Protein AF-A0A919LCN9-F1 (afdb_monomer)

Foldseek 3Di:
DVLLVLLVVLLVVLVVQQVCVVVDDDDVVLLVVLLVVLLVVLCVQQDDDPNHRFFPVLDRQCLSLLLLLLAHQLSSSLSSLLVNLQVHDDPDPPPRSNSSSSSSLSSQLSSQLSVQLVVLVLNVCLLVVDPPSNVVSLLRSLLSSLVSNLVSQLSSCCRPVVPPSVPSSVCSSVVSNPVSVVSSVLSSQLNNLCNDPCHNVSSVVSCVVVSVVSRVVSVVVVVVVVVVVVLVVLLVVLCVLLVQCQLVLLQLLVLLLLLCVLVVHDPLVNVLLSSLSNQLQSLVVVADSCLSPPDDDDDPVSVVSSLCSLVSSLVVCVPPVSSVLSSLLSNQLQAFCQLPGDDGSQHHPSRRPSSLLSVLSSQQSVQQDDGPVDDHDDNVVSLVVQVVCDPTGHPPSNSVSSVVSCVVPNRDRDRPDDDDPDDPPPDDPDPDDDDDDDDDDDDDDDDDDDDDDDDDDDDDDDDDDDDDDDDDDDDD

Secondary structure (DSSP, 8-state):
-HHHHHHHHHHHHHHHHHTTGGG----HHHHHHHHHHHHHHHHHTTSEETTEEP-BTB----HHHHHHHHHS-HHHHHHHHHHHHHH----SSPHHHHHHHHHHHHHHHHHHHHHHHHHTTTTHHHHS--TTTTHHHHHHHHHHHHHHHHHHHHHHHHHHS---HHHHTTTHHHHHHHHHHHHHHHHHHHHHHHHSTTHHHHHHHHHHHHHHHHHHHHHHHHHHHHHHHHHHHHHHHHHHHSTT-TTHHHHHHHHHHHHHHHTT--HHHHHHHHHHHHHGGGGGGTS-HHHHT-SSPPPHHHHHHHHTHHHHHHHHHTT-GGGTHHHHHHHHTT--TBS--SSS--BGGGS-HHHHHHHHHHHHHHHHS-BTTBPPPPHHHHHHHHHHTBTTTB-HHHHHHHHHHHHHH-------SPPPPPPTT--------PPPP---------------------------------------

Nearest PDB structures (foldseek):
  4me4-assembly1_B  TM=8.471E-01  e=8.124E-10  Persephonella marina EX-H1
  4r8z-assembly1_B  TM=8.958E-01  e=8.067E-09  Pseudomonas aeruginosa PAO1
  3tmc-assembly2_B  TM=5.409E-01  e=7.167E-04  Bdellovibrio bacteriovorus HD100
  8u54-assembly1_A  TM=1.470E-01  e=5.898E+00  Homo sapiens
  8u54-assembly1_B  TM=1.558E-01  e=6.412E+00  Homo sapiens

Organism: NCBI:txid2014920

Mean predicted aligned error: 14.55 Å

Radius of gyration: 34.15 Å; Cα contacts (8 Å, |Δi|>4): 615; chains: 1; bounding box: 85×78×82 Å

Solvent-accessible surface area (backbone atoms only — not comparable to full-atom values): 26183 Å² total; per-residue (Å²): 114,63,40,62,53,51,45,48,54,44,38,52,51,25,50,59,57,39,64,66,45,92,79,60,90,70,69,59,68,57,49,50,51,41,18,52,49,37,28,43,59,55,45,54,63,70,37,57,64,88,84,43,72,39,58,81,78,64,70,86,81,48,26,52,46,41,16,29,13,55,71,40,59,31,36,58,15,13,53,30,40,40,62,19,29,58,70,41,88,60,91,61,82,69,49,65,63,55,21,51,38,49,22,18,51,42,21,44,15,26,24,45,15,11,47,44,14,51,74,57,54,27,48,53,31,39,74,51,77,46,77,72,66,35,52,56,17,50,50,50,10,44,51,40,25,36,48,46,47,35,55,54,53,20,49,46,39,26,51,66,72,66,39,54,79,79,56,37,46,63,66,42,49,67,68,43,39,63,64,47,48,57,31,37,54,49,4,48,53,25,33,39,31,39,65,40,98,65,20,64,63,50,25,52,60,57,49,57,59,52,51,49,53,52,48,51,52,39,44,52,56,50,51,56,51,49,51,54,50,52,52,50,52,52,45,51,52,34,31,67,65,46,74,84,39,74,53,44,36,56,44,14,14,48,44,23,32,40,25,30,56,60,70,67,48,54,74,67,63,26,50,33,36,24,50,18,26,38,42,33,67,50,6,52,73,72,38,62,60,74,64,82,68,46,90,72,87,71,51,78,69,59,43,54,54,54,66,45,20,24,59,43,17,28,63,74,49,67,86,50,74,86,39,61,68,22,47,54,13,15,35,34,34,52,36,16,37,66,26,85,30,37,79,80,37,36,46,53,84,70,43,51,69,56,8,49,36,31,36,51,18,43,57,42,44,71,33,48,41,69,46,101,91,41,80,44,42,58,66,70,64,36,49,53,50,46,62,74,35,36,68,42,54,35,48,51,70,46,48,52,20,40,52,53,35,38,73,74,71,52,90,77,80,80,65,87,70,79,81,75,85,72,76,90,85,78,76,82,94,73,82,88,74,85,80,84,84,88,85,81,85,82,89,76,90,80,85,88,84,88,81,85,90,88,88,81,84,92,86,88,88,89,82,88,83,81,92,88,83,86,87,85,84,81,81,135

Sequence (476 aa):
MGARVYVACVAVGALGCLAPLPGVRVPWWAVVLLAVLYAGCEQITRCRIVGHRAPRGMGSFFPVLLAGAFLLPPPVAALVAVPGALIARVEQRPRWLRRVWRAAQLVLAVWAASRVHRALGGRDTVVDPDFPNALLPAGAAVLAFCAVLTVLDGGILALAERVPWRGAWRGLLPRSLAPVAVHGLAGLMMAVLWRSPYGPVAALLVLLPMYVSCWVFAQYHRERAAHQATIRALVQAVDIKDGYTRGHSERVGQASMMIARELGMDDERTEVLRFAGILHDVGKLGVPTRLLRKDGPLTPEERRVIELHPEYGHEMVRGISFLGEARAAVLHHHERLDGSGYPCGLVGSQIPEFARVVAVADAFDAMTSTRSYRRARPVAAALAELERCAGAQFDPVMVGALGRALGRYGWHPTVTAEPSLADPAAADPCGNVSPPRSSGADRAVEQADAGRAGSGRVEPEQGDGRKADAAGRRVP

pLDDT: mean 80.24, std 20.68, range [27.81, 98.06]

InterPro domains:
  IPR003607 HD/PDEase domain [SM00471] (241-376)
  IPR003607 HD/PDEase domain [cd00077] (248-386)
  IPR006674 HD domain [PS51831] (245-367)
  IPR006675 HDIG domain [TIGR00277] (246-335)
  IPR037522 HD-GYP domain [PF13487] (238-396)
  IPR037522 HD-GYP domain [PS51832] (223-418)
  IPR052020 Cyclic di-GMP and 3'3'-cGAMP-specific phosphodiesterases [PTHR45228] (218-406)

Structure (mmCIF, N/CA/C/O backbone):
data_AF-A0A919LCN9-F1
#
_entry.id   AF-A0A919LCN9-F1
#
loop_
_atom_site.group_PDB
_atom_site.id
_atom_site.type_symbol
_atom_site.label_atom_id
_atom_site.label_alt_id
_atom_site.label_comp_id
_atom_site.label_asym_id
_atom_site.label_entity_id
_atom_site.label_seq_id
_atom_site.pdbx_PDB_ins_code
_atom_site.Cartn_x
_atom_site.Cartn_y
_atom_site.Cartn_z
_atom_site.occupancy
_atom_site.B_iso_or_equiv
_atom_site.auth_seq_id
_atom_site.auth_comp_id
_atom_site.auth_asym_id
_atom_site.auth_atom_id
_atom_site.pdbx_PDB_model_num
ATOM 1 N N . MET A 1 1 ? 2.845 -28.827 -21.704 1.00 65.75 1 MET A N 1
ATOM 2 C CA . MET A 1 1 ? 3.861 -28.727 -22.778 1.00 65.75 1 MET A CA 1
ATOM 3 C C . MET A 1 1 ? 4.080 -27.277 -23.215 1.00 65.75 1 MET A C 1
ATOM 5 O O . MET A 1 1 ? 5.186 -26.789 -23.014 1.00 65.75 1 MET A O 1
ATOM 9 N N . GLY A 1 2 ? 3.040 -26.577 -23.699 1.00 82.50 2 GLY A N 1
ATOM 10 C CA . GLY A 1 2 ? 3.096 -25.215 -24.271 1.00 82.50 2 GLY A CA 1
ATOM 11 C C . GLY A 1 2 ? 4.054 -24.210 -23.614 1.00 82.50 2 GLY A C 1
ATOM 12 O O . GLY A 1 2 ? 4.922 -23.693 -24.304 1.00 82.50 2 GLY A O 1
ATOM 13 N N . ALA A 1 3 ? 3.994 -23.999 -22.293 1.00 83.25 3 ALA A N 1
ATOM 14 C CA . ALA A 1 3 ? 4.883 -23.053 -21.599 1.00 83.25 3 ALA A CA 1
ATOM 15 C C . ALA A 1 3 ? 6.395 -23.272 -21.850 1.00 83.25 3 ALA A C 1
ATOM 17 O O . ALA A 1 3 ? 7.141 -22.302 -21.935 1.00 83.25 3 ALA A O 1
ATOM 18 N N . ARG A 1 4 ? 6.871 -24.520 -22.017 1.00 87.25 4 ARG A N 1
ATOM 19 C CA . ARG A 1 4 ? 8.289 -24.785 -22.350 1.00 87.25 4 ARG A CA 1
ATOM 20 C C . ARG A 1 4 ? 8.615 -24.440 -23.804 1.00 87.25 4 ARG A C 1
ATOM 22 O O . ARG A 1 4 ? 9.688 -23.910 -24.065 1.00 87.25 4 ARG A O 1
ATOM 29 N N . VAL A 1 5 ? 7.688 -24.722 -24.721 1.00 89.94 5 VAL A N 1
ATOM 30 C CA . VAL A 1 5 ? 7.810 -24.370 -26.146 1.00 89.94 5 VAL A CA 1
ATOM 31 C C . VAL A 1 5 ? 7.841 -22.850 -26.296 1.00 89.94 5 VAL A C 1
ATOM 33 O O . VAL A 1 5 ? 8.727 -22.323 -26.951 1.00 89.94 5 VAL A O 1
ATOM 36 N N . TYR A 1 6 ? 6.959 -22.139 -25.593 1.00 91.25 6 TYR A N 1
ATOM 37 C CA . TYR A 1 6 ? 6.915 -20.678 -25.577 1.00 91.25 6 TYR A CA 1
ATOM 38 C C . TYR A 1 6 ? 8.229 -20.050 -25.087 1.00 91.25 6 TYR A C 1
ATOM 40 O O . TYR A 1 6 ? 8.780 -19.189 -25.768 1.00 91.25 6 TYR A O 1
ATOM 48 N N . VAL A 1 7 ? 8.798 -20.540 -23.974 1.00 91.12 7 VAL A N 1
ATOM 49 C CA . VAL A 1 7 ? 10.127 -20.100 -23.503 1.00 91.12 7 VAL A CA 1
ATOM 50 C C . VAL A 1 7 ? 11.212 -20.345 -24.562 1.00 91.12 7 VAL A C 1
ATOM 52 O O . VAL A 1 7 ? 12.074 -19.488 -24.749 1.00 91.12 7 VAL A O 1
ATOM 55 N N . ALA A 1 8 ? 11.167 -21.472 -25.281 1.00 91.75 8 ALA A N 1
ATOM 56 C CA . ALA A 1 8 ? 12.120 -21.770 -26.351 1.00 91.75 8 ALA A CA 1
ATOM 57 C C . ALA A 1 8 ? 11.951 -20.840 -27.568 1.00 91.75 8 ALA A C 1
ATOM 59 O O . ALA A 1 8 ? 12.939 -20.282 -28.036 1.00 91.75 8 ALA A O 1
ATOM 60 N N . CYS A 1 9 ? 10.723 -20.599 -28.040 1.00 93.25 9 CYS A N 1
ATOM 61 C CA . CYS A 1 9 ? 10.444 -19.663 -29.136 1.00 93.25 9 CYS A CA 1
ATOM 62 C C . CYS A 1 9 ? 10.924 -18.240 -28.810 1.00 93.25 9 CYS A C 1
ATOM 64 O O . CYS A 1 9 ? 11.554 -17.590 -29.641 1.00 93.25 9 CYS A O 1
ATOM 66 N N . VAL A 1 10 ? 10.681 -17.774 -27.582 1.00 94.25 10 VAL A N 1
ATOM 67 C CA . VAL A 1 10 ? 11.115 -16.451 -27.109 1.00 94.25 10 VAL A CA 1
ATOM 68 C C . VAL A 1 10 ? 12.644 -16.380 -26.981 1.00 94.25 10 VAL A C 1
ATOM 70 O O . VAL A 1 10 ? 13.236 -15.367 -27.349 1.00 94.25 10 VAL A O 1
ATOM 73 N N . ALA A 1 11 ? 13.311 -17.463 -26.563 1.00 93.81 11 ALA A N 1
ATOM 74 C CA . ALA A 1 11 ? 14.774 -17.552 -26.564 1.00 93.81 11 ALA A CA 1
ATOM 75 C C . ALA A 1 11 ? 15.382 -17.553 -27.982 1.00 93.81 11 ALA A C 1
ATOM 77 O O . ALA A 1 11 ? 16.392 -16.890 -28.207 1.00 93.81 11 ALA A O 1
ATOM 78 N N . VAL A 1 12 ? 14.758 -18.228 -28.954 1.00 95.00 12 VAL A N 1
ATOM 79 C CA . VAL A 1 12 ? 15.181 -18.186 -30.368 1.00 95.00 12 VAL A CA 1
ATOM 80 C C . VAL A 1 12 ? 14.997 -16.783 -30.956 1.00 95.00 12 VAL A C 1
ATOM 82 O O . VAL A 1 12 ? 15.911 -16.271 -31.600 1.00 95.00 12 VAL A O 1
ATOM 85 N N . GLY A 1 13 ? 13.875 -16.112 -30.670 1.00 93.94 13 GLY A N 1
ATOM 86 C CA . GLY A 1 13 ? 13.664 -14.713 -31.059 1.00 93.94 13 GLY A CA 1
ATOM 87 C C . GLY A 1 13 ? 14.722 -13.772 -30.471 1.00 93.94 13 GLY A C 1
ATOM 88 O O . GLY A 1 13 ? 15.278 -12.938 -31.185 1.00 93.94 13 GLY A O 1
ATOM 89 N N . ALA A 1 14 ? 15.069 -13.956 -29.194 1.00 94.25 14 ALA A N 1
ATOM 90 C CA . ALA A 1 14 ? 16.133 -13.203 -28.534 1.00 94.25 14 ALA A CA 1
ATOM 91 C C . ALA A 1 14 ? 17.510 -13.415 -29.195 1.00 94.25 14 ALA A C 1
ATOM 93 O O . ALA A 1 14 ? 18.237 -12.446 -29.407 1.00 94.25 14 ALA A O 1
ATOM 94 N N . LEU A 1 15 ? 17.855 -14.648 -29.590 1.00 94.00 15 LEU A N 1
ATOM 95 C CA . LEU A 1 15 ? 19.075 -14.923 -30.361 1.00 94.00 15 LEU A CA 1
ATOM 96 C C . LEU A 1 15 ? 19.046 -14.240 -31.741 1.00 94.00 15 LEU A C 1
ATOM 98 O O . LEU A 1 15 ? 20.046 -13.648 -32.144 1.00 94.00 15 LEU A O 1
ATOM 102 N N . GLY A 1 16 ? 17.897 -14.232 -32.425 1.00 93.62 16 GLY A N 1
ATOM 103 C CA . GLY A 1 16 ? 17.709 -13.501 -33.685 1.00 93.62 16 GLY A CA 1
ATOM 104 C C . GLY A 1 16 ? 17.961 -11.992 -33.555 1.00 93.62 16 GLY A C 1
ATOM 105 O O . GLY A 1 16 ? 18.623 -11.398 -34.404 1.00 93.62 16 GLY A O 1
ATOM 106 N N . CYS A 1 17 ? 17.529 -11.375 -32.451 1.00 92.50 17 CYS A N 1
ATOM 107 C CA . CYS A 1 17 ? 17.819 -9.970 -32.142 1.00 92.50 17 CYS A CA 1
ATOM 108 C C . CYS A 1 17 ? 19.315 -9.670 -31.923 1.00 92.50 17 CYS A C 1
ATOM 110 O O . CYS A 1 17 ? 19.731 -8.525 -32.116 1.00 92.50 17 CYS A O 1
ATOM 112 N N . LEU A 1 18 ? 20.119 -10.674 -31.551 1.00 91.75 18 LEU A N 1
ATOM 113 C CA . LEU A 1 18 ? 21.570 -10.569 -31.346 1.00 91.75 18 LEU A CA 1
ATOM 114 C C . LEU A 1 18 ? 22.397 -10.973 -32.582 1.00 91.75 18 LEU A C 1
ATOM 116 O O . LEU A 1 18 ? 23.568 -10.611 -32.665 1.00 91.75 18 LEU A O 1
ATOM 120 N N . ALA A 1 19 ? 21.814 -11.666 -33.565 1.00 90.69 19 ALA A N 1
ATOM 121 C CA . ALA A 1 19 ? 22.525 -12.142 -34.758 1.00 90.69 19 ALA A CA 1
ATOM 122 C C . ALA A 1 19 ? 23.345 -11.066 -35.521 1.00 90.69 19 ALA A C 1
ATOM 124 O O . ALA A 1 19 ? 24.433 -11.399 -35.990 1.00 90.69 19 ALA A O 1
ATOM 125 N N . PRO A 1 20 ? 22.931 -9.780 -35.612 1.00 90.75 20 PRO A N 1
ATOM 126 C CA . PRO A 1 20 ? 23.727 -8.752 -36.295 1.00 90.75 20 PRO A CA 1
ATOM 127 C C . PRO A 1 20 ? 25.006 -8.296 -35.565 1.00 90.75 20 PRO A C 1
ATOM 129 O O . PRO A 1 20 ? 25.735 -7.474 -36.119 1.00 90.75 20 PRO A O 1
ATOM 132 N N . LEU A 1 21 ? 25.286 -8.771 -34.340 1.00 86.12 21 LEU A N 1
ATOM 133 C CA . LEU A 1 21 ? 26.425 -8.326 -33.516 1.00 86.12 21 LEU A CA 1
ATOM 134 C C . LEU A 1 21 ? 27.785 -8.255 -34.251 1.00 86.12 21 LEU A C 1
ATOM 136 O O . LEU A 1 21 ? 28.454 -7.233 -34.084 1.00 86.12 21 LEU A O 1
ATOM 140 N N . PRO A 1 22 ? 28.210 -9.242 -35.074 1.00 85.12 22 PRO A N 1
ATOM 141 C CA . PRO A 1 22 ? 29.539 -9.222 -35.701 1.00 85.12 22 PRO A CA 1
ATOM 142 C C . PRO A 1 22 ? 29.782 -8.044 -36.658 1.00 85.12 22 PRO A C 1
ATOM 144 O O . PRO A 1 22 ? 30.928 -7.666 -36.883 1.00 85.12 22 PRO A O 1
ATOM 147 N N . GLY A 1 23 ? 28.721 -7.445 -37.212 1.00 81.25 23 GLY A N 1
ATOM 148 C CA . GLY A 1 23 ? 28.824 -6.294 -38.115 1.00 81.25 23 GLY A CA 1
ATOM 149 C C . GLY A 1 23 ? 28.904 -4.933 -37.412 1.00 81.25 23 GLY A C 1
ATOM 150 O O . GLY A 1 23 ? 29.080 -3.913 -38.078 1.00 81.25 23 GLY A O 1
ATOM 151 N N . VAL A 1 24 ? 28.744 -4.873 -36.084 1.00 87.56 24 VAL A N 1
ATOM 152 C CA . VAL A 1 24 ? 28.545 -3.607 -35.364 1.00 87.56 24 VAL A CA 1
ATOM 153 C C . VAL A 1 24 ? 29.837 -3.104 -34.717 1.00 87.56 24 VAL A C 1
ATOM 155 O O . VAL A 1 24 ? 30.336 -3.670 -33.748 1.00 87.56 24 VAL A O 1
ATOM 158 N N . ARG A 1 25 ? 30.347 -1.968 -35.208 1.00 88.56 25 ARG A N 1
ATOM 159 C CA . ARG A 1 25 ? 31.492 -1.259 -34.611 1.00 88.56 25 ARG A CA 1
ATOM 160 C C . ARG A 1 25 ? 31.026 -0.352 -33.465 1.00 88.56 25 ARG A C 1
ATOM 162 O O . ARG A 1 25 ? 30.266 0.588 -33.686 1.00 88.56 25 ARG A O 1
ATOM 169 N N . VAL A 1 26 ? 31.485 -0.638 -32.246 1.00 89.38 26 VAL A N 1
ATOM 170 C CA . VAL A 1 26 ? 31.148 0.069 -30.994 1.00 89.38 26 VAL A CA 1
ATOM 171 C C . VAL A 1 26 ? 32.334 0.067 -30.019 1.00 89.38 26 VAL A C 1
ATOM 173 O O . VAL A 1 26 ? 33.172 -0.832 -30.090 1.00 89.38 26 VAL A O 1
ATOM 176 N N . PRO A 1 27 ? 32.402 1.018 -29.066 1.00 88.94 27 PRO A N 1
ATOM 177 C CA . PRO A 1 27 ? 33.336 0.944 -27.944 1.00 88.94 27 PRO A CA 1
ATOM 178 C C . PRO A 1 27 ? 32.951 -0.208 -27.000 1.00 88.94 27 PRO A C 1
ATOM 180 O O . PRO A 1 27 ? 32.130 -0.045 -26.099 1.00 88.94 27 PRO A O 1
ATOM 183 N N . TRP A 1 28 ? 33.554 -1.384 -27.190 1.00 91.75 28 TRP A N 1
ATOM 184 C CA . TRP A 1 28 ? 33.256 -2.586 -26.396 1.00 91.75 28 TRP A CA 1
ATOM 185 C C . TRP A 1 28 ? 33.451 -2.404 -24.885 1.00 91.75 28 TRP A C 1
ATOM 187 O O . TRP A 1 28 ? 32.700 -2.992 -24.109 1.00 91.75 28 TRP A O 1
ATOM 197 N N . TRP A 1 29 ? 34.369 -1.529 -24.455 1.00 93.06 29 TRP A N 1
ATOM 198 C CA . TRP A 1 29 ? 34.539 -1.177 -23.040 1.00 93.06 29 TRP A CA 1
ATOM 199 C C . TRP A 1 29 ? 33.249 -0.624 -22.412 1.00 93.06 29 TRP A C 1
ATOM 201 O O . TRP A 1 29 ? 32.949 -0.939 -21.263 1.00 93.06 29 TRP A O 1
ATOM 211 N N . ALA A 1 30 ? 32.444 0.137 -23.164 1.00 89.88 30 ALA A N 1
ATOM 212 C CA . ALA A 1 30 ? 31.187 0.706 -22.678 1.00 89.88 30 ALA A CA 1
ATOM 213 C C . ALA A 1 30 ? 30.111 -0.376 -22.513 1.00 89.88 30 ALA A C 1
ATOM 215 O O . ALA A 1 30 ? 29.357 -0.365 -21.542 1.00 89.88 30 ALA A O 1
ATOM 216 N N . VAL A 1 31 ? 30.085 -1.345 -23.434 1.00 93.19 31 VAL A N 1
ATOM 217 C CA . VAL A 1 31 ? 29.184 -2.507 -23.390 1.00 93.19 31 VAL A CA 1
ATOM 218 C C . VAL A 1 31 ? 29.504 -3.377 -22.174 1.00 93.19 31 VAL A C 1
ATOM 220 O O . VAL A 1 31 ? 28.600 -3.742 -21.427 1.00 93.19 31 VAL A O 1
ATOM 223 N N . VAL A 1 32 ? 30.792 -3.651 -21.933 1.00 94.00 32 VAL A N 1
ATOM 224 C CA . VAL A 1 32 ? 31.265 -4.399 -20.758 1.00 94.00 32 VAL A CA 1
ATOM 225 C C . VAL A 1 32 ? 30.957 -3.641 -19.466 1.00 94.00 32 VAL A C 1
ATOM 227 O O . VAL A 1 32 ? 30.410 -4.239 -18.544 1.00 94.00 32 VAL A O 1
ATOM 230 N N . LEU A 1 33 ? 31.232 -2.334 -19.400 1.00 93.00 33 LEU A N 1
ATOM 231 C CA . LEU A 1 33 ? 30.967 -1.521 -18.210 1.00 93.00 33 LEU A CA 1
ATOM 232 C C . LEU A 1 33 ? 29.472 -1.493 -17.857 1.00 93.00 33 LEU A C 1
ATOM 234 O O . LEU A 1 33 ? 29.120 -1.745 -16.708 1.00 93.00 33 LEU A O 1
ATOM 238 N N . LEU A 1 34 ? 28.584 -1.275 -18.834 1.00 92.62 34 LEU A N 1
ATOM 239 C CA . LEU A 1 34 ? 27.133 -1.332 -18.619 1.00 92.62 34 LEU A CA 1
ATOM 240 C C . LEU A 1 34 ? 26.662 -2.742 -18.218 1.00 92.62 34 LEU A C 1
ATOM 242 O O . LEU A 1 34 ? 25.806 -2.875 -17.345 1.00 92.62 34 LEU A O 1
ATOM 246 N N . ALA A 1 35 ? 27.231 -3.801 -18.803 1.00 93.25 35 ALA A N 1
ATOM 247 C CA . ALA A 1 35 ? 26.862 -5.182 -18.484 1.00 93.25 35 ALA A CA 1
ATOM 248 C C . ALA A 1 35 ? 27.291 -5.588 -17.062 1.00 93.25 35 ALA A C 1
ATOM 250 O O . ALA A 1 35 ? 26.512 -6.201 -16.329 1.00 93.25 35 ALA A O 1
ATOM 251 N N . VAL A 1 36 ? 28.506 -5.204 -16.652 1.00 92.06 36 VAL A N 1
ATOM 252 C CA . VAL A 1 36 ? 29.026 -5.384 -15.286 1.00 92.06 36 VAL A CA 1
ATOM 253 C C . VAL A 1 36 ? 28.207 -4.567 -14.290 1.00 92.06 36 VAL A C 1
ATOM 255 O O . VAL A 1 36 ? 27.853 -5.083 -13.233 1.00 92.06 36 VAL A O 1
ATOM 258 N N . LEU A 1 37 ? 27.837 -3.332 -14.635 1.00 89.81 37 LEU A N 1
ATOM 259 C CA . LEU A 1 37 ? 27.016 -2.463 -13.796 1.00 89.81 37 LEU A CA 1
ATOM 260 C C . LEU A 1 37 ? 25.603 -3.032 -13.586 1.00 89.81 37 LEU A C 1
ATOM 262 O O . LEU A 1 37 ? 25.147 -3.128 -12.448 1.00 89.81 37 LEU A O 1
ATOM 266 N N . TYR A 1 38 ? 24.940 -3.499 -14.651 1.00 90.69 38 TYR A N 1
ATOM 267 C CA . TYR A 1 38 ? 23.632 -4.156 -14.551 1.00 90.69 38 TYR A CA 1
ATOM 268 C C . TYR A 1 38 ? 23.704 -5.462 -13.740 1.00 90.69 38 TYR A C 1
ATOM 270 O O . TYR A 1 38 ? 22.890 -5.686 -12.840 1.00 90.69 38 TYR A O 1
ATOM 278 N N . ALA A 1 39 ? 24.716 -6.301 -13.993 1.00 89.81 39 ALA A N 1
ATOM 279 C CA . ALA A 1 39 ? 24.977 -7.496 -13.193 1.00 89.81 39 ALA A CA 1
ATOM 280 C C . ALA A 1 39 ? 25.246 -7.154 -11.713 1.00 89.81 39 ALA A C 1
ATOM 282 O O . ALA A 1 39 ? 24.782 -7.871 -10.826 1.00 89.81 39 ALA A O 1
ATOM 283 N N . GLY A 1 40 ? 25.919 -6.030 -11.450 1.00 86.06 40 GLY A N 1
ATOM 284 C CA . GLY A 1 40 ? 26.111 -5.441 -10.130 1.00 86.06 40 GLY A CA 1
ATOM 285 C C . GLY A 1 40 ? 24.787 -5.111 -9.445 1.00 86.06 40 GLY A C 1
ATOM 286 O O . GLY A 1 40 ? 24.553 -5.579 -8.336 1.00 86.06 40 GLY A O 1
ATOM 287 N N . CYS A 1 41 ? 23.866 -4.403 -10.102 1.00 82.62 41 CYS A N 1
ATOM 288 C CA . CYS A 1 41 ? 22.536 -4.108 -9.550 1.00 82.62 41 CYS A CA 1
ATOM 289 C C . CYS A 1 41 ? 21.729 -5.390 -9.235 1.00 82.62 41 CYS A C 1
ATOM 291 O O . CYS A 1 41 ? 21.146 -5.523 -8.155 1.00 82.62 41 CYS A O 1
ATOM 293 N N . GLU A 1 42 ? 21.772 -6.389 -10.123 1.00 81.12 42 GLU A N 1
ATOM 294 C CA . GLU A 1 42 ? 21.179 -7.724 -9.910 1.00 81.12 42 GLU A CA 1
ATOM 295 C C . GLU A 1 42 ? 21.894 -8.560 -8.824 1.00 81.12 42 GLU A C 1
ATOM 297 O O . GLU A 1 42 ? 21.395 -9.623 -8.438 1.00 81.12 42 GLU A O 1
ATOM 302 N N . GLN A 1 43 ? 23.057 -8.121 -8.330 1.00 78.12 43 GLN A N 1
ATOM 303 C CA . GLN A 1 43 ? 23.850 -8.755 -7.268 1.00 78.12 43 GLN A CA 1
ATOM 304 C C . GLN A 1 43 ? 23.758 -7.990 -5.933 1.00 78.12 43 GLN A C 1
ATOM 306 O O . GLN A 1 43 ? 23.693 -8.625 -4.882 1.00 78.12 43 GLN A O 1
ATOM 311 N N . ILE A 1 44 ? 23.666 -6.657 -5.949 1.00 70.50 44 ILE A N 1
ATOM 312 C CA . ILE A 1 44 ? 23.517 -5.788 -4.766 1.00 70.50 44 ILE A CA 1
ATOM 313 C C . ILE A 1 44 ? 22.217 -6.107 -4.011 1.00 70.50 44 ILE A C 1
ATOM 315 O O . ILE A 1 44 ? 22.218 -6.177 -2.784 1.00 70.50 44 ILE A O 1
ATOM 319 N N . THR A 1 45 ? 21.149 -6.470 -4.729 1.00 60.53 45 THR A N 1
ATOM 320 C CA . THR A 1 45 ? 19.893 -7.018 -4.167 1.00 60.53 45 THR A CA 1
ATOM 321 C C . THR A 1 45 ? 20.046 -8.367 -3.433 1.00 60.53 45 THR A C 1
ATOM 323 O O . THR A 1 45 ? 19.071 -8.907 -2.906 1.00 60.53 45 THR A O 1
ATOM 326 N N . ARG A 1 46 ? 21.260 -8.932 -3.368 1.00 58.09 46 ARG A N 1
ATOM 327 C CA . ARG A 1 46 ? 21.619 -10.144 -2.602 1.00 58.09 46 ARG A CA 1
ATOM 328 C C . ARG A 1 46 ? 22.511 -9.831 -1.400 1.00 58.09 46 ARG A C 1
ATOM 330 O O . ARG A 1 46 ? 22.602 -10.660 -0.494 1.00 58.09 46 ARG A O 1
ATOM 337 N N . CYS A 1 47 ? 23.175 -8.677 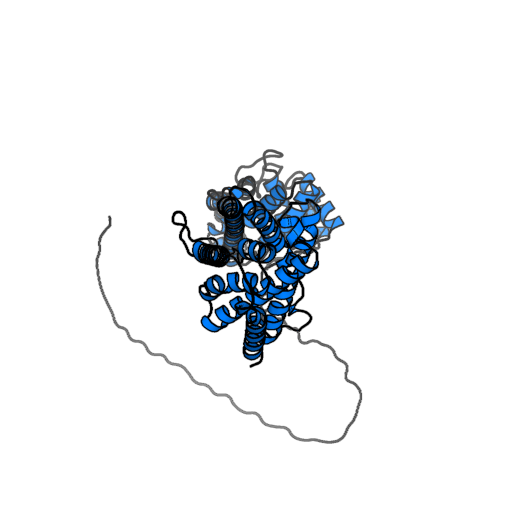-1.396 1.00 51.94 47 CYS A N 1
ATOM 338 C CA . CYS A 1 47 ? 24.080 -8.270 -0.330 1.00 51.94 47 CYS A CA 1
ATOM 339 C C . CYS A 1 47 ? 23.307 -7.957 0.960 1.00 51.94 47 CYS A C 1
ATOM 341 O O . CYS A 1 47 ? 22.152 -7.519 0.933 1.00 51.94 47 CYS A O 1
ATOM 343 N N . ARG A 1 48 ? 23.962 -8.163 2.109 1.00 49.28 48 ARG A N 1
ATOM 344 C CA . ARG A 1 48 ? 23.520 -7.552 3.365 1.00 49.28 48 ARG A CA 1
ATOM 345 C C . ARG A 1 48 ? 24.184 -6.187 3.478 1.00 49.28 48 ARG A C 1
ATOM 347 O O . ARG A 1 48 ? 25.369 -6.119 3.788 1.00 49.28 48 ARG A O 1
ATOM 354 N N . ILE A 1 49 ? 23.445 -5.123 3.188 1.00 47.78 49 ILE A N 1
ATOM 355 C CA . ILE A 1 49 ? 23.927 -3.754 3.388 1.00 47.78 49 ILE A CA 1
ATOM 356 C C . ILE A 1 49 ? 23.621 -3.406 4.847 1.00 47.78 49 ILE A C 1
ATOM 358 O O . ILE A 1 49 ? 22.465 -3.476 5.252 1.00 47.78 49 ILE A O 1
ATOM 362 N N . VAL A 1 50 ? 24.662 -3.114 5.636 1.00 45.84 50 VAL A N 1
ATOM 363 C CA . VAL A 1 50 ? 24.578 -2.815 7.083 1.00 45.84 50 VAL A CA 1
ATOM 364 C C . VAL A 1 50 ? 23.725 -3.853 7.839 1.00 45.84 50 VAL A C 1
ATOM 366 O O . VAL A 1 50 ? 22.686 -3.556 8.414 1.00 45.84 50 VAL A O 1
ATOM 369 N N . GLY A 1 51 ? 24.127 -5.129 7.775 1.00 43.25 51 GLY A N 1
ATOM 370 C CA . GLY A 1 51 ? 23.486 -6.247 8.493 1.00 43.25 51 GLY A CA 1
ATOM 371 C C . GLY A 1 51 ? 22.139 -6.726 7.925 1.00 43.25 51 GLY A C 1
ATOM 372 O O . GLY A 1 51 ? 21.889 -7.936 7.874 1.00 43.25 51 GLY A O 1
ATOM 373 N N . HIS A 1 52 ? 21.298 -5.818 7.431 1.00 45.91 52 HIS A N 1
ATOM 374 C CA . HIS A 1 52 ? 19.975 -6.119 6.888 1.00 45.91 52 HIS A CA 1
ATOM 375 C C . HIS A 1 52 ? 20.052 -6.705 5.469 1.00 45.91 52 HIS A C 1
ATOM 377 O O . HIS A 1 52 ? 20.874 -6.313 4.642 1.00 45.91 52 HIS A O 1
ATOM 383 N N . ARG A 1 53 ? 19.177 -7.671 5.155 1.00 46.88 53 ARG A N 1
ATOM 384 C CA . ARG A 1 53 ? 19.048 -8.209 3.786 1.00 46.88 53 ARG A CA 1
ATOM 385 C C . ARG A 1 53 ? 18.363 -7.171 2.895 1.00 46.88 53 ARG A C 1
ATOM 387 O O . ARG A 1 53 ? 17.338 -6.624 3.296 1.00 46.88 53 ARG A O 1
ATOM 394 N N . ALA A 1 54 ? 18.884 -6.962 1.685 1.00 49.12 54 ALA A N 1
ATOM 395 C CA . ALA A 1 54 ? 18.295 -6.037 0.719 1.00 49.12 54 ALA A CA 1
ATOM 396 C C . ALA A 1 54 ? 16.789 -6.320 0.450 1.00 49.12 54 ALA A C 1
ATOM 398 O O . ALA A 1 54 ? 16.359 -7.480 0.512 1.00 49.12 54 ALA A O 1
ATOM 399 N N . PRO A 1 55 ? 15.975 -5.285 0.150 1.00 48.78 55 PRO A N 1
ATOM 400 C CA . PRO A 1 55 ? 14.528 -5.396 -0.023 1.00 48.78 55 PRO A CA 1
ATOM 401 C C . PRO A 1 55 ? 14.044 -6.481 -1.000 1.00 48.78 55 PRO A C 1
ATOM 403 O O . PRO A 1 55 ? 14.051 -6.309 -2.219 1.00 48.78 55 PRO A O 1
ATOM 406 N N . ARG A 1 56 ? 13.467 -7.566 -0.460 1.00 47.84 56 ARG A N 1
ATOM 407 C CA . ARG A 1 56 ? 12.493 -8.377 -1.212 1.00 47.84 56 ARG A CA 1
ATOM 408 C C . ARG A 1 56 ? 11.323 -7.472 -1.603 1.00 47.84 56 ARG A C 1
ATOM 410 O O . ARG A 1 56 ? 10.678 -6.906 -0.720 1.00 47.84 56 ARG A O 1
ATOM 417 N N . GLY A 1 57 ? 11.072 -7.338 -2.901 1.00 43.53 57 GLY A N 1
ATOM 418 C CA . GLY A 1 57 ? 10.134 -6.355 -3.451 1.00 43.53 57 GLY A CA 1
ATOM 419 C C . GLY A 1 57 ? 10.809 -5.215 -4.217 1.00 43.53 57 GLY A C 1
ATOM 420 O O . GLY A 1 57 ? 10.112 -4.471 -4.896 1.00 43.53 57 GLY A O 1
ATOM 421 N N . MET A 1 58 ? 12.147 -5.113 -4.202 1.00 52.84 58 MET A N 1
ATOM 422 C CA . MET A 1 58 ? 12.846 -4.393 -5.270 1.00 52.84 58 MET A CA 1
ATOM 423 C C . MET A 1 58 ? 12.524 -5.078 -6.604 1.00 52.84 58 MET A C 1
ATOM 425 O O . MET A 1 58 ? 12.748 -6.283 -6.750 1.00 52.84 58 MET A O 1
ATOM 429 N N . GLY A 1 59 ? 11.974 -4.322 -7.554 1.00 58.78 59 GLY A N 1
ATOM 430 C CA . GLY A 1 59 ? 11.772 -4.793 -8.921 1.00 58.78 59 GLY A CA 1
ATOM 431 C C . GLY A 1 59 ? 13.101 -5.038 -9.645 1.00 58.78 59 GLY A C 1
ATOM 432 O O . GLY A 1 59 ? 14.180 -4.760 -9.123 1.00 58.78 59 GLY A O 1
ATOM 433 N N . SER A 1 60 ? 13.024 -5.541 -10.878 1.00 68.56 60 SER A N 1
ATOM 434 C CA . SER A 1 60 ? 14.206 -5.597 -11.748 1.00 68.56 60 SER A CA 1
ATOM 435 C C . SER A 1 60 ? 14.678 -4.174 -12.071 1.00 68.56 60 SER A C 1
ATOM 437 O O . SER A 1 60 ? 13.876 -3.327 -12.457 1.00 68.56 60 SER A O 1
ATOM 439 N N . PHE A 1 61 ? 15.971 -3.909 -11.894 1.00 78.38 61 PHE A N 1
ATOM 440 C CA . PHE A 1 61 ? 16.531 -2.557 -11.923 1.00 78.38 61 PHE A CA 1
ATOM 441 C C . PHE A 1 61 ? 17.020 -2.200 -13.336 1.00 78.38 61 PHE A C 1
ATOM 443 O O . PHE A 1 61 ? 18.151 -2.494 -13.723 1.00 78.38 61 PHE A O 1
ATOM 450 N N . PHE A 1 62 ? 16.134 -1.598 -14.131 1.00 88.75 62 PHE A N 1
ATOM 451 C CA . PHE A 1 62 ? 16.333 -1.350 -15.566 1.00 88.75 62 PHE A CA 1
ATOM 452 C C . PHE A 1 62 ? 17.088 -0.081 -16.043 1.00 88.75 62 PHE A C 1
ATOM 454 O O . PHE A 1 62 ? 17.375 -0.050 -17.241 1.00 88.75 62 PHE A O 1
ATOM 461 N N . PRO A 1 63 ? 17.463 0.941 -15.238 1.00 91.31 63 PRO A N 1
ATOM 462 C CA . PRO A 1 63 ? 18.058 2.183 -15.761 1.00 91.31 63 PRO A CA 1
ATOM 463 C C . PRO A 1 63 ? 19.313 1.961 -16.603 1.00 91.31 63 PRO A C 1
ATOM 465 O O . PRO A 1 63 ? 19.465 2.573 -17.652 1.00 91.31 63 PRO A O 1
ATOM 468 N N . VAL A 1 64 ? 20.166 1.016 -16.196 1.00 92.25 64 VAL A N 1
ATOM 469 C CA . VAL A 1 64 ? 21.390 0.641 -16.923 1.00 92.25 64 VAL A CA 1
ATOM 470 C C . VAL A 1 64 ? 21.072 0.047 -18.303 1.00 92.25 64 VAL A C 1
ATOM 472 O O . VAL A 1 64 ? 21.783 0.300 -19.273 1.00 92.25 64 VAL A O 1
ATOM 475 N N . LEU A 1 65 ? 19.976 -0.713 -18.410 1.00 94.31 65 LEU A N 1
ATOM 476 C CA . LEU A 1 65 ? 19.520 -1.307 -19.668 1.00 94.31 65 LEU A CA 1
ATOM 477 C C . LEU A 1 65 ? 18.861 -0.276 -20.588 1.00 94.31 65 LEU A C 1
ATOM 479 O O . LEU A 1 65 ? 19.053 -0.332 -21.799 1.00 94.31 65 LEU A O 1
ATOM 483 N N . LEU A 1 66 ? 18.114 0.674 -20.022 1.00 95.69 66 LEU A N 1
ATOM 484 C CA . LEU A 1 66 ? 17.470 1.752 -20.775 1.00 95.69 66 LEU A CA 1
ATOM 485 C C . LEU A 1 66 ? 18.507 2.787 -21.243 1.00 95.69 66 LEU A C 1
ATOM 487 O O . LEU A 1 66 ? 18.517 3.135 -22.418 1.00 95.69 66 LEU A O 1
ATOM 491 N N . ALA A 1 67 ? 19.485 3.145 -20.404 1.00 94.50 67 ALA A N 1
ATOM 492 C CA . ALA A 1 67 ? 20.669 3.901 -20.819 1.00 94.50 67 ALA A CA 1
ATOM 493 C C . ALA A 1 67 ? 21.433 3.188 -21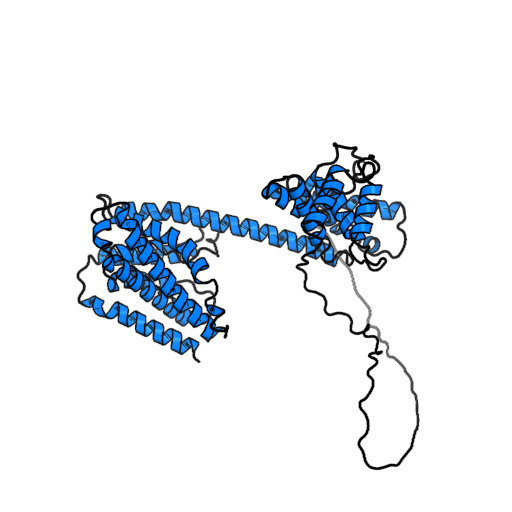.950 1.00 94.50 67 ALA A C 1
ATOM 495 O O . ALA A 1 67 ? 21.796 3.810 -22.948 1.00 94.50 67 ALA A O 1
ATOM 496 N N . GLY A 1 68 ? 21.613 1.864 -21.845 1.00 94.00 68 GLY A N 1
ATOM 497 C CA . GLY A 1 68 ? 22.164 1.038 -22.922 1.00 94.00 68 GLY A CA 1
ATOM 498 C C . GLY A 1 68 ? 21.332 1.094 -24.210 1.00 94.00 68 GLY A C 1
ATOM 499 O O . GLY A 1 68 ? 21.900 1.237 -25.291 1.00 94.00 68 GLY A O 1
ATOM 500 N N . ALA A 1 69 ? 20.000 1.050 -24.110 1.00 96.12 69 ALA A N 1
ATOM 501 C CA . ALA A 1 69 ? 19.088 1.177 -25.249 1.00 96.12 69 ALA A CA 1
ATOM 502 C C . ALA A 1 69 ? 19.203 2.534 -25.960 1.00 96.12 69 ALA A C 1
ATOM 504 O O . ALA A 1 69 ? 19.117 2.581 -27.191 1.00 96.12 69 ALA A O 1
ATOM 505 N N . PHE A 1 70 ? 19.424 3.608 -25.198 1.00 95.31 70 PHE A N 1
ATOM 506 C CA . PHE A 1 70 ? 19.554 4.969 -25.713 1.00 95.31 70 PHE A CA 1
ATOM 507 C C . PHE A 1 70 ? 20.943 5.237 -26.321 1.00 95.31 70 PHE A C 1
ATOM 509 O O . PHE A 1 70 ? 21.045 5.850 -27.384 1.00 95.31 70 PHE A O 1
ATOM 516 N N . LEU A 1 71 ? 22.012 4.726 -25.695 1.00 92.62 71 LEU A N 1
ATOM 517 C CA . LEU A 1 71 ? 23.405 4.946 -26.106 1.00 92.62 71 LEU A CA 1
ATOM 518 C C . LEU A 1 71 ? 23.890 4.051 -27.260 1.00 92.62 71 LEU A C 1
ATOM 520 O O . LEU A 1 71 ? 24.749 4.476 -28.040 1.00 92.62 71 LEU A O 1
ATOM 524 N N . LEU A 1 72 ? 23.416 2.803 -27.343 1.00 93.88 72 LEU A N 1
ATOM 525 C CA . LEU A 1 72 ? 24.011 1.754 -28.182 1.00 93.88 72 LEU A CA 1
ATOM 526 C C . LEU A 1 72 ? 23.117 1.368 -29.384 1.00 93.88 72 LEU A C 1
ATOM 528 O O . LEU A 1 72 ? 21.939 1.720 -29.448 1.00 93.88 72 LEU A O 1
ATOM 532 N N . PRO A 1 73 ? 23.654 0.658 -30.395 1.00 94.06 73 PRO A N 1
ATOM 533 C CA . PRO A 1 73 ? 22.843 -0.000 -31.422 1.00 94.06 73 PRO A CA 1
ATOM 534 C C . PRO A 1 73 ? 22.024 -1.170 -30.838 1.00 94.06 73 PRO A C 1
ATOM 536 O O . PRO A 1 73 ? 22.533 -1.857 -29.951 1.00 94.06 73 PRO A O 1
ATOM 539 N N . PRO A 1 74 ? 20.825 -1.493 -31.366 1.00 95.44 74 PRO A N 1
ATOM 540 C CA . PRO A 1 74 ? 19.908 -2.463 -30.755 1.00 95.44 74 PRO A CA 1
ATOM 541 C C . PRO A 1 74 ? 20.471 -3.849 -30.381 1.00 95.44 74 PRO A C 1
ATOM 543 O O . PRO A 1 74 ? 20.201 -4.283 -29.260 1.00 95.44 74 PRO A O 1
ATOM 546 N N . PRO A 1 75 ? 21.264 -4.556 -31.220 1.00 95.38 75 PRO A N 1
ATOM 547 C CA . PRO A 1 75 ? 21.832 -5.851 -30.826 1.00 95.38 75 PRO A CA 1
ATOM 548 C C . PRO A 1 75 ? 22.860 -5.717 -29.689 1.00 95.38 75 PRO A C 1
ATOM 550 O O . PRO A 1 75 ? 22.948 -6.583 -28.824 1.00 95.38 75 PRO A O 1
ATOM 553 N N . VAL A 1 76 ? 23.606 -4.608 -29.650 1.00 95.31 76 VAL A N 1
ATOM 554 C CA . VAL A 1 76 ? 24.622 -4.335 -28.621 1.00 95.31 76 VAL A CA 1
ATOM 555 C C . VAL A 1 76 ? 23.962 -3.903 -27.312 1.00 95.31 76 VAL A C 1
ATOM 557 O O . VAL A 1 76 ? 24.354 -4.376 -26.251 1.00 95.31 76 VAL A O 1
ATOM 560 N N . ALA A 1 77 ? 22.927 -3.060 -27.380 1.00 95.12 77 ALA A N 1
ATOM 561 C CA . ALA A 1 77 ? 22.111 -2.694 -26.226 1.00 95.12 77 ALA A CA 1
ATOM 562 C C . ALA A 1 77 ? 21.508 -3.941 -25.563 1.00 95.12 77 ALA A C 1
ATOM 564 O O . ALA A 1 77 ? 21.632 -4.131 -24.357 1.00 95.12 77 ALA A O 1
ATOM 565 N N . ALA A 1 78 ? 20.909 -4.829 -26.360 1.00 95.75 78 ALA A N 1
ATOM 566 C CA . ALA A 1 78 ? 20.282 -6.049 -25.867 1.00 95.75 78 ALA A CA 1
ATOM 567 C C . ALA A 1 78 ? 21.279 -7.021 -25.206 1.00 95.75 78 ALA A C 1
ATOM 569 O O . ALA A 1 78 ? 20.942 -7.667 -24.212 1.00 95.75 78 ALA A O 1
ATOM 570 N N . LEU A 1 79 ? 22.524 -7.079 -25.697 1.00 95.38 79 LEU A N 1
ATOM 571 C CA . LEU A 1 79 ? 23.593 -7.897 -25.114 1.00 95.38 79 LEU A CA 1
ATOM 572 C C . LEU A 1 79 ? 23.919 -7.511 -23.656 1.00 95.38 79 LEU A C 1
ATOM 574 O O . LEU A 1 79 ? 24.236 -8.393 -22.858 1.00 95.38 79 LEU A O 1
ATOM 578 N N . VAL A 1 80 ? 23.775 -6.230 -23.279 1.00 95.19 80 VAL A N 1
ATOM 579 C CA . VAL A 1 80 ? 24.014 -5.721 -21.908 1.00 95.19 80 VAL A CA 1
ATOM 580 C C . VAL A 1 80 ? 23.174 -6.467 -20.860 1.00 95.19 80 VAL A C 1
ATOM 582 O O . VAL A 1 80 ? 23.634 -6.696 -19.741 1.00 95.19 80 VAL A O 1
ATOM 585 N N . ALA A 1 81 ? 21.960 -6.896 -21.217 1.00 93.31 81 ALA A N 1
ATOM 586 C CA . ALA A 1 81 ? 21.060 -7.596 -20.302 1.00 93.31 81 ALA A CA 1
ATOM 587 C C . ALA A 1 81 ? 21.494 -9.038 -19.982 1.00 93.31 81 ALA A C 1
ATOM 589 O O . ALA A 1 81 ? 21.137 -9.569 -18.927 1.00 93.31 81 ALA A O 1
ATOM 590 N N . VAL A 1 82 ? 22.252 -9.690 -20.872 1.00 94.12 82 VAL A N 1
ATOM 591 C CA . VAL A 1 82 ? 22.482 -11.142 -20.814 1.00 94.12 82 VAL A CA 1
ATOM 592 C C . VAL A 1 82 ? 23.243 -11.577 -19.550 1.00 94.12 82 VAL A C 1
ATOM 594 O O . VAL A 1 82 ? 22.739 -12.470 -18.862 1.00 94.12 82 VAL A O 1
ATOM 597 N N . PRO A 1 83 ? 24.386 -10.970 -19.158 1.00 92.88 83 PRO A N 1
ATOM 598 C CA . PRO A 1 83 ? 25.142 -11.440 -17.995 1.00 92.88 83 PRO A CA 1
ATOM 599 C C . PRO A 1 83 ? 24.349 -11.316 -16.689 1.00 92.88 83 PRO A C 1
ATOM 601 O O . PRO A 1 83 ? 24.228 -12.294 -15.950 1.00 92.88 83 PRO A O 1
ATOM 604 N N . GLY A 1 84 ? 23.737 -10.150 -16.441 1.00 87.38 84 GLY A N 1
ATOM 605 C CA . GLY A 1 84 ? 22.921 -9.895 -15.248 1.00 87.38 84 GLY A CA 1
ATOM 606 C C . GLY A 1 84 ? 21.718 -10.837 -15.138 1.00 87.38 84 GLY A C 1
ATOM 607 O O . GLY A 1 84 ? 21.485 -11.429 -14.080 1.00 87.38 84 GLY A O 1
ATOM 608 N N . ALA A 1 85 ? 21.006 -11.062 -16.247 1.00 88.88 85 ALA A N 1
ATOM 609 C CA . ALA A 1 85 ? 19.848 -11.951 -16.287 1.00 88.88 85 ALA A CA 1
ATOM 610 C C . ALA A 1 85 ? 20.213 -13.432 -16.067 1.00 88.88 85 ALA A C 1
ATOM 612 O O . ALA A 1 85 ? 19.478 -14.155 -15.387 1.00 88.88 85 ALA A O 1
ATOM 613 N N . LEU A 1 86 ? 21.362 -13.891 -16.578 1.00 90.00 86 LEU A N 1
ATOM 614 C CA . LEU A 1 86 ? 21.832 -15.267 -16.382 1.00 90.00 86 LEU A CA 1
ATOM 615 C C . LEU A 1 86 ? 22.345 -15.527 -14.959 1.00 90.00 86 LEU A C 1
ATOM 617 O O . LEU A 1 86 ? 22.091 -16.603 -14.411 1.00 90.00 86 LEU A O 1
ATOM 621 N N . ILE A 1 87 ? 23.004 -14.557 -14.312 1.00 87.62 87 ILE A N 1
ATOM 622 C CA . ILE A 1 87 ? 23.399 -14.708 -12.900 1.00 87.62 87 ILE A CA 1
ATOM 623 C C . ILE A 1 87 ? 22.232 -14.504 -11.927 1.00 87.62 87 ILE A C 1
ATOM 625 O O . ILE A 1 87 ? 22.387 -14.815 -10.742 1.00 87.62 87 ILE A O 1
ATOM 629 N N . ALA A 1 88 ? 21.091 -13.979 -12.387 1.00 80.69 88 ALA A N 1
ATOM 630 C CA . ALA A 1 88 ? 19.966 -13.536 -11.565 1.00 80.69 88 ALA A CA 1
ATOM 631 C C . ALA A 1 88 ? 19.501 -14.564 -10.517 1.00 80.69 88 ALA A C 1
ATOM 633 O O . ALA A 1 88 ? 19.572 -15.791 -10.704 1.00 80.69 88 ALA A O 1
ATOM 634 N N . ARG A 1 89 ? 18.999 -14.049 -9.388 1.00 73.44 89 ARG A N 1
ATOM 635 C CA . ARG A 1 89 ? 18.472 -14.860 -8.286 1.00 73.44 89 ARG A CA 1
ATOM 636 C C . ARG A 1 89 ? 17.075 -15.374 -8.636 1.00 73.44 89 ARG A C 1
ATOM 638 O O . ARG A 1 89 ? 16.143 -14.595 -8.790 1.00 73.44 89 ARG A O 1
ATOM 645 N N . VAL A 1 90 ? 16.932 -16.697 -8.708 1.00 77.69 90 VAL A N 1
ATOM 646 C CA . VAL A 1 90 ? 15.646 -17.383 -8.905 1.00 77.69 90 VAL A CA 1
ATOM 647 C C . VAL A 1 90 ? 15.382 -18.285 -7.699 1.00 77.69 90 VAL A C 1
ATOM 649 O O . VAL A 1 90 ? 16.116 -19.250 -7.472 1.00 77.69 90 VAL A O 1
ATOM 652 N N . GLU A 1 91 ? 14.352 -17.964 -6.909 1.00 72.44 91 GLU A N 1
ATOM 653 C CA . GLU A 1 91 ? 13.986 -18.750 -5.719 1.00 72.44 91 GLU A CA 1
ATOM 654 C C . GLU A 1 91 ? 13.339 -20.095 -6.111 1.00 72.44 91 GLU A C 1
ATOM 656 O O . GLU A 1 91 ? 13.759 -21.145 -5.621 1.00 72.44 91 GLU A O 1
ATOM 661 N N . GLN A 1 92 ? 12.394 -20.087 -7.060 1.00 74.19 92 GLN A N 1
ATOM 662 C CA . GLN A 1 92 ? 11.678 -21.282 -7.529 1.00 74.19 92 GLN A CA 1
ATOM 663 C C . GLN A 1 92 ? 12.508 -22.149 -8.503 1.00 74.19 92 GLN A C 1
ATOM 665 O O . GLN A 1 92 ? 13.255 -21.649 -9.347 1.00 74.19 92 GLN A O 1
ATOM 670 N N . ARG A 1 93 ? 12.337 -23.477 -8.446 1.00 77.88 93 ARG A N 1
ATOM 671 C CA . AR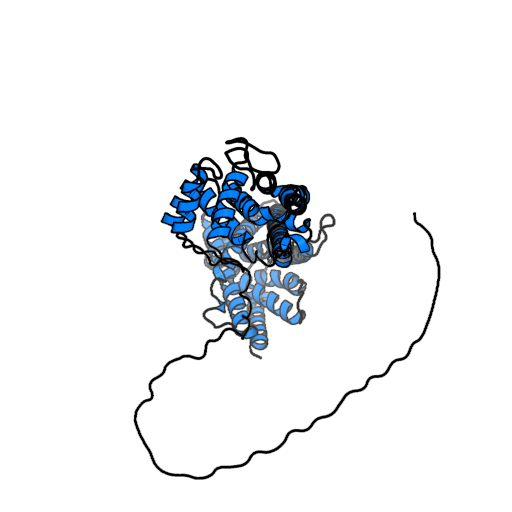G A 1 93 ? 12.825 -24.403 -9.491 1.00 77.88 93 ARG A CA 1
ATOM 672 C C . ARG A 1 93 ? 11.849 -24.407 -10.700 1.00 77.88 93 ARG A C 1
ATOM 674 O O . ARG A 1 93 ? 10.702 -23.986 -10.547 1.00 77.88 93 ARG A O 1
ATOM 681 N N . PRO A 1 94 ? 12.265 -24.851 -11.905 1.00 85.94 94 PRO A N 1
ATOM 682 C CA . PRO A 1 94 ? 13.642 -25.070 -12.355 1.00 85.94 94 PRO A CA 1
ATOM 683 C C . PRO A 1 94 ? 14.379 -23.737 -12.576 1.00 85.94 94 PRO A C 1
ATOM 685 O O . PRO A 1 94 ? 13.886 -22.840 -13.257 1.00 85.94 94 PRO A O 1
ATOM 688 N N . ARG A 1 95 ? 15.584 -23.605 -12.003 1.00 85.75 95 ARG A N 1
ATOM 689 C CA . ARG A 1 95 ? 16.322 -22.327 -11.974 1.00 85.75 95 ARG A CA 1
ATOM 690 C C . ARG A 1 95 ? 16.867 -21.900 -13.341 1.00 85.75 95 ARG A C 1
ATOM 692 O O . ARG A 1 95 ? 16.809 -20.719 -13.662 1.00 85.75 95 ARG A O 1
ATOM 699 N N . TRP A 1 96 ? 17.387 -22.841 -14.136 1.00 85.50 96 TRP A N 1
ATOM 700 C CA . TRP A 1 96 ? 18.016 -22.531 -15.427 1.00 85.50 96 TRP A CA 1
ATOM 701 C C . TRP A 1 96 ? 16.995 -22.000 -16.442 1.00 85.50 96 TRP A C 1
ATOM 703 O O . TRP A 1 96 ? 17.213 -20.944 -17.025 1.00 85.50 96 TRP A O 1
ATOM 713 N N . LEU A 1 97 ? 15.837 -22.657 -16.571 1.00 87.31 97 LEU A N 1
ATOM 714 C CA . LEU A 1 97 ? 14.796 -22.277 -17.532 1.00 87.31 97 LEU A CA 1
ATOM 715 C C . LEU A 1 97 ? 14.257 -20.868 -17.249 1.00 87.31 97 LEU A C 1
ATOM 717 O O . LEU A 1 97 ? 14.061 -20.086 -18.170 1.00 87.31 97 LEU A O 1
ATOM 721 N N . ARG A 1 98 ? 14.088 -20.518 -15.967 1.00 87.94 98 ARG A N 1
ATOM 722 C CA . ARG A 1 98 ? 13.653 -19.180 -15.531 1.00 87.94 98 ARG A CA 1
ATOM 723 C C . ARG A 1 98 ? 14.720 -18.095 -15.762 1.00 87.94 98 ARG A C 1
ATOM 725 O O . ARG A 1 98 ? 14.357 -16.948 -15.997 1.00 87.94 98 ARG A O 1
ATOM 732 N N . ARG A 1 99 ? 16.015 -18.442 -15.742 1.00 90.62 99 ARG A N 1
ATOM 733 C CA . ARG A 1 99 ? 17.120 -17.539 -16.133 1.00 90.62 99 ARG A CA 1
ATOM 734 C C . ARG A 1 99 ? 17.167 -17.315 -17.643 1.00 90.62 99 ARG A C 1
ATOM 736 O O . ARG A 1 99 ? 17.253 -16.170 -18.066 1.00 90.62 99 ARG A O 1
ATOM 743 N N . VAL A 1 100 ? 17.048 -18.382 -18.438 1.00 91.31 100 VAL A N 1
ATOM 744 C CA . VAL A 1 100 ? 16.971 -18.300 -19.910 1.00 91.31 100 VAL A CA 1
ATOM 745 C C . VAL A 1 100 ? 15.751 -17.482 -20.341 1.00 91.31 100 VAL A C 1
ATOM 747 O O . VAL A 1 100 ? 15.893 -16.577 -21.155 1.00 91.31 100 VAL A O 1
ATOM 750 N N . TRP A 1 101 ? 14.586 -17.728 -19.731 1.00 91.94 101 TRP A N 1
ATOM 751 C CA . TRP A 1 101 ? 13.374 -16.925 -19.922 1.00 91.94 101 TRP A CA 1
ATOM 752 C C . TRP A 1 101 ? 13.622 -15.436 -19.649 1.00 91.94 101 TRP A C 1
ATOM 754 O O . TRP A 1 101 ? 13.433 -14.617 -20.544 1.00 91.94 101 TRP A O 1
ATOM 764 N N . ARG A 1 102 ? 14.129 -15.083 -18.458 1.00 91.31 102 ARG A N 1
ATOM 765 C CA . ARG A 1 102 ? 14.405 -13.685 -18.085 1.00 91.31 102 ARG A CA 1
ATOM 766 C C . ARG A 1 102 ? 15.435 -13.019 -19.004 1.00 91.31 102 ARG A C 1
ATOM 768 O O . ARG A 1 102 ? 15.261 -11.860 -19.364 1.00 91.31 102 ARG A O 1
ATOM 775 N N . ALA A 1 103 ? 16.482 -13.738 -19.410 1.00 93.69 103 ALA A N 1
ATOM 776 C CA . ALA A 1 103 ? 17.463 -13.231 -20.368 1.00 93.69 103 ALA A CA 1
ATOM 777 C C . ALA A 1 103 ? 16.817 -12.951 -21.734 1.00 93.69 103 ALA A C 1
ATOM 779 O O . ALA A 1 103 ? 17.008 -11.870 -22.283 1.00 93.69 103 ALA A O 1
ATOM 780 N N . ALA A 1 104 ? 15.995 -13.872 -22.243 1.00 94.88 104 ALA A N 1
ATOM 781 C CA . ALA A 1 104 ? 15.297 -13.705 -23.513 1.00 94.88 104 ALA A CA 1
ATOM 782 C C . ALA A 1 104 ? 14.286 -12.542 -23.487 1.00 94.88 104 ALA A C 1
ATOM 784 O O . ALA A 1 104 ? 14.274 -11.727 -24.409 1.00 94.88 104 ALA A O 1
ATOM 785 N N . GLN A 1 105 ? 13.497 -12.411 -22.411 1.00 94.62 105 GLN A N 1
ATOM 786 C CA . GLN A 1 105 ? 12.584 -11.278 -22.214 1.00 94.62 105 GLN A CA 1
ATOM 787 C C . GLN A 1 105 ? 13.315 -9.933 -22.268 1.00 94.62 105 GLN A C 1
ATOM 789 O O . GLN A 1 105 ? 12.880 -9.021 -22.970 1.00 94.62 105 GLN A O 1
ATOM 794 N N . LEU A 1 106 ? 14.431 -9.806 -21.543 1.00 94.62 106 LEU A N 1
ATOM 795 C CA . LEU A 1 106 ? 15.167 -8.546 -21.454 1.00 94.62 106 LEU A CA 1
ATOM 796 C C . LEU A 1 106 ? 15.938 -8.226 -22.738 1.00 94.62 106 LEU A C 1
ATOM 798 O O . LEU A 1 106 ? 15.942 -7.071 -23.149 1.00 94.62 106 LEU A O 1
ATOM 802 N N . VAL A 1 107 ? 16.506 -9.225 -23.422 1.00 96.88 107 VAL A N 1
ATOM 803 C CA . VAL A 1 107 ? 17.099 -9.045 -24.760 1.00 96.88 107 VAL A CA 1
ATOM 804 C C . VAL A 1 107 ? 16.063 -8.471 -25.731 1.00 96.88 107 VAL A C 1
ATOM 806 O O . VAL A 1 107 ? 16.334 -7.460 -26.375 1.00 96.88 107 VAL A O 1
ATOM 809 N N . LEU A 1 108 ? 14.857 -9.046 -25.791 1.00 97.38 108 LEU A N 1
ATOM 810 C CA . LEU A 1 108 ? 13.786 -8.556 -26.667 1.00 97.38 108 LEU A CA 1
ATOM 811 C C . LEU A 1 108 ? 13.300 -7.151 -26.276 1.00 97.38 108 LEU A C 1
ATOM 813 O O . LEU A 1 108 ? 13.161 -6.291 -27.146 1.00 97.38 108 LEU A O 1
ATOM 817 N N . ALA A 1 109 ? 13.074 -6.893 -24.984 1.00 96.69 109 ALA A N 1
ATOM 818 C CA . ALA A 1 109 ? 12.571 -5.603 -24.508 1.00 96.69 109 ALA A CA 1
ATOM 819 C C . ALA A 1 109 ? 13.583 -4.462 -24.724 1.00 96.69 109 ALA A C 1
ATOM 821 O O . ALA A 1 109 ? 13.208 -3.389 -25.199 1.00 96.69 109 ALA A O 1
ATOM 822 N N . VAL A 1 110 ? 14.873 -4.696 -24.450 1.00 97.31 110 VAL A N 1
ATOM 823 C CA . VAL A 1 110 ? 15.948 -3.712 -24.681 1.00 97.31 110 VAL A CA 1
ATOM 824 C C . VAL A 1 110 ? 16.193 -3.491 -26.176 1.00 97.31 110 VAL A C 1
ATOM 826 O O . VAL A 1 110 ? 16.375 -2.349 -26.602 1.00 97.31 110 VAL A O 1
ATOM 829 N N . TRP A 1 111 ? 16.146 -4.549 -26.994 1.00 97.69 111 TRP A N 1
ATOM 830 C CA . TRP A 1 111 ? 16.257 -4.430 -28.451 1.00 97.69 111 TRP A CA 1
ATOM 831 C C . TRP A 1 111 ? 15.120 -3.584 -29.035 1.00 97.69 111 TRP A C 1
ATOM 833 O O . TRP A 1 111 ? 15.377 -2.680 -29.832 1.00 97.69 111 TRP A O 1
ATOM 843 N N . ALA A 1 112 ? 13.876 -3.828 -28.605 1.00 97.56 112 ALA A N 1
ATOM 844 C CA . ALA A 1 112 ? 12.704 -3.068 -29.035 1.00 97.56 112 ALA A CA 1
ATOM 845 C C . ALA A 1 112 ? 12.765 -1.599 -28.583 1.00 97.56 112 ALA A C 1
ATOM 847 O O . ALA A 1 112 ? 12.534 -0.704 -29.395 1.00 97.56 112 ALA A O 1
ATOM 848 N N . ALA A 1 113 ? 13.155 -1.340 -27.331 1.00 97.44 113 ALA A N 1
ATOM 849 C CA . ALA A 1 113 ? 13.365 0.014 -26.821 1.00 97.44 113 ALA A CA 1
ATOM 850 C C . ALA A 1 113 ? 14.419 0.773 -27.647 1.00 97.44 113 ALA A C 1
ATOM 852 O O . ALA A 1 113 ? 14.155 1.870 -28.131 1.00 97.44 113 ALA A O 1
ATOM 853 N N . SER A 1 114 ? 15.584 0.162 -27.888 1.00 96.88 114 SER A N 1
ATOM 854 C CA . SER A 1 114 ? 16.664 0.768 -28.679 1.00 96.88 114 SER A CA 1
ATOM 855 C C . SER A 1 114 ? 16.268 0.989 -30.144 1.00 96.88 114 SER A C 1
ATOM 857 O O . SER A 1 114 ? 16.622 2.005 -30.745 1.00 96.88 114 SER A O 1
ATOM 859 N N . ARG A 1 115 ? 15.482 0.070 -30.726 1.00 96.88 115 ARG A N 1
ATOM 860 C CA . ARG A 1 115 ? 14.889 0.226 -32.062 1.00 96.88 115 ARG A CA 1
ATOM 861 C C . ARG A 1 115 ? 13.979 1.449 -32.139 1.00 96.88 115 ARG A C 1
ATOM 863 O O . ARG A 1 115 ? 14.178 2.266 -33.031 1.00 96.88 115 ARG A O 1
ATOM 870 N N . VAL A 1 116 ? 13.019 1.577 -31.221 1.00 97.19 116 VAL A N 1
ATOM 871 C CA . VAL A 1 116 ? 12.045 2.681 -31.214 1.00 97.19 116 VAL A CA 1
ATOM 872 C C . VAL A 1 116 ? 12.724 4.018 -30.917 1.00 97.19 116 VAL A C 1
ATOM 874 O O . VAL A 1 116 ? 12.513 4.973 -31.658 1.00 97.19 116 VAL A O 1
ATOM 877 N N . HIS A 1 117 ? 13.624 4.063 -29.929 1.00 96.69 117 HIS A N 1
ATOM 878 C CA . HIS A 1 117 ? 14.416 5.254 -29.604 1.00 96.69 117 HIS A CA 1
ATOM 879 C C . HIS A 1 117 ? 15.139 5.817 -30.836 1.00 96.69 117 HIS A C 1
ATOM 881 O O . HIS A 1 117 ? 15.057 7.005 -31.135 1.00 96.69 117 HIS A O 1
ATOM 887 N N . ARG A 1 118 ? 15.823 4.944 -31.587 1.00 94.62 118 ARG A N 1
ATOM 888 C CA . ARG A 1 118 ? 16.612 5.333 -32.764 1.00 94.62 118 ARG A CA 1
ATOM 889 C C . ARG A 1 118 ? 15.764 5.608 -34.005 1.00 94.62 118 ARG A C 1
ATOM 891 O O . ARG A 1 118 ? 16.194 6.395 -34.838 1.00 94.62 118 ARG A O 1
ATOM 898 N N . ALA A 1 119 ? 14.595 4.980 -34.141 1.00 95.06 119 ALA A N 1
ATOM 899 C CA . ALA A 1 119 ? 13.653 5.274 -35.224 1.00 95.06 119 ALA A CA 1
ATOM 900 C C . ALA A 1 119 ? 13.026 6.674 -35.091 1.00 95.06 119 ALA A C 1
ATOM 902 O O . ALA A 1 119 ? 12.659 7.275 -36.093 1.00 95.06 119 ALA A O 1
ATOM 903 N N . LEU A 1 120 ? 12.948 7.197 -33.864 1.00 93.88 120 LEU A N 1
ATOM 904 C CA . LEU A 1 120 ? 12.421 8.523 -33.528 1.00 93.88 120 LEU A CA 1
ATOM 905 C C . LEU A 1 120 ? 13.531 9.579 -33.336 1.00 93.88 120 LEU A C 1
ATOM 907 O O . LEU A 1 120 ? 13.349 10.533 -32.588 1.00 93.88 120 LEU A O 1
ATOM 911 N N . GLY A 1 121 ? 14.709 9.389 -33.945 1.00 89.56 121 GLY A N 1
ATOM 912 C CA . GLY A 1 121 ? 15.827 10.347 -33.880 1.00 89.56 121 GLY A CA 1
ATOM 913 C C . GLY A 1 121 ? 16.543 10.452 -32.524 1.00 89.56 121 GLY A C 1
ATOM 914 O O . GLY A 1 121 ? 17.546 11.150 -32.417 1.00 89.56 121 GLY A O 1
ATOM 915 N N . GLY A 1 122 ? 16.113 9.711 -31.496 1.00 87.06 122 GLY A N 1
ATOM 916 C CA . GLY A 1 122 ? 16.571 9.882 -30.110 1.00 87.06 122 GLY A CA 1
ATOM 917 C C . GLY A 1 122 ? 18.060 9.649 -29.854 1.00 87.06 122 GLY A C 1
ATOM 918 O O . GLY A 1 122 ? 18.572 10.010 -28.800 1.00 87.06 122 GLY A O 1
ATOM 919 N N . ARG A 1 123 ? 18.795 9.062 -30.810 1.00 84.62 123 ARG A N 1
ATOM 920 C CA . ARG A 1 123 ? 20.264 9.031 -30.746 1.00 84.62 123 ARG A CA 1
ATOM 921 C C . ARG A 1 123 ? 20.820 10.451 -30.664 1.00 84.62 123 ARG A C 1
ATOM 923 O O . ARG A 1 123 ? 21.748 10.694 -29.898 1.00 84.62 123 ARG A O 1
ATOM 930 N N . ASP A 1 124 ? 20.291 11.337 -31.492 1.00 82.50 124 ASP A N 1
ATOM 931 C CA . ASP A 1 124 ? 20.937 12.598 -31.810 1.00 82.50 124 ASP A CA 1
ATOM 932 C C . ASP A 1 124 ? 20.556 13.648 -30.753 1.00 82.50 124 ASP A C 1
ATOM 934 O O . ASP A 1 124 ? 21.455 14.280 -30.212 1.00 82.50 124 ASP A O 1
ATOM 938 N N . THR A 1 125 ? 19.304 13.634 -30.265 1.00 82.31 125 THR A N 1
ATOM 939 C CA . THR A 1 125 ? 18.833 14.376 -29.066 1.00 82.31 125 THR A CA 1
ATOM 940 C C . THR A 1 125 ? 19.467 13.927 -27.733 1.00 82.31 125 THR A C 1
ATOM 942 O O . THR A 1 125 ? 19.121 14.438 -26.671 1.00 82.31 125 THR A O 1
ATOM 945 N N . VAL A 1 126 ? 20.323 12.898 -27.745 1.00 81.94 126 VAL A N 1
ATOM 946 C CA . VAL A 1 126 ? 21.101 12.415 -26.583 1.00 81.94 126 VAL A CA 1
ATOM 947 C C . VAL A 1 126 ? 22.606 12.645 -26.783 1.00 81.94 126 VAL A C 1
ATOM 949 O O . VAL A 1 126 ? 23.369 12.607 -25.818 1.00 81.94 126 VAL A O 1
ATOM 952 N N . VAL A 1 127 ? 23.050 12.889 -28.020 1.00 80.06 127 VAL A N 1
ATOM 953 C CA . VAL A 1 127 ? 24.426 13.301 -28.341 1.00 80.06 127 VAL A CA 1
ATOM 954 C C . VAL A 1 127 ? 24.565 14.818 -28.228 1.00 80.06 127 VAL A C 1
ATOM 956 O O . VAL A 1 127 ? 25.543 15.272 -27.643 1.00 80.06 127 VAL A O 1
ATOM 959 N N . ASP A 1 128 ? 23.574 15.561 -28.719 1.00 80.56 128 ASP A N 1
ATOM 960 C CA . ASP A 1 128 ? 23.353 16.975 -28.430 1.00 80.56 128 ASP A CA 1
ATOM 961 C C . ASP A 1 128 ? 22.056 17.078 -27.590 1.00 80.56 128 ASP A C 1
ATOM 963 O O . ASP A 1 128 ? 20.994 16.711 -28.105 1.00 80.56 128 ASP A O 1
ATOM 967 N N . PRO A 1 129 ? 22.109 17.415 -26.281 1.00 75.56 129 PRO A N 1
ATOM 968 C CA . PRO A 1 129 ? 20.967 17.283 -25.359 1.00 75.56 129 PRO A CA 1
ATOM 969 C C . PRO A 1 129 ? 19.807 18.281 -25.566 1.00 75.56 129 PRO A C 1
ATOM 971 O O . PRO A 1 129 ? 19.521 19.118 -24.708 1.00 75.56 129 PRO A O 1
ATOM 974 N N . ASP A 1 130 ? 19.093 18.149 -26.681 1.00 80.56 130 ASP A N 1
ATOM 975 C CA . ASP A 1 130 ? 17.892 18.917 -27.021 1.00 80.56 130 ASP A CA 1
ATOM 976 C C . ASP A 1 130 ? 16.688 18.519 -26.139 1.00 80.56 130 ASP A C 1
ATOM 978 O O . ASP A 1 130 ? 15.919 17.596 -26.438 1.00 80.56 130 ASP A O 1
ATOM 982 N N . PHE A 1 131 ? 16.533 19.211 -25.009 1.00 81.00 131 PHE A N 1
ATOM 983 C CA . PHE A 1 131 ? 15.355 19.135 -24.144 1.00 81.00 131 PHE A CA 1
ATOM 984 C C . PHE A 1 131 ? 14.357 20.258 -24.491 1.00 81.00 131 PHE A C 1
ATOM 986 O O . PHE A 1 131 ? 14.760 21.416 -24.574 1.00 81.00 131 PHE A O 1
ATOM 993 N N . PRO A 1 132 ? 13.046 19.964 -24.612 1.00 83.31 132 PRO A N 1
ATOM 994 C CA . PRO A 1 132 ? 12.369 18.741 -24.168 1.00 83.31 132 PRO A CA 1
ATOM 995 C C . PRO A 1 132 ? 12.332 17.599 -25.197 1.00 83.31 132 PRO A C 1
ATOM 997 O O . PRO A 1 132 ? 11.838 16.521 -24.862 1.00 83.31 132 PRO A O 1
ATOM 1000 N N . ASN A 1 133 ? 12.826 17.794 -26.422 1.00 86.19 133 ASN A N 1
ATOM 1001 C CA . ASN A 1 133 ? 12.616 16.860 -27.535 1.00 86.19 133 ASN A CA 1
ATOM 1002 C C . ASN A 1 133 ? 13.137 15.438 -27.257 1.00 86.19 133 ASN A C 1
ATOM 1004 O O . ASN A 1 133 ? 12.475 14.470 -27.632 1.00 86.19 133 ASN A O 1
ATOM 1008 N N . ALA A 1 134 ? 14.228 15.288 -26.497 1.00 87.12 134 ALA A N 1
ATOM 1009 C CA . ALA A 1 134 ? 14.768 13.995 -26.064 1.00 87.12 134 ALA A CA 1
ATOM 1010 C C . ALA A 1 134 ? 13.793 13.132 -25.226 1.00 87.12 134 ALA A C 1
ATOM 1012 O O . ALA A 1 134 ? 13.950 11.910 -25.150 1.00 87.12 134 ALA A O 1
ATOM 1013 N N . LEU A 1 135 ? 12.764 13.731 -24.610 1.00 90.75 135 LEU A N 1
ATOM 1014 C CA . LEU A 1 135 ? 11.777 13.012 -23.794 1.00 90.75 135 LEU A CA 1
ATOM 1015 C C . LEU A 1 135 ? 10.838 12.134 -24.637 1.00 90.75 135 LEU A C 1
ATOM 1017 O O . LEU A 1 135 ? 10.426 11.068 -24.177 1.00 90.75 135 LEU A O 1
ATOM 1021 N N . LEU A 1 136 ? 10.516 12.542 -25.869 1.00 92.81 136 LEU A N 1
ATOM 1022 C CA . LEU A 1 136 ? 9.602 11.816 -26.757 1.00 92.81 136 LEU A CA 1
ATOM 1023 C C . LEU A 1 136 ? 10.159 10.449 -27.217 1.00 92.81 136 LEU A C 1
ATOM 1025 O O . LEU A 1 136 ? 9.480 9.441 -26.991 1.00 92.81 136 LEU A O 1
ATOM 1029 N N . PRO A 1 137 ? 11.373 10.341 -27.802 1.00 93.75 137 PRO A N 1
ATOM 1030 C CA . PRO A 1 137 ? 11.931 9.051 -28.203 1.00 93.75 137 PRO A CA 1
ATOM 1031 C C . PRO A 1 137 ? 12.238 8.156 -26.994 1.00 93.75 137 PRO A C 1
ATOM 1033 O O . PRO A 1 137 ? 12.073 6.937 -27.082 1.00 93.75 137 PRO A O 1
ATOM 1036 N N . ALA A 1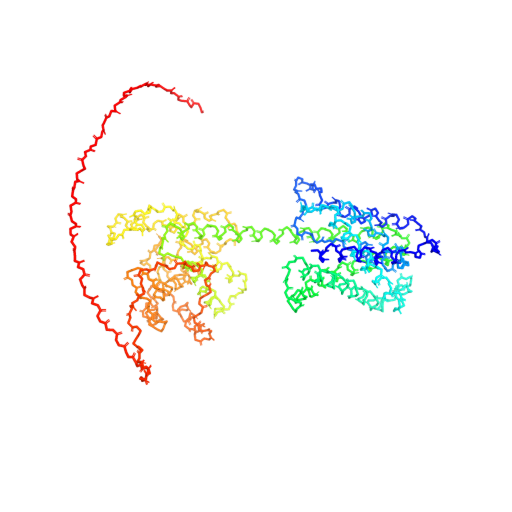 138 ? 12.627 8.734 -25.850 1.00 93.88 138 ALA A N 1
ATOM 1037 C CA . ALA A 1 138 ? 12.835 7.995 -24.605 1.00 93.88 138 ALA A CA 1
ATOM 1038 C C . ALA A 1 138 ? 11.519 7.423 -24.045 1.00 93.88 138 ALA A C 1
ATOM 1040 O O . ALA A 1 138 ? 11.454 6.239 -23.710 1.00 93.88 138 ALA A O 1
ATOM 1041 N N . GLY A 1 139 ? 10.448 8.223 -24.006 1.00 94.00 139 GLY A N 1
ATOM 1042 C CA . GLY A 1 139 ? 9.115 7.791 -23.576 1.00 94.00 139 GLY A CA 1
ATOM 1043 C C . GLY A 1 139 ? 8.522 6.709 -24.482 1.00 94.00 139 GLY A C 1
ATOM 1044 O O . GLY A 1 139 ? 8.028 5.692 -23.995 1.00 94.00 139 GLY A O 1
ATOM 1045 N N . ALA A 1 140 ? 8.649 6.860 -25.802 1.00 95.88 140 ALA A N 1
ATOM 1046 C CA . ALA A 1 140 ? 8.229 5.844 -26.767 1.00 95.88 140 ALA A CA 1
ATOM 1047 C C . ALA A 1 140 ? 9.017 4.526 -26.616 1.00 95.88 140 ALA A C 1
ATOM 1049 O O . ALA A 1 140 ? 8.442 3.438 -26.685 1.00 95.88 140 ALA A O 1
ATOM 1050 N N . ALA A 1 141 ? 10.322 4.603 -26.344 1.00 96.75 141 ALA A N 1
ATOM 1051 C CA . ALA A 1 141 ? 11.157 3.436 -26.072 1.00 96.75 141 ALA A CA 1
ATOM 1052 C C . ALA A 1 141 ? 10.812 2.743 -24.738 1.00 96.75 141 ALA A C 1
ATOM 1054 O O . ALA A 1 141 ? 10.807 1.512 -24.673 1.00 96.75 141 ALA A O 1
ATOM 1055 N N . VAL A 1 142 ? 10.457 3.504 -23.697 1.00 95.81 142 VAL A N 1
ATOM 1056 C CA . VAL A 1 142 ? 9.904 2.980 -22.433 1.00 95.81 142 VAL A CA 1
ATOM 1057 C C . VAL A 1 142 ? 8.575 2.261 -22.670 1.00 95.81 142 VAL A C 1
ATOM 1059 O O . VAL A 1 142 ? 8.389 1.149 -22.174 1.00 95.81 142 VAL A O 1
ATOM 1062 N N . LEU A 1 143 ? 7.670 2.841 -23.464 1.00 95.81 143 LEU A N 1
ATOM 1063 C CA . LEU A 1 143 ? 6.406 2.199 -23.838 1.00 95.81 143 LEU A CA 1
ATOM 1064 C C . LEU A 1 143 ? 6.646 0.890 -24.604 1.00 95.81 143 LEU A C 1
ATOM 1066 O O . LEU A 1 143 ? 6.024 -0.121 -24.282 1.00 95.81 143 LEU A O 1
ATOM 1070 N N . ALA A 1 144 ? 7.595 0.867 -25.546 1.00 96.62 144 ALA A N 1
ATOM 1071 C CA . ALA A 1 144 ? 7.984 -0.344 -26.271 1.00 96.62 144 ALA A CA 1
ATOM 1072 C C . ALA A 1 144 ? 8.557 -1.433 -25.343 1.00 96.62 144 ALA A C 1
ATOM 1074 O O . ALA A 1 144 ? 8.176 -2.600 -25.452 1.00 96.62 144 ALA A O 1
ATOM 1075 N N . PHE A 1 145 ? 9.412 -1.058 -24.385 1.00 95.81 145 PHE A N 1
ATOM 1076 C CA . PHE A 1 145 ? 9.943 -1.965 -23.361 1.00 95.81 145 PHE A CA 1
ATOM 1077 C C . PHE A 1 145 ? 8.815 -2.584 -22.516 1.00 95.81 145 PHE A C 1
ATOM 1079 O O . PHE A 1 145 ? 8.737 -3.807 -22.371 1.00 95.81 145 PHE A O 1
ATOM 1086 N N . CYS A 1 146 ? 7.900 -1.750 -22.008 1.00 93.44 146 CYS A N 1
ATOM 1087 C CA . CYS A 1 146 ? 6.754 -2.183 -21.202 1.00 93.44 146 CYS A CA 1
ATOM 1088 C C . CYS A 1 146 ? 5.786 -3.069 -21.996 1.00 93.44 146 CYS A C 1
ATOM 1090 O O . CYS A 1 146 ? 5.267 -4.047 -21.456 1.00 93.44 146 CYS A O 1
ATOM 1092 N N . ALA A 1 147 ? 5.556 -2.751 -23.274 1.00 94.50 147 ALA A N 1
ATOM 1093 C CA . ALA A 1 147 ? 4.713 -3.535 -24.167 1.00 94.50 147 ALA A CA 1
ATOM 1094 C C . ALA A 1 147 ? 5.303 -4.930 -24.415 1.00 94.50 147 ALA A C 1
ATOM 1096 O O . ALA A 1 147 ? 4.585 -5.916 -24.264 1.00 94.50 147 ALA A O 1
ATOM 1097 N N . VAL A 1 148 ? 6.605 -5.040 -24.712 1.00 95.38 148 VAL A N 1
ATOM 1098 C CA . VAL A 1 148 ? 7.267 -6.344 -24.904 1.00 95.38 148 VAL A CA 1
ATOM 1099 C C . VAL A 1 148 ? 7.216 -7.187 -23.632 1.00 95.38 148 VAL A C 1
ATOM 1101 O O . VAL A 1 148 ? 6.806 -8.345 -23.704 1.00 95.38 148 VAL A O 1
ATOM 1104 N N . LEU A 1 149 ? 7.550 -6.625 -22.463 1.00 92.06 149 LEU A N 1
ATOM 1105 C CA . LEU A 1 149 ? 7.425 -7.363 -21.200 1.00 92.06 149 LEU A CA 1
ATOM 1106 C C . LEU A 1 149 ? 5.977 -7.804 -20.946 1.00 92.06 149 LEU A C 1
ATOM 1108 O O . LEU A 1 149 ? 5.741 -8.979 -20.697 1.00 92.06 149 LEU A O 1
ATOM 1112 N N . THR A 1 150 ? 5.000 -6.910 -21.119 1.00 90.88 150 THR A N 1
ATOM 1113 C CA . THR A 1 150 ? 3.571 -7.217 -20.932 1.00 90.88 150 THR A CA 1
ATOM 1114 C C . THR A 1 150 ? 3.069 -8.315 -21.878 1.00 90.88 150 THR A C 1
ATOM 1116 O O . THR A 1 150 ? 2.300 -9.182 -21.462 1.00 90.88 150 THR A O 1
ATOM 1119 N N . VAL A 1 151 ? 3.499 -8.312 -23.144 1.00 93.00 151 VAL A N 1
ATOM 1120 C CA . VAL A 1 151 ? 3.164 -9.362 -24.119 1.00 93.00 151 VAL A CA 1
ATOM 1121 C C . VAL A 1 151 ? 3.748 -10.709 -23.691 1.00 93.00 151 VAL A C 1
ATOM 1123 O O . VAL A 1 151 ? 3.031 -11.710 -23.706 1.00 93.00 151 VAL A O 1
ATOM 1126 N N . LEU A 1 152 ? 5.016 -10.730 -23.269 1.00 92.94 152 LEU A N 1
ATOM 1127 C CA . LEU A 1 152 ? 5.714 -11.952 -22.869 1.00 92.94 152 LEU A CA 1
ATOM 1128 C C . LEU A 1 152 ? 5.204 -12.517 -21.531 1.00 92.94 152 LEU A C 1
ATOM 1130 O O . LEU A 1 152 ? 4.979 -13.724 -21.427 1.00 92.94 152 LEU A O 1
ATOM 1134 N N . ASP A 1 153 ? 4.974 -11.661 -20.533 1.00 89.62 153 ASP A N 1
ATOM 1135 C CA . ASP A 1 153 ? 4.465 -12.044 -19.210 1.00 89.62 153 ASP A CA 1
ATOM 1136 C C . ASP A 1 153 ? 3.010 -12.535 -19.274 1.00 89.62 153 ASP A C 1
ATOM 1138 O O . ASP A 1 153 ? 2.688 -13.577 -18.702 1.00 89.62 153 ASP A O 1
ATOM 1142 N N . GLY A 1 154 ? 2.135 -11.863 -20.031 1.00 87.50 154 GLY A N 1
ATOM 1143 C CA . GLY A 1 154 ? 0.764 -12.341 -20.243 1.00 87.50 154 GLY A CA 1
ATOM 1144 C C . GLY A 1 154 ? 0.721 -13.687 -20.980 1.00 87.50 154 GLY A C 1
ATOM 1145 O O . GLY A 1 154 ? -0.066 -14.567 -20.625 1.00 87.50 154 GLY A O 1
ATOM 1146 N N . GLY A 1 155 ? 1.625 -13.895 -21.946 1.00 88.81 155 GLY A N 1
ATOM 1147 C CA . GLY A 1 155 ? 1.727 -15.144 -22.701 1.00 88.81 155 GLY A CA 1
ATOM 1148 C C . GLY A 1 155 ? 2.196 -16.327 -21.854 1.00 88.81 155 GLY A C 1
ATOM 1149 O O . GLY A 1 155 ? 1.610 -17.409 -21.936 1.00 88.81 155 GLY A O 1
ATOM 1150 N N . ILE A 1 156 ? 3.203 -16.137 -20.990 1.00 88.25 156 ILE A N 1
ATOM 1151 C CA . ILE A 1 156 ? 3.630 -17.204 -20.074 1.00 88.25 156 ILE A CA 1
ATOM 1152 C C . ILE A 1 156 ? 2.573 -17.455 -18.992 1.00 88.25 156 ILE A C 1
ATOM 1154 O O . ILE A 1 156 ? 2.329 -18.615 -18.672 1.00 88.25 156 ILE A O 1
ATOM 1158 N N . LEU A 1 157 ? 1.882 -16.420 -18.498 1.00 86.56 157 LEU A N 1
ATOM 1159 C CA . LEU A 1 157 ? 0.795 -16.554 -17.523 1.00 86.56 157 LEU A CA 1
ATOM 1160 C C . LEU A 1 157 ? -0.369 -17.393 -18.082 1.00 86.56 157 LEU A C 1
ATOM 1162 O O . LEU A 1 157 ? -0.788 -18.369 -17.457 1.00 86.56 157 LEU A O 1
ATOM 1166 N N . ALA A 1 158 ? -0.830 -17.090 -19.299 1.00 88.12 158 ALA A N 1
ATOM 1167 C CA . ALA A 1 158 ? -1.877 -17.861 -19.969 1.00 88.12 158 ALA A CA 1
ATOM 1168 C C . ALA A 1 158 ? -1.463 -19.325 -20.238 1.00 88.12 158 ALA A C 1
ATOM 1170 O O . ALA A 1 158 ? -2.260 -20.243 -20.047 1.00 88.12 158 ALA A O 1
ATOM 1171 N N . LEU A 1 159 ? -0.210 -19.570 -20.648 1.00 87.94 159 LEU A N 1
ATOM 1172 C CA . LEU A 1 159 ? 0.268 -20.908 -21.034 1.00 87.94 159 LEU A CA 1
ATOM 1173 C C . LEU A 1 159 ? 0.786 -21.778 -19.875 1.00 87.94 159 LEU A C 1
ATOM 1175 O O . LEU A 1 159 ? 0.851 -23.003 -20.027 1.00 87.94 159 LEU A O 1
ATOM 1179 N N . ALA A 1 160 ? 1.194 -21.181 -18.753 1.00 83.75 160 ALA A N 1
ATOM 1180 C CA . ALA A 1 160 ? 1.709 -21.891 -17.580 1.00 83.75 160 ALA A CA 1
ATOM 1181 C C . ALA A 1 160 ? 0.651 -22.053 -16.480 1.00 83.75 160 ALA A C 1
ATOM 1183 O O . ALA A 1 160 ? 0.509 -23.151 -15.945 1.00 83.75 160 ALA A O 1
ATOM 1184 N N . GLU A 1 161 ? -0.109 -20.996 -16.182 1.00 80.81 161 GLU A N 1
ATOM 1185 C CA . GLU A 1 161 ? -1.095 -20.963 -15.089 1.00 80.81 161 GLU A CA 1
ATOM 1186 C C . GLU A 1 161 ? -2.539 -21.153 -15.591 1.00 80.81 161 GLU A C 1
ATOM 1188 O O . GLU A 1 161 ? -3.475 -21.187 -14.800 1.00 80.81 161 GLU A O 1
ATOM 1193 N N . ARG A 1 162 ? -2.724 -21.340 -16.910 1.00 81.75 162 ARG A N 1
ATOM 1194 C CA . ARG A 1 162 ? -4.018 -21.580 -17.588 1.00 81.75 162 ARG A CA 1
ATOM 1195 C C . ARG A 1 162 ? -5.050 -20.455 -17.410 1.00 81.75 162 ARG A C 1
ATOM 1197 O O . ARG A 1 162 ? -6.244 -20.670 -17.612 1.00 81.75 162 ARG A O 1
ATOM 1204 N N . VAL A 1 163 ? -4.595 -19.250 -17.070 1.00 82.56 163 VAL A N 1
ATOM 1205 C CA . VAL A 1 163 ? -5.440 -18.053 -16.949 1.00 82.56 163 VAL A CA 1
ATOM 1206 C C . VAL A 1 163 ? -6.069 -17.726 -18.315 1.00 82.56 163 VAL A C 1
ATOM 1208 O O . VAL A 1 163 ? -5.352 -17.714 -19.320 1.00 82.56 163 VAL A O 1
ATOM 1211 N N . PRO A 1 164 ? -7.383 -17.430 -18.401 1.00 85.62 164 PRO A N 1
ATOM 1212 C CA . PRO A 1 164 ? -8.034 -17.115 -19.671 1.00 85.62 164 PRO A CA 1
ATOM 1213 C C . PRO A 1 164 ? -7.399 -15.893 -20.347 1.00 85.62 164 PRO A C 1
ATOM 1215 O O . PRO A 1 164 ? -7.050 -14.909 -19.693 1.00 85.62 164 PRO A O 1
ATOM 1218 N N . TRP A 1 165 ? -7.306 -15.922 -21.679 1.00 80.19 165 TRP A N 1
ATOM 1219 C CA . TRP A 1 165 ? -6.498 -14.977 -22.468 1.00 80.19 165 TRP A CA 1
ATOM 1220 C C . TRP A 1 165 ? -6.900 -13.497 -22.309 1.00 80.19 165 TRP A C 1
ATOM 1222 O O . TRP A 1 165 ? -6.068 -12.611 -22.445 1.00 80.19 165 TRP A O 1
ATOM 1232 N N . ARG A 1 166 ? -8.158 -13.189 -21.957 1.00 79.12 166 ARG A N 1
ATOM 1233 C CA . ARG A 1 166 ? -8.584 -11.807 -21.633 1.00 79.12 166 ARG A CA 1
ATOM 1234 C C . ARG A 1 166 ? -8.266 -11.378 -20.193 1.00 79.12 166 ARG A C 1
ATOM 1236 O O . ARG A 1 166 ? -8.252 -10.184 -19.907 1.00 79.12 166 ARG A O 1
ATOM 1243 N N . GLY A 1 167 ? -8.030 -12.332 -19.294 1.00 79.00 167 GLY A N 1
ATOM 1244 C CA . GLY A 1 167 ? -7.614 -12.094 -17.911 1.00 79.00 167 GLY A CA 1
ATOM 1245 C C . GLY A 1 167 ? -6.102 -11.922 -17.776 1.00 79.00 167 GLY A C 1
ATOM 1246 O O . GLY A 1 167 ? -5.663 -11.006 -17.091 1.00 79.00 167 GLY A O 1
ATOM 1247 N N . ALA A 1 168 ? -5.307 -12.736 -18.480 1.00 82.31 168 ALA A N 1
ATOM 1248 C CA . ALA A 1 168 ? -3.851 -12.782 -18.306 1.00 82.31 168 ALA A CA 1
ATOM 1249 C C . ALA A 1 168 ? -3.122 -11.455 -18.620 1.00 82.31 168 ALA A C 1
ATOM 1251 O O . ALA A 1 168 ? -2.107 -11.162 -18.000 1.00 82.31 168 ALA A O 1
ATOM 1252 N N . TRP A 1 169 ? -3.653 -10.610 -19.510 1.00 84.88 169 TRP A N 1
ATOM 1253 C CA . TRP A 1 169 ? -3.096 -9.274 -19.791 1.00 84.88 169 TRP A CA 1
ATOM 1254 C C . TRP A 1 169 ? -3.757 -8.138 -18.990 1.00 84.88 169 TRP A C 1
ATOM 1256 O O . TRP A 1 169 ? -3.254 -7.010 -18.987 1.00 84.88 169 TRP A O 1
ATOM 1266 N N . ARG A 1 170 ? -4.881 -8.393 -18.303 1.00 84.44 170 ARG A N 1
ATOM 1267 C CA . ARG A 1 170 ? -5.688 -7.349 -17.654 1.00 84.44 170 ARG A CA 1
ATOM 1268 C C . ARG A 1 170 ? -4.912 -6.710 -16.499 1.00 84.44 170 ARG A C 1
ATOM 1270 O O . ARG A 1 170 ? -4.684 -7.322 -15.461 1.00 84.44 170 ARG A O 1
ATOM 1277 N N . GLY A 1 171 ? -4.532 -5.448 -16.684 1.00 79.00 171 GLY A N 1
ATOM 1278 C CA . GLY A 1 171 ? -3.792 -4.671 -15.690 1.00 79.00 171 GLY A CA 1
ATOM 1279 C C . GLY A 1 171 ? -2.281 -4.928 -15.647 1.00 79.00 171 GLY A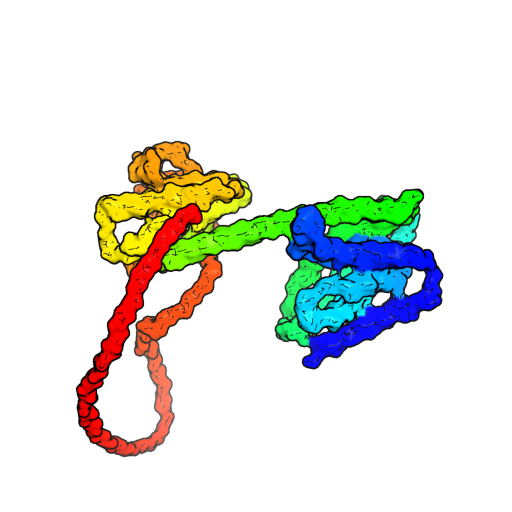 C 1
ATOM 1280 O O . GLY A 1 171 ? -1.616 -4.303 -14.827 1.00 79.00 171 GLY A O 1
ATOM 1281 N N . LEU A 1 172 ? -1.706 -5.776 -16.515 1.00 81.75 172 LEU A N 1
ATOM 1282 C CA . LEU A 1 172 ? -0.244 -5.943 -16.576 1.00 81.75 172 LEU A CA 1
ATOM 1283 C C . LEU A 1 172 ? 0.460 -4.659 -17.041 1.00 81.75 172 LEU A C 1
ATOM 1285 O O . LEU A 1 172 ? 1.387 -4.201 -16.374 1.00 81.75 172 LEU A O 1
ATOM 1289 N N . LEU A 1 173 ? -0.019 -4.037 -18.126 1.00 83.81 173 LEU A N 1
ATOM 1290 C CA . LEU A 1 173 ? 0.600 -2.830 -18.684 1.00 83.81 173 LEU A CA 1
ATOM 1291 C C . LEU A 1 173 ? 0.701 -1.666 -17.674 1.00 83.81 173 LEU A C 1
ATOM 1293 O O . LEU A 1 173 ? 1.815 -1.186 -17.483 1.00 83.81 173 LEU A O 1
ATOM 1297 N N . PRO A 1 174 ? -0.369 -1.225 -16.974 1.00 80.69 174 PRO A N 1
ATOM 1298 C CA . PRO A 1 174 ? -0.248 -0.139 -15.994 1.00 80.69 174 PRO A CA 1
ATOM 1299 C C . PRO A 1 174 ? 0.619 -0.508 -14.778 1.00 80.69 174 PRO A C 1
ATOM 1301 O O . PRO A 1 174 ? 1.322 0.356 -14.260 1.00 80.69 174 PRO A O 1
ATOM 1304 N N . ARG A 1 175 ? 0.642 -1.785 -14.354 1.00 80.12 175 ARG A N 1
ATOM 1305 C CA . ARG A 1 175 ? 1.555 -2.269 -13.296 1.00 80.12 175 ARG A CA 1
ATOM 1306 C C . ARG A 1 175 ? 3.027 -2.217 -13.722 1.00 80.12 175 ARG A C 1
ATOM 1308 O O . ARG A 1 175 ? 3.888 -2.000 -12.877 1.00 80.12 175 ARG A O 1
ATOM 1315 N N . SER A 1 176 ? 3.313 -2.429 -15.008 1.00 80.00 176 SER A N 1
ATOM 1316 C CA . SER A 1 176 ? 4.663 -2.346 -15.579 1.00 80.00 176 SER A CA 1
ATOM 1317 C C . SER A 1 176 ? 5.088 -0.894 -15.832 1.00 80.00 176 SER A C 1
ATOM 1319 O O . SER A 1 176 ? 6.186 -0.492 -15.452 1.00 80.00 176 SER A O 1
ATOM 1321 N N . LEU A 1 177 ? 4.200 -0.084 -16.415 1.00 86.19 177 LEU A N 1
ATOM 1322 C CA . LEU A 1 177 ? 4.526 1.246 -16.925 1.00 86.19 177 LEU A CA 1
ATOM 1323 C C . LEU A 1 177 ? 4.996 2.216 -15.836 1.00 86.19 177 LEU A C 1
ATOM 1325 O O . LEU A 1 177 ? 6.040 2.838 -16.005 1.00 86.19 177 LEU A O 1
ATOM 1329 N N . ALA A 1 178 ? 4.271 2.329 -14.719 1.00 82.69 178 ALA A N 1
ATOM 1330 C CA . ALA A 1 178 ? 4.601 3.290 -13.663 1.00 82.69 178 ALA A CA 1
ATOM 1331 C C . ALA A 1 178 ? 6.032 3.119 -13.093 1.00 82.69 178 ALA A C 1
ATOM 1333 O O . ALA A 1 178 ? 6.797 4.086 -13.133 1.00 82.69 178 ALA A O 1
ATOM 1334 N N . PRO A 1 179 ? 6.467 1.927 -12.626 1.00 81.25 179 PRO A N 1
ATOM 1335 C CA . PRO A 1 179 ? 7.840 1.753 -12.160 1.00 81.25 179 PRO A CA 1
ATOM 1336 C C . PRO A 1 179 ? 8.869 1.834 -13.295 1.00 81.25 179 PRO A C 1
ATOM 1338 O O . PRO A 1 179 ? 9.961 2.354 -13.077 1.00 81.25 179 PRO A O 1
ATOM 1341 N N . VAL A 1 180 ? 8.580 1.340 -14.505 1.00 87.38 180 VAL A N 1
ATOM 1342 C CA . VAL A 1 180 ? 9.558 1.386 -15.610 1.0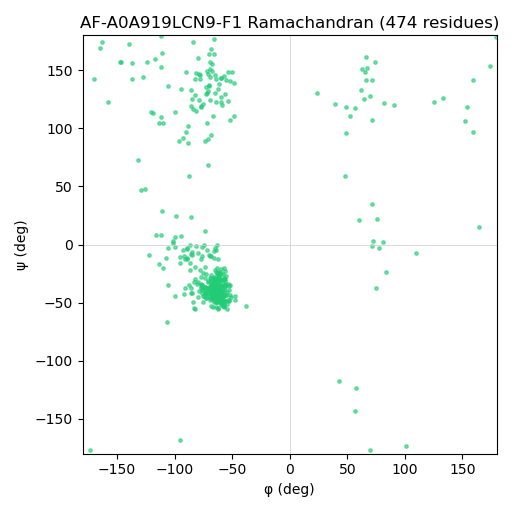0 87.38 180 VAL A CA 1
ATOM 1343 C C . VAL A 1 180 ? 9.764 2.816 -16.126 1.00 87.38 180 VAL A C 1
ATOM 1345 O O . VAL A 1 180 ? 10.888 3.153 -16.485 1.00 87.38 180 VAL A O 1
ATOM 1348 N N . ALA A 1 181 ? 8.751 3.686 -16.088 1.00 88.62 181 ALA A N 1
ATOM 1349 C CA . ALA A 1 181 ? 8.880 5.095 -16.468 1.00 88.62 181 ALA A CA 1
ATOM 1350 C C . ALA A 1 181 ? 9.907 5.848 -15.604 1.00 88.62 181 ALA A C 1
ATOM 1352 O O . ALA A 1 181 ? 10.765 6.544 -16.146 1.00 88.62 181 ALA A O 1
ATOM 1353 N N . VAL A 1 182 ? 9.900 5.631 -14.282 1.00 88.00 182 VAL A N 1
ATOM 1354 C CA . VAL A 1 182 ? 10.910 6.196 -13.363 1.00 88.00 182 VAL A CA 1
ATOM 1355 C C . VAL A 1 182 ? 12.316 5.701 -13.726 1.00 88.00 182 VAL A C 1
ATOM 1357 O O . VAL A 1 182 ? 13.246 6.496 -13.860 1.00 88.00 182 VAL A O 1
ATOM 1360 N N . HIS A 1 183 ? 12.470 4.394 -13.968 1.00 89.75 183 HIS A N 1
ATOM 1361 C CA . HIS A 1 183 ? 13.749 3.824 -14.403 1.00 89.75 183 HIS A CA 1
ATOM 1362 C C . HIS A 1 183 ? 14.182 4.314 -15.801 1.00 89.75 183 HIS A C 1
ATOM 1364 O O . HIS A 1 183 ? 15.378 4.370 -16.081 1.00 89.75 183 HIS A O 1
ATOM 1370 N N . GLY A 1 184 ? 13.237 4.674 -16.673 1.00 91.06 184 GLY A N 1
ATOM 1371 C CA . GLY A 1 184 ? 13.486 5.226 -18.005 1.00 91.06 184 GLY A CA 1
ATOM 1372 C C . GLY A 1 184 ? 13.976 6.668 -17.978 1.00 91.06 184 GLY A C 1
ATOM 1373 O O . GLY A 1 184 ? 14.951 6.976 -18.657 1.00 91.06 184 GLY A O 1
ATOM 1374 N N . LEU A 1 185 ? 13.385 7.519 -17.134 1.00 91.75 185 LEU A N 1
ATOM 1375 C CA . LEU A 1 185 ? 13.882 8.876 -16.891 1.00 91.75 185 LEU A CA 1
ATOM 1376 C C . LEU A 1 185 ? 15.311 8.844 -16.325 1.00 91.75 185 LEU A C 1
ATOM 1378 O O . LEU A 1 185 ? 16.192 9.552 -16.810 1.00 91.75 185 LEU A O 1
ATOM 1382 N N . ALA A 1 186 ? 15.572 7.954 -15.364 1.00 91.12 186 ALA A N 1
ATOM 1383 C CA . ALA A 1 186 ? 16.921 7.735 -14.852 1.00 91.12 186 ALA A CA 1
ATOM 1384 C C . ALA A 1 186 ? 17.880 7.189 -15.930 1.00 91.12 186 ALA A C 1
ATOM 1386 O O . ALA A 1 186 ? 19.019 7.638 -16.015 1.00 91.12 186 ALA A O 1
ATOM 1387 N N . GLY A 1 187 ? 17.424 6.273 -16.791 1.00 92.25 187 GLY A N 1
ATOM 1388 C CA . GLY A 1 187 ? 18.199 5.772 -17.931 1.00 92.25 187 GLY A CA 1
ATOM 1389 C C . GLY A 1 187 ? 18.536 6.853 -18.967 1.00 92.25 187 GLY A C 1
ATOM 1390 O O . GLY A 1 187 ? 19.636 6.850 -19.515 1.00 92.25 187 GLY A O 1
ATOM 1391 N N . LEU A 1 188 ? 17.636 7.816 -19.196 1.00 92.62 188 LEU A N 1
ATOM 1392 C CA . LEU A 1 188 ? 17.879 8.970 -20.068 1.00 92.62 188 LEU A CA 1
ATOM 1393 C C . LEU A 1 188 ? 18.907 9.918 -19.443 1.00 92.62 188 LEU A C 1
ATOM 1395 O O . LEU A 1 188 ? 19.869 10.301 -20.105 1.00 92.62 188 LEU A O 1
ATOM 1399 N N . MET A 1 189 ? 18.762 10.224 -18.151 1.00 91.50 189 MET A N 1
ATOM 1400 C CA . MET A 1 189 ? 19.727 11.045 -17.416 1.00 91.50 189 MET A CA 1
ATOM 1401 C C . MET A 1 189 ? 21.119 10.391 -17.378 1.00 91.50 189 MET A C 1
ATOM 1403 O O . MET A 1 189 ? 22.119 11.068 -17.602 1.00 91.50 189 MET A O 1
ATOM 1407 N N . MET A 1 190 ? 21.198 9.066 -17.201 1.00 92.75 190 MET A N 1
ATOM 1408 C CA . MET A 1 190 ? 22.445 8.309 -17.370 1.00 92.75 190 MET A CA 1
ATOM 1409 C C . MET A 1 190 ? 23.020 8.441 -18.785 1.00 92.75 190 MET A C 1
ATOM 1411 O O . MET A 1 190 ? 24.225 8.623 -18.922 1.00 92.75 190 MET A O 1
ATOM 1415 N N . ALA A 1 191 ? 22.193 8.337 -19.831 1.00 91.69 191 ALA A N 1
ATOM 1416 C CA . ALA A 1 191 ? 22.649 8.402 -21.219 1.00 91.69 191 ALA A CA 1
ATOM 1417 C C . ALA A 1 191 ? 23.216 9.783 -21.590 1.00 91.69 191 ALA A C 1
ATOM 1419 O O . ALA A 1 191 ? 24.278 9.858 -22.206 1.00 91.69 191 ALA A O 1
ATOM 1420 N N . VAL A 1 192 ? 22.563 10.865 -21.154 1.00 90.31 192 VAL A N 1
ATOM 1421 C CA . VAL A 1 192 ? 23.057 12.239 -21.337 1.00 90.31 192 VAL A CA 1
ATOM 1422 C C . VAL A 1 192 ? 24.338 12.470 -20.527 1.00 90.31 192 VAL A C 1
ATOM 1424 O O . VAL A 1 192 ? 25.342 12.926 -21.073 1.00 90.31 192 VAL A O 1
ATOM 1427 N N . LEU A 1 193 ? 24.379 12.074 -19.249 1.00 89.56 193 LEU A N 1
ATOM 1428 C CA . LEU A 1 193 ? 25.580 12.241 -18.419 1.00 89.56 193 LEU A CA 1
ATOM 1429 C C . LEU A 1 193 ? 26.772 11.401 -18.907 1.00 89.56 193 LEU A C 1
ATOM 1431 O O . LEU A 1 193 ? 27.908 11.859 -18.804 1.00 89.56 193 LEU A O 1
ATOM 1435 N N . TRP A 1 194 ? 26.539 10.237 -19.522 1.00 91.12 194 TRP A N 1
ATOM 1436 C CA . TRP A 1 194 ? 27.581 9.429 -20.172 1.00 91.12 194 TRP A CA 1
ATOM 1437 C C . TRP A 1 194 ? 28.265 10.161 -21.340 1.00 91.12 194 TRP A C 1
ATOM 1439 O O . TRP A 1 194 ? 29.407 9.845 -21.676 1.00 91.12 194 TRP A O 1
ATOM 1449 N N . ARG A 1 195 ? 27.583 11.130 -21.967 1.00 86.06 195 ARG A N 1
ATOM 1450 C CA . ARG A 1 195 ? 28.122 11.988 -23.038 1.00 86.06 195 ARG A CA 1
ATOM 1451 C C . ARG A 1 195 ? 28.804 13.260 -22.529 1.00 86.06 195 ARG A C 1
ATOM 1453 O O . ARG A 1 195 ? 29.503 13.900 -23.306 1.00 86.06 195 ARG A O 1
ATOM 1460 N N . SER A 1 196 ? 28.636 13.605 -21.252 1.00 86.62 196 SER A N 1
ATOM 1461 C CA . SER A 1 196 ? 29.292 14.767 -20.638 1.00 86.62 196 SER A CA 1
ATOM 1462 C C . SER A 1 196 ? 30.825 14.609 -20.572 1.00 86.62 196 SER A C 1
ATOM 1464 O O . SER A 1 196 ? 31.321 13.480 -20.642 1.00 86.62 196 SER A O 1
ATOM 1466 N N . PRO A 1 197 ? 31.596 15.692 -20.337 1.00 86.12 197 PRO A N 1
ATOM 1467 C CA . PRO A 1 197 ? 33.048 15.616 -20.119 1.00 86.12 197 PRO A CA 1
ATOM 1468 C C . PRO A 1 197 ? 33.473 14.691 -18.964 1.00 86.12 197 PRO A C 1
ATOM 1470 O O . PRO A 1 197 ? 34.592 14.187 -18.954 1.00 86.12 197 PRO A O 1
ATOM 1473 N N . TYR A 1 198 ? 32.576 14.435 -18.006 1.00 85.75 198 TYR A N 1
ATOM 1474 C CA . TYR A 1 198 ? 32.786 13.526 -16.871 1.00 85.75 198 TYR A CA 1
ATOM 1475 C C . TYR A 1 198 ? 32.488 12.049 -17.209 1.00 85.75 198 TYR A C 1
ATOM 1477 O O . TYR A 1 198 ? 32.772 11.148 -16.413 1.00 85.75 198 TYR A O 1
ATOM 1485 N N . GLY A 1 199 ? 31.907 11.790 -18.385 1.00 86.88 199 GLY A N 1
ATOM 1486 C CA . GLY A 1 199 ? 31.717 10.464 -18.959 1.00 86.88 199 GLY A CA 1
ATOM 1487 C C . GLY A 1 199 ? 30.939 9.479 -18.069 1.00 86.88 199 GLY A C 1
ATOM 1488 O O . GLY A 1 199 ? 30.002 9.863 -17.361 1.00 86.88 199 GLY A O 1
ATOM 1489 N N . PRO A 1 200 ? 31.312 8.182 -18.070 1.00 85.88 200 PRO A N 1
ATOM 1490 C CA . PRO A 1 200 ? 30.605 7.145 -17.315 1.00 85.88 200 PRO A CA 1
ATOM 1491 C C . PRO A 1 200 ? 30.512 7.399 -15.804 1.00 85.88 200 PRO A C 1
ATOM 1493 O O . PRO A 1 200 ? 29.584 6.906 -15.168 1.00 85.88 200 PRO A O 1
ATOM 1496 N N . VAL A 1 201 ? 31.442 8.165 -15.218 1.00 86.75 201 VAL A N 1
ATOM 1497 C CA . VAL A 1 201 ? 31.467 8.436 -13.770 1.00 86.75 201 VAL A CA 1
ATOM 1498 C C . VAL A 1 201 ? 30.253 9.267 -13.350 1.00 86.75 201 VAL A C 1
ATOM 1500 O O . VAL A 1 201 ? 29.607 8.940 -12.357 1.00 86.75 201 VAL A O 1
ATOM 1503 N N . ALA A 1 202 ? 29.863 10.271 -14.143 1.00 84.12 202 ALA A N 1
ATOM 1504 C CA . ALA A 1 202 ? 28.646 11.039 -13.880 1.00 84.12 202 ALA A CA 1
ATOM 1505 C C . ALA A 1 202 ? 27.372 10.192 -14.045 1.00 84.12 202 ALA A C 1
ATOM 1507 O O . ALA A 1 202 ? 26.430 10.335 -13.268 1.00 84.12 202 ALA A O 1
ATOM 1508 N N . ALA A 1 203 ? 27.353 9.243 -14.988 1.00 81.94 203 ALA A N 1
ATOM 1509 C CA . ALA A 1 203 ? 26.230 8.315 -15.137 1.00 81.94 203 ALA A CA 1
ATOM 1510 C C . ALA A 1 203 ? 26.064 7.373 -13.922 1.00 81.94 203 ALA A C 1
ATOM 1512 O O . ALA A 1 203 ? 24.939 6.999 -13.591 1.00 81.94 203 ALA A O 1
ATOM 1513 N N . LEU A 1 204 ? 27.146 7.021 -13.211 1.00 82.19 204 LEU A N 1
ATOM 1514 C CA . LEU A 1 204 ? 27.063 6.241 -11.966 1.00 82.19 204 LEU A CA 1
ATOM 1515 C C . LEU A 1 204 ? 26.378 7.015 -10.827 1.00 82.19 204 LEU A C 1
ATOM 1517 O O . LEU A 1 204 ? 25.659 6.406 -10.032 1.00 82.19 204 LEU A O 1
ATOM 1521 N N . LEU A 1 205 ? 26.536 8.344 -10.770 1.00 85.12 205 LEU A N 1
ATOM 1522 C CA . LEU A 1 205 ? 25.916 9.186 -9.737 1.00 85.12 205 LEU A CA 1
ATOM 1523 C C . LEU A 1 205 ? 24.381 9.193 -9.806 1.00 85.12 205 LEU A C 1
ATOM 1525 O O . LEU A 1 205 ? 23.740 9.430 -8.789 1.00 85.12 205 LEU A O 1
ATOM 1529 N N . VAL A 1 206 ? 23.777 8.858 -10.952 1.00 85.50 206 VAL A N 1
ATOM 1530 C CA . VAL A 1 206 ? 22.315 8.687 -11.082 1.00 85.50 206 VAL A CA 1
ATOM 1531 C C . VAL A 1 206 ? 21.811 7.468 -10.302 1.00 85.50 206 VAL A C 1
ATOM 1533 O O . VAL A 1 206 ? 20.690 7.461 -9.790 1.00 85.50 206 VAL A O 1
ATOM 1536 N N . LEU A 1 207 ? 22.625 6.412 -10.208 1.00 81.75 207 LEU A N 1
ATOM 1537 C CA . LEU A 1 207 ? 22.186 5.132 -9.657 1.00 81.75 207 LEU A CA 1
ATOM 1538 C C . LEU A 1 207 ? 22.109 5.125 -8.133 1.00 81.75 207 LEU A C 1
ATOM 1540 O O . LEU A 1 207 ? 21.237 4.450 -7.591 1.00 81.75 207 LEU A O 1
ATOM 1544 N N . LEU A 1 208 ? 22.991 5.854 -7.443 1.00 80.25 208 LEU A N 1
ATOM 1545 C CA . LEU A 1 208 ? 23.063 5.826 -5.980 1.00 80.25 208 LEU A CA 1
ATOM 1546 C C . LEU A 1 208 ? 21.823 6.460 -5.316 1.00 80.25 208 LEU A C 1
ATOM 1548 O O . LEU A 1 208 ? 21.192 5.758 -4.523 1.00 80.25 208 LEU A O 1
ATOM 1552 N N . PRO A 1 209 ? 21.395 7.700 -5.644 1.00 80.88 209 PRO A N 1
ATOM 1553 C CA . PRO A 1 209 ? 20.202 8.302 -5.048 1.00 80.88 209 PRO A CA 1
ATOM 1554 C C . PRO A 1 209 ? 18.947 7.490 -5.361 1.00 80.88 209 PRO A C 1
ATOM 1556 O O . PRO A 1 209 ? 18.182 7.177 -4.459 1.00 80.88 209 PRO A O 1
ATOM 1559 N N . MET A 1 210 ? 18.780 7.056 -6.614 1.00 81.31 210 MET A N 1
ATOM 1560 C CA . MET A 1 210 ? 17.652 6.220 -7.030 1.00 81.31 210 MET A CA 1
ATOM 1561 C C . MET A 1 210 ? 17.624 4.871 -6.300 1.00 81.31 210 MET A C 1
ATOM 1563 O O . MET A 1 210 ? 16.562 4.457 -5.843 1.00 81.31 210 MET A O 1
ATOM 1567 N N . TYR A 1 211 ? 18.766 4.188 -6.150 1.00 75.38 211 TYR A N 1
ATOM 1568 C CA . TYR A 1 211 ? 18.828 2.944 -5.381 1.00 75.38 211 TYR A CA 1
ATOM 1569 C C . TYR A 1 211 ? 18.439 3.178 -3.916 1.00 75.38 211 TYR A C 1
ATOM 1571 O O . TYR A 1 211 ? 17.667 2.393 -3.370 1.00 75.38 211 TYR A O 1
ATOM 1579 N N . VAL A 1 212 ? 18.896 4.277 -3.301 1.00 77.50 212 VAL A N 1
ATOM 1580 C CA . VAL A 1 212 ? 18.498 4.672 -1.939 1.00 77.50 212 VAL A CA 1
ATOM 1581 C C . VAL A 1 212 ? 16.996 4.971 -1.861 1.00 77.50 212 VAL A C 1
ATOM 1583 O O . VAL A 1 212 ? 16.321 4.393 -1.014 1.00 77.50 212 VAL A O 1
ATOM 1586 N N . SER A 1 213 ? 16.432 5.785 -2.758 1.00 74.19 213 SER A N 1
ATOM 1587 C CA . SER A 1 213 ? 14.992 6.093 -2.787 1.00 74.19 213 SER A CA 1
ATOM 1588 C C . SER A 1 213 ? 14.136 4.837 -2.963 1.00 74.19 213 SER A C 1
ATOM 1590 O O . SER A 1 213 ? 13.180 4.631 -2.215 1.00 74.19 213 SER A O 1
ATOM 1592 N N . CYS A 1 214 ? 14.500 3.951 -3.897 1.00 70.75 214 CYS A N 1
ATOM 1593 C CA . CYS A 1 214 ? 13.831 2.664 -4.070 1.00 70.75 214 CYS A CA 1
ATOM 1594 C C . CYS A 1 214 ? 13.950 1.795 -2.808 1.00 70.75 214 CYS A C 1
ATOM 1596 O O . CYS A 1 214 ? 12.958 1.196 -2.389 1.00 70.75 214 CYS A O 1
ATOM 1598 N N . TRP A 1 215 ? 15.137 1.727 -2.194 1.00 72.25 215 TRP A N 1
ATOM 1599 C CA . TRP A 1 215 ? 15.403 0.954 -0.978 1.00 72.25 215 TRP A CA 1
ATOM 1600 C C . TRP A 1 215 ? 14.559 1.439 0.208 1.00 72.25 215 TRP A C 1
ATOM 1602 O O . TRP A 1 215 ? 13.893 0.613 0.833 1.00 72.25 215 TRP A O 1
ATOM 1612 N N . VAL A 1 216 ? 14.501 2.756 0.450 1.00 73.81 216 VAL A N 1
ATOM 1613 C CA . VAL A 1 216 ? 13.656 3.385 1.482 1.00 73.81 216 VAL A CA 1
ATOM 1614 C C . VAL A 1 216 ? 12.181 3.069 1.230 1.00 73.81 216 VAL A C 1
ATOM 1616 O O . VAL A 1 216 ? 11.499 2.558 2.117 1.00 73.81 216 VAL A O 1
ATOM 1619 N N . PHE A 1 217 ? 11.693 3.276 0.005 1.00 70.38 217 PHE A N 1
ATOM 1620 C CA . PHE A 1 217 ? 10.301 3.002 -0.368 1.00 70.38 217 PHE A CA 1
ATOM 1621 C C . PHE A 1 217 ? 9.921 1.523 -0.147 1.00 70.38 217 PHE A C 1
ATOM 1623 O O . PHE A 1 217 ? 8.881 1.207 0.435 1.00 70.38 217 PHE A O 1
ATOM 1630 N N . ALA A 1 218 ? 10.803 0.597 -0.534 1.00 69.44 218 ALA A N 1
ATOM 1631 C CA . ALA A 1 218 ? 10.613 -0.842 -0.351 1.00 69.44 218 ALA A CA 1
ATOM 1632 C C . ALA A 1 218 ? 10.924 -1.350 1.073 1.00 69.44 218 ALA A C 1
ATOM 1634 O O . ALA A 1 218 ? 10.675 -2.526 1.363 1.00 69.44 218 ALA A O 1
ATOM 1635 N N . GLN A 1 219 ? 11.466 -0.514 1.962 1.00 72.50 219 GLN A N 1
ATOM 1636 C CA . GLN A 1 219 ? 11.467 -0.743 3.408 1.00 72.50 219 GLN A CA 1
ATOM 1637 C C . GLN A 1 219 ? 10.127 -0.294 3.997 1.00 72.50 219 GLN A C 1
ATOM 1639 O O . GLN A 1 219 ? 9.413 -1.125 4.556 1.00 72.50 219 GLN A O 1
ATOM 1644 N N . TYR A 1 220 ? 9.743 0.963 3.764 1.00 72.31 220 TYR A N 1
ATOM 1645 C CA . TYR A 1 220 ? 8.533 1.595 4.295 1.00 72.31 220 TYR A CA 1
ATOM 1646 C C . TYR A 1 220 ? 7.252 0.806 3.975 1.00 72.31 220 TYR A C 1
ATOM 1648 O O . TYR A 1 220 ? 6.431 0.536 4.853 1.00 72.31 220 TYR A O 1
ATOM 1656 N N . HIS A 1 221 ? 7.112 0.317 2.737 1.00 69.75 221 HIS A N 1
ATOM 1657 C CA . HIS A 1 221 ? 5.983 -0.540 2.363 1.00 69.75 221 HIS A CA 1
ATOM 1658 C C . HIS A 1 221 ? 5.953 -1.893 3.091 1.00 69.75 221 HIS A C 1
ATOM 1660 O O . HIS A 1 221 ? 4.867 -2.422 3.327 1.00 69.75 221 HIS A O 1
ATOM 1666 N N . ARG A 1 222 ? 7.107 -2.471 3.462 1.00 72.88 222 ARG A N 1
ATOM 1667 C CA . ARG A 1 222 ? 7.142 -3.728 4.233 1.00 72.88 222 ARG A CA 1
ATOM 1668 C C . ARG A 1 222 ? 6.944 -3.511 5.726 1.00 72.88 222 ARG A C 1
ATOM 1670 O O . ARG A 1 222 ? 6.391 -4.393 6.365 1.00 72.88 222 ARG A O 1
ATOM 1677 N N . GLU A 1 223 ? 7.350 -2.365 6.253 1.00 77.69 223 GLU A N 1
ATOM 1678 C CA . GLU A 1 223 ? 7.068 -1.941 7.625 1.00 77.69 223 GLU A CA 1
ATOM 1679 C C . GLU A 1 223 ? 5.555 -1.760 7.826 1.00 77.69 223 GLU A C 1
ATOM 1681 O O . GLU A 1 223 ? 4.955 -2.485 8.621 1.00 77.69 223 GLU A O 1
ATOM 1686 N N . ARG A 1 224 ? 4.900 -0.958 6.968 1.00 73.50 224 ARG A N 1
ATOM 1687 C CA . ARG A 1 224 ? 3.428 -0.844 6.913 1.00 73.50 224 ARG A CA 1
ATOM 1688 C C . ARG A 1 224 ? 2.732 -2.207 6.767 1.00 73.50 224 ARG A C 1
ATOM 1690 O O . ARG A 1 224 ? 1.801 -2.501 7.515 1.00 73.50 224 ARG A O 1
ATOM 1697 N N . ALA A 1 225 ? 3.184 -3.061 5.843 1.00 75.19 225 ALA A N 1
ATOM 1698 C CA . ALA A 1 225 ? 2.578 -4.380 5.629 1.00 75.19 225 ALA A CA 1
ATOM 1699 C C . ALA A 1 225 ? 2.779 -5.343 6.817 1.00 75.19 225 ALA A C 1
ATOM 1701 O O . ALA A 1 225 ? 1.876 -6.119 7.132 1.00 75.19 225 ALA A O 1
ATOM 1702 N N . ALA A 1 226 ? 3.930 -5.291 7.495 1.00 77.38 226 ALA A N 1
ATOM 1703 C CA . ALA A 1 226 ? 4.191 -6.080 8.696 1.00 77.38 226 ALA A CA 1
ATOM 1704 C C . ALA A 1 226 ? 3.321 -5.614 9.870 1.00 77.38 226 ALA A C 1
ATOM 1706 O O . ALA A 1 226 ? 2.720 -6.450 10.538 1.00 77.38 226 ALA A O 1
ATOM 1707 N N . HIS A 1 227 ? 3.173 -4.301 10.079 1.00 78.31 227 HIS A N 1
ATOM 1708 C CA . HIS A 1 227 ? 2.256 -3.760 11.084 1.00 78.31 227 HIS A CA 1
ATOM 1709 C C . HIS A 1 227 ? 0.808 -4.195 10.821 1.00 78.31 227 HIS A C 1
ATOM 1711 O O . HIS A 1 227 ? 0.166 -4.737 11.719 1.00 78.31 227 HIS A O 1
ATOM 1717 N N . GLN A 1 228 ? 0.312 -4.063 9.585 1.00 77.56 228 GLN A N 1
ATOM 1718 C CA . GLN A 1 228 ? -1.030 -4.534 9.218 1.00 77.56 228 GLN A CA 1
ATOM 1719 C C . GLN A 1 228 ? -1.211 -6.049 9.431 1.00 77.56 228 GLN A C 1
ATOM 1721 O O . GLN A 1 228 ? -2.286 -6.477 9.850 1.00 77.56 228 GLN A O 1
ATOM 1726 N N . ALA A 1 229 ? -0.177 -6.864 9.190 1.00 80.75 229 ALA A N 1
ATOM 1727 C CA . ALA A 1 229 ? -0.213 -8.299 9.474 1.00 80.75 229 ALA A CA 1
ATOM 1728 C C . ALA A 1 229 ? -0.271 -8.597 10.985 1.00 80.75 229 ALA A C 1
ATOM 1730 O O . ALA A 1 229 ? -1.101 -9.401 11.406 1.00 80.75 229 ALA A O 1
ATOM 1731 N N . THR A 1 230 ? 0.538 -7.919 11.807 1.00 83.25 230 THR A N 1
ATOM 1732 C CA . THR A 1 230 ? 0.510 -8.060 13.274 1.00 83.25 230 THR A CA 1
ATOM 1733 C C . THR A 1 230 ? -0.838 -7.639 13.861 1.00 83.25 230 THR A C 1
ATOM 1735 O O . THR A 1 230 ? -1.385 -8.353 14.694 1.00 83.25 230 THR A O 1
ATOM 1738 N N . ILE A 1 231 ? -1.416 -6.528 13.391 1.00 80.75 231 ILE A N 1
ATOM 1739 C CA . ILE A 1 231 ? -2.747 -6.064 13.818 1.00 80.75 231 ILE A CA 1
ATOM 1740 C C . ILE A 1 231 ? -3.810 -7.119 13.494 1.00 80.75 231 ILE A C 1
ATOM 1742 O O . ILE A 1 231 ? -4.579 -7.497 14.371 1.00 80.75 231 ILE A O 1
ATOM 1746 N N . ARG A 1 232 ? -3.824 -7.655 12.265 1.00 79.88 232 ARG A N 1
ATOM 1747 C CA . ARG A 1 232 ? -4.756 -8.730 11.877 1.00 79.88 232 ARG A CA 1
ATOM 1748 C C . ARG A 1 232 ? -4.578 -9.992 12.723 1.00 79.88 232 ARG A C 1
ATOM 1750 O O . ARG A 1 232 ? -5.574 -10.600 13.090 1.00 79.88 232 ARG A O 1
ATOM 1757 N N . ALA A 1 233 ? -3.344 -10.358 13.072 1.00 83.38 233 ALA A N 1
ATOM 1758 C CA . ALA A 1 233 ? -3.074 -11.498 13.948 1.00 83.38 233 ALA A CA 1
ATOM 1759 C C . ALA A 1 233 ? -3.578 -11.273 15.389 1.00 83.38 233 ALA A C 1
ATOM 1761 O O . ALA A 1 233 ? -4.117 -12.200 15.988 1.00 83.38 233 ALA A O 1
ATOM 1762 N N . LEU A 1 234 ? -3.461 -10.052 15.929 1.00 82.50 234 LEU A N 1
ATOM 1763 C CA . LEU A 1 234 ? -4.032 -9.692 17.234 1.00 82.50 234 LEU A CA 1
ATOM 1764 C C . LEU A 1 234 ? -5.565 -9.772 17.217 1.00 82.50 234 LEU A C 1
ATOM 1766 O O . LEU A 1 234 ? -6.145 -10.408 18.089 1.00 82.50 234 LEU A O 1
ATOM 1770 N N . VAL A 1 235 ? -6.213 -9.206 16.195 1.00 80.06 235 VAL A N 1
ATOM 1771 C CA . VAL A 1 235 ? -7.678 -9.266 16.014 1.00 80.06 235 VAL A CA 1
ATOM 1772 C C . VAL A 1 235 ? -8.156 -10.710 15.875 1.00 80.06 235 VAL A C 1
ATOM 1774 O O . VAL A 1 235 ? -9.093 -11.123 16.547 1.00 80.06 235 VAL A O 1
ATOM 1777 N N . GLN A 1 236 ? -7.465 -11.519 15.069 1.00 80.06 236 GLN A N 1
ATOM 1778 C CA . GLN A 1 236 ? -7.778 -12.938 14.921 1.00 80.06 236 GLN A CA 1
ATOM 1779 C C . GLN A 1 236 ? -7.618 -13.706 16.245 1.00 80.06 236 GLN A C 1
ATOM 1781 O O . GLN A 1 236 ? -8.395 -14.618 16.514 1.00 80.06 236 GLN A O 1
ATOM 1786 N N . ALA A 1 237 ? -6.649 -13.342 17.093 1.00 83.94 237 ALA A N 1
ATOM 1787 C CA . ALA A 1 237 ? -6.508 -13.928 18.424 1.00 83.94 237 ALA A CA 1
ATOM 1788 C C . ALA A 1 237 ? -7.656 -13.526 19.371 1.00 83.94 237 ALA A C 1
ATOM 1790 O O . ALA A 1 237 ? -8.095 -14.362 20.165 1.00 83.94 237 ALA A O 1
ATOM 1791 N N . VAL A 1 238 ? -8.168 -12.290 19.272 1.00 81.38 238 VAL A N 1
ATOM 1792 C CA . VAL A 1 238 ? -9.376 -11.845 19.994 1.00 81.38 238 VAL A CA 1
ATOM 1793 C C . VAL A 1 238 ? -10.585 -12.664 19.542 1.00 81.38 238 VAL A C 1
ATOM 1795 O O . VAL A 1 238 ? -11.177 -13.336 20.380 1.00 81.38 238 VAL A O 1
ATOM 1798 N N . ASP A 1 239 ? -10.866 -12.723 18.235 1.00 76.44 239 ASP A N 1
ATOM 1799 C CA . ASP A 1 239 ? -12.006 -13.456 17.647 1.00 76.44 239 ASP A CA 1
ATOM 1800 C C . ASP A 1 239 ? -11.976 -14.978 17.903 1.00 76.44 239 ASP A C 1
ATOM 1802 O O . ASP A 1 239 ? -13.012 -15.642 17.898 1.00 76.44 239 ASP A O 1
ATOM 1806 N N . ILE A 1 240 ? -10.795 -15.566 18.127 1.00 76.94 240 ILE A N 1
ATOM 1807 C CA . ILE A 1 240 ? -10.658 -16.973 18.545 1.00 76.94 240 ILE A CA 1
ATOM 1808 C C . ILE A 1 240 ? -11.004 -17.147 20.034 1.00 76.94 240 ILE A C 1
ATOM 1810 O O . ILE A 1 240 ? -11.548 -18.183 20.439 1.00 76.94 240 ILE A O 1
ATOM 1814 N N . LYS A 1 241 ? -10.688 -16.154 20.873 1.00 78.88 241 LYS A N 1
ATOM 1815 C CA . LYS A 1 241 ? -10.908 -16.208 22.322 1.00 78.88 241 LYS A CA 1
ATOM 1816 C C . LYS A 1 241 ? -12.345 -15.836 22.685 1.00 78.88 241 LYS A C 1
ATOM 1818 O O . LYS A 1 241 ? -13.034 -16.638 23.327 1.00 78.88 241 LYS A O 1
ATOM 1823 N N . ASP A 1 242 ? -12.802 -14.673 22.241 1.00 73.44 242 ASP A N 1
ATOM 1824 C CA . ASP A 1 242 ? -14.192 -14.235 22.297 1.00 73.44 242 ASP A CA 1
ATOM 1825 C C . ASP A 1 242 ? -14.916 -14.711 21.028 1.00 73.44 242 ASP A C 1
ATOM 1827 O O . ASP A 1 242 ? -14.983 -14.031 20.009 1.00 73.44 242 ASP A O 1
ATOM 1831 N N . GLY A 1 243 ? -15.452 -15.935 21.080 1.00 59.72 243 GLY A N 1
ATOM 1832 C CA . GLY A 1 243 ? -16.098 -16.569 19.924 1.00 59.72 243 GLY A CA 1
ATOM 1833 C C . GLY A 1 243 ? -17.360 -15.851 19.421 1.00 59.72 243 GLY A C 1
ATOM 1834 O O . GLY A 1 243 ? -17.922 -16.264 18.408 1.00 59.72 243 GLY A O 1
ATOM 1835 N N . TYR A 1 244 ? -17.808 -14.794 20.105 1.00 59.28 244 TYR A N 1
ATOM 1836 C CA . TYR A 1 244 ? -18.947 -13.971 19.709 1.00 59.28 244 TYR A CA 1
ATOM 1837 C C . TYR A 1 244 ? -18.559 -12.794 18.794 1.00 59.28 244 TYR A C 1
ATOM 1839 O O . TYR A 1 244 ? -19.456 -12.167 18.227 1.00 59.28 244 TYR A O 1
ATOM 1847 N N . THR A 1 245 ? -17.265 -12.479 18.625 1.00 62.97 245 THR A N 1
ATOM 1848 C CA . THR A 1 245 ? -16.815 -11.247 17.947 1.00 62.97 245 THR A CA 1
ATOM 1849 C C . THR A 1 245 ? -16.396 -11.409 16.487 1.00 62.97 245 THR A C 1
ATOM 1851 O O . THR A 1 245 ? -15.957 -10.423 15.918 1.00 62.97 245 THR A O 1
ATOM 1854 N N . ARG A 1 246 ? -16.555 -12.562 15.813 1.00 68.06 246 ARG A N 1
ATOM 1855 C CA . ARG A 1 246 ? -16.003 -12.761 14.446 1.00 68.06 246 ARG A CA 1
ATOM 1856 C C . ARG A 1 246 ? -16.323 -11.600 13.475 1.00 68.06 246 ARG A C 1
ATOM 1858 O O . ARG A 1 246 ? -17.473 -11.386 13.072 1.00 68.06 246 ARG A O 1
ATOM 1865 N N . GLY A 1 247 ? -15.294 -10.834 13.102 1.00 78.31 247 GLY A N 1
ATOM 1866 C CA . GLY A 1 247 ? -15.395 -9.649 12.234 1.00 78.31 247 GLY A CA 1
ATOM 1867 C C . GLY A 1 247 ? -16.040 -8.395 12.858 1.00 78.31 247 GLY A C 1
ATOM 1868 O O . GLY A 1 247 ? -16.192 -7.394 12.164 1.00 78.31 247 GLY A O 1
ATOM 1869 N N . HIS A 1 248 ? -16.413 -8.408 14.139 1.00 87.12 248 HIS A N 1
ATOM 1870 C CA . HIS A 1 248 ? -16.931 -7.264 14.906 1.00 87.12 248 HIS A CA 1
ATOM 1871 C C . HIS A 1 248 ? -15.940 -6.106 14.889 1.00 87.12 248 HIS A C 1
ATOM 1873 O O . HIS A 1 248 ? -16.283 -5.024 14.425 1.00 87.12 248 HIS A O 1
ATOM 1879 N N . SER A 1 249 ? -14.682 -6.359 15.255 1.00 88.75 249 SER A N 1
ATOM 1880 C CA . SER A 1 249 ? -13.599 -5.375 15.185 1.00 88.75 249 SER A CA 1
ATOM 1881 C C . SER A 1 249 ? -13.465 -4.736 13.796 1.00 88.75 249 SER A C 1
ATOM 1883 O O . SER A 1 249 ? -13.260 -3.528 13.688 1.00 88.75 249 SER A O 1
ATOM 1885 N N . GLU A 1 250 ? -13.631 -5.511 12.714 1.00 88.62 250 GLU A N 1
ATOM 1886 C CA . GLU A 1 250 ? -13.599 -4.978 11.343 1.00 88.62 250 GLU A CA 1
ATOM 1887 C C . GLU A 1 250 ? -14.779 -4.035 11.060 1.00 88.62 250 GLU A C 1
ATOM 1889 O O . GLU A 1 250 ? -14.587 -2.992 10.429 1.00 88.62 250 GLU A O 1
ATOM 1894 N N . ARG A 1 251 ? -15.983 -4.370 11.546 1.00 91.69 251 ARG A N 1
ATOM 1895 C CA . ARG A 1 251 ? -17.204 -3.562 11.385 1.00 91.69 251 ARG A CA 1
ATOM 1896 C C . ARG A 1 251 ? -17.189 -2.305 12.255 1.00 91.69 251 ARG A C 1
ATOM 1898 O O . ARG A 1 251 ? -17.491 -1.232 11.742 1.00 91.69 251 ARG A O 1
ATOM 1905 N N . VAL A 1 252 ? -16.739 -2.394 13.508 1.00 94.06 252 VAL A N 1
ATOM 1906 C CA . VAL A 1 252 ? -16.515 -1.229 14.382 1.00 94.06 252 VAL A CA 1
ATOM 1907 C C . VAL A 1 252 ? -15.489 -0.288 13.747 1.00 94.06 252 VAL A C 1
ATOM 1909 O O . VAL A 1 252 ? -15.760 0.900 13.605 1.00 94.06 252 VAL A O 1
ATOM 1912 N N . GLY A 1 253 ? -14.365 -0.804 13.235 1.00 93.62 253 GLY A N 1
ATOM 1913 C CA . GLY A 1 253 ? -13.402 -0.001 12.471 1.00 93.62 253 GLY A CA 1
ATOM 1914 C C . GLY A 1 253 ? -13.996 0.685 11.231 1.00 93.62 253 GLY A C 1
ATOM 1915 O O . GLY A 1 253 ? -13.616 1.812 10.914 1.00 93.62 253 GLY A O 1
ATOM 1916 N N . GLN A 1 254 ? -14.943 0.045 10.537 1.00 94.50 254 GLN A N 1
ATOM 1917 C CA . GLN A 1 254 ? -15.649 0.635 9.391 1.00 94.50 254 GLN A CA 1
ATOM 1918 C C . GLN A 1 254 ? -16.638 1.731 9.812 1.00 94.50 254 GLN A C 1
ATOM 1920 O O . GLN A 1 254 ? -16.629 2.805 9.211 1.00 94.50 254 GLN A O 1
ATOM 1925 N N . ALA A 1 255 ? -17.424 1.516 10.870 1.00 95.75 255 ALA A N 1
ATOM 1926 C CA . ALA A 1 255 ? -18.306 2.540 11.431 1.00 95.75 255 ALA A CA 1
ATOM 1927 C C . ALA A 1 255 ? -17.511 3.749 11.969 1.00 95.75 255 ALA A C 1
ATOM 1929 O O . ALA A 1 255 ? -17.864 4.891 11.674 1.00 95.75 255 ALA A O 1
ATOM 1930 N N . SER A 1 256 ? -16.377 3.522 12.643 1.00 97.12 256 SER A N 1
ATOM 1931 C CA . SER A 1 256 ? -15.469 4.591 13.081 1.00 97.12 256 SER A CA 1
ATOM 1932 C C . SER A 1 256 ? -14.915 5.416 11.911 1.00 97.12 256 SER A C 1
ATOM 1934 O O . SER A 1 256 ? -14.872 6.639 12.011 1.00 97.12 256 SER A O 1
ATOM 1936 N N . MET A 1 257 ? -14.557 4.797 10.774 1.00 96.44 257 MET A N 1
ATOM 1937 C CA . MET A 1 257 ? -14.170 5.543 9.560 1.00 96.44 257 MET A CA 1
ATOM 1938 C C . MET A 1 257 ? -15.317 6.368 8.966 1.00 96.44 257 MET A C 1
ATOM 1940 O O . MET A 1 257 ? -15.083 7.464 8.454 1.00 96.44 257 MET A O 1
ATOM 1944 N N . MET A 1 258 ? -16.543 5.835 8.975 1.00 96.00 258 MET A N 1
ATOM 1945 C CA . MET A 1 258 ? -17.720 6.551 8.472 1.00 96.00 258 MET A CA 1
ATOM 1946 C C . MET A 1 258 ? -17.976 7.817 9.295 1.00 96.00 258 MET A C 1
ATOM 1948 O O . MET A 1 258 ? -18.198 8.879 8.717 1.00 96.00 258 MET A O 1
ATOM 1952 N N . ILE A 1 259 ? -17.851 7.719 10.622 1.00 97.50 259 ILE A N 1
ATOM 1953 C CA . ILE A 1 259 ? -17.920 8.862 11.538 1.00 97.50 259 ILE A CA 1
ATOM 1954 C C . ILE A 1 259 ? -16.756 9.837 11.282 1.00 97.50 259 ILE A C 1
ATOM 1956 O O . ILE A 1 259 ? -17.000 11.020 11.072 1.00 97.50 259 ILE A O 1
ATOM 1960 N N . ALA A 1 260 ? -15.509 9.356 11.212 1.00 96.56 260 ALA A N 1
ATOM 1961 C CA . ALA A 1 260 ? -14.314 10.185 11.001 1.00 96.56 260 ALA A CA 1
ATOM 1962 C C . ALA A 1 260 ? -14.414 11.094 9.761 1.00 96.56 260 ALA A C 1
ATOM 1964 O O . ALA A 1 260 ? -14.188 12.304 9.835 1.00 96.56 260 ALA A O 1
ATOM 1965 N N . ARG A 1 261 ? -14.824 10.519 8.624 1.00 95.94 261 ARG A N 1
ATOM 1966 C CA . ARG A 1 261 ? -14.984 11.240 7.349 1.00 95.94 261 ARG A CA 1
ATOM 1967 C C . ARG A 1 261 ? -16.130 12.245 7.376 1.00 95.94 261 ARG A C 1
ATOM 1969 O O . ARG A 1 261 ? -16.034 13.304 6.766 1.00 95.94 261 ARG A O 1
ATOM 1976 N N . GLU A 1 262 ? -17.205 11.935 8.093 1.00 96.44 262 GLU A N 1
ATOM 1977 C CA . GLU A 1 262 ? -18.351 12.830 8.284 1.00 96.44 262 GLU A CA 1
ATOM 1978 C C . GLU A 1 262 ? -18.043 13.999 9.244 1.00 96.44 262 GLU A C 1
ATOM 1980 O O . GLU A 1 262 ? -18.720 15.027 9.203 1.00 96.44 262 GLU A O 1
ATOM 1985 N N . LEU A 1 263 ? -17.001 13.864 10.070 1.00 95.62 263 LEU A N 1
ATOM 1986 C CA . LEU A 1 263 ? -16.427 14.928 10.904 1.00 95.62 263 LEU A CA 1
ATOM 1987 C C . LEU A 1 263 ? -15.323 15.730 10.188 1.00 95.62 263 LEU A C 1
ATOM 1989 O O . LEU A 1 263 ? -14.802 16.685 10.756 1.00 95.62 263 LEU A O 1
ATOM 1993 N N . GLY A 1 264 ? -14.960 15.362 8.954 1.00 95.12 264 GLY A N 1
ATOM 1994 C CA . GLY A 1 264 ? -13.910 16.035 8.185 1.00 95.12 264 GLY A CA 1
ATOM 1995 C C . GLY A 1 264 ? -12.480 15.715 8.633 1.00 95.12 264 GLY A C 1
ATOM 1996 O O . GLY A 1 264 ? -11.577 16.499 8.349 1.00 95.12 264 GLY A O 1
ATOM 1997 N N . MET A 1 265 ? -12.256 14.590 9.323 1.00 95.69 265 MET A N 1
ATOM 1998 C CA . MET A 1 265 ? -10.902 14.111 9.627 1.00 95.69 265 MET A CA 1
ATOM 1999 C C . MET A 1 265 ? -10.155 13.733 8.340 1.00 95.69 265 MET A C 1
ATOM 2001 O O . MET A 1 265 ? -10.749 13.203 7.398 1.00 95.69 265 MET A O 1
ATOM 2005 N N . ASP A 1 266 ? -8.842 13.963 8.313 1.00 94.62 266 ASP A N 1
ATOM 2006 C CA . ASP A 1 266 ? -7.971 13.544 7.214 1.00 94.62 266 ASP A CA 1
ATOM 2007 C C . ASP A 1 266 ? -7.820 12.008 7.130 1.00 94.62 266 ASP A C 1
ATOM 2009 O O . ASP A 1 266 ? -8.218 11.266 8.035 1.00 94.62 266 ASP A O 1
ATOM 2013 N N . ASP A 1 267 ? -7.249 11.513 6.028 1.00 91.00 267 ASP A N 1
ATOM 2014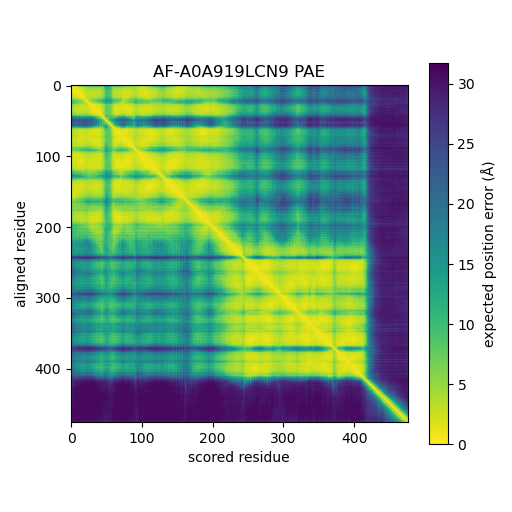 C CA . ASP A 1 267 ? -7.091 10.073 5.779 1.00 91.00 267 ASP A CA 1
ATOM 2015 C C . ASP A 1 267 ? -6.124 9.375 6.757 1.00 91.00 267 ASP A C 1
ATOM 2017 O O . ASP A 1 267 ? -6.304 8.188 7.035 1.00 91.00 267 ASP A O 1
ATOM 2021 N N . GLU A 1 268 ? -5.116 10.068 7.303 1.00 89.62 268 GLU A N 1
ATOM 2022 C CA . GLU A 1 268 ? -4.177 9.476 8.266 1.00 89.62 268 GLU A CA 1
ATOM 2023 C C . GLU A 1 268 ? -4.853 9.326 9.631 1.00 89.62 268 GLU A C 1
ATOM 2025 O O . GLU A 1 268 ? -4.902 8.223 10.183 1.00 89.62 268 GLU A O 1
ATOM 2030 N N . ARG A 1 269 ? -5.492 10.390 10.125 1.00 92.94 269 ARG A N 1
ATOM 2031 C CA . ARG A 1 269 ? -6.269 10.378 11.368 1.00 92.94 269 ARG A CA 1
ATOM 2032 C C . ARG A 1 269 ? -7.456 9.406 11.287 1.00 92.94 269 ARG A C 1
ATOM 2034 O O . ARG A 1 269 ? -7.709 8.665 12.238 1.00 92.94 269 ARG A O 1
ATOM 2041 N N . THR A 1 270 ? -8.103 9.301 10.123 1.00 95.00 270 THR A N 1
ATOM 2042 C CA . THR A 1 270 ? -9.138 8.290 9.825 1.00 95.00 270 THR A CA 1
ATOM 2043 C C . THR A 1 270 ? -8.599 6.852 9.883 1.00 95.00 270 THR A C 1
ATOM 2045 O O . THR A 1 270 ? -9.268 5.972 10.426 1.00 95.00 270 THR A O 1
ATOM 2048 N N . GLU A 1 271 ? -7.396 6.580 9.367 1.00 90.75 271 GLU A N 1
ATOM 2049 C CA . GLU A 1 271 ? -6.762 5.250 9.419 1.00 90.75 271 GLU A CA 1
ATOM 2050 C C . GLU A 1 271 ? -6.335 4.871 10.852 1.00 90.75 271 GLU A C 1
ATOM 2052 O O . GLU A 1 271 ? -6.532 3.727 11.272 1.00 90.75 271 GLU A O 1
ATOM 2057 N N . VAL A 1 272 ? -5.831 5.821 11.650 1.00 91.81 272 VAL A N 1
ATOM 2058 C CA . VAL A 1 272 ? -5.534 5.585 13.078 1.00 91.81 272 VAL A CA 1
ATOM 2059 C C . VAL A 1 272 ? -6.826 5.308 13.865 1.00 91.81 272 VAL A C 1
ATOM 2061 O O . VAL A 1 272 ? -6.868 4.379 14.673 1.00 91.81 272 VAL A O 1
ATOM 2064 N N . LEU A 1 273 ? -7.921 6.014 13.571 1.00 95.00 273 LEU A N 1
ATOM 2065 C CA . LEU A 1 273 ? -9.246 5.761 14.155 1.00 95.00 273 LEU A CA 1
ATOM 2066 C C . LEU A 1 273 ? -9.862 4.426 13.682 1.00 95.00 273 LEU A C 1
ATOM 2068 O O . LEU A 1 273 ? -10.518 3.729 14.462 1.00 95.00 273 LEU A O 1
ATOM 2072 N N . ARG A 1 274 ? -9.571 3.976 12.453 1.00 93.44 274 ARG A N 1
ATOM 2073 C CA . ARG A 1 274 ? -9.884 2.603 12.013 1.00 93.44 274 ARG A CA 1
ATOM 2074 C C . ARG A 1 274 ? -9.150 1.570 12.873 1.00 93.44 274 ARG A C 1
ATOM 2076 O O . ARG A 1 274 ? -9.757 0.576 13.267 1.00 93.44 274 ARG A O 1
ATOM 2083 N N . PHE A 1 275 ? -7.872 1.793 13.194 1.00 91.44 275 PHE A N 1
ATOM 2084 C CA . PHE A 1 275 ? -7.131 0.913 14.106 1.00 91.44 275 PHE A CA 1
ATOM 2085 C C . PHE A 1 275 ? -7.661 0.962 15.544 1.00 91.44 275 PHE A C 1
ATOM 2087 O O . PHE A 1 275 ? -7.708 -0.086 16.183 1.00 91.44 275 PHE A O 1
ATOM 2094 N N . ALA A 1 276 ? -8.128 2.118 16.028 1.00 93.88 276 ALA A N 1
ATOM 2095 C CA . ALA A 1 276 ? -8.796 2.238 17.325 1.00 93.88 276 ALA A CA 1
ATOM 2096 C C . ALA A 1 276 ? -10.040 1.338 17.414 1.00 93.88 276 ALA A C 1
ATOM 2098 O O . ALA A 1 276 ? -10.127 0.494 18.304 1.00 93.88 276 ALA A O 1
ATOM 2099 N N . GLY A 1 277 ? -10.959 1.451 16.447 1.00 93.38 277 GLY A N 1
ATOM 2100 C CA . GLY A 1 277 ? -12.166 0.616 16.395 1.00 93.38 277 GLY A CA 1
ATOM 2101 C C . GLY A 1 277 ? -11.870 -0.880 16.241 1.00 93.38 277 GLY A C 1
ATOM 2102 O O . GLY A 1 277 ? -12.617 -1.711 16.745 1.00 93.38 277 GLY A O 1
ATOM 2103 N N . ILE A 1 278 ? -10.747 -1.232 15.614 1.00 90.75 278 ILE A N 1
ATOM 2104 C CA . ILE A 1 278 ? -10.303 -2.621 15.447 1.00 90.75 278 ILE A CA 1
ATOM 2105 C C . ILE A 1 278 ? -9.634 -3.197 16.707 1.00 90.75 278 ILE A C 1
ATOM 2107 O O . ILE A 1 278 ? -9.736 -4.398 16.945 1.00 90.75 278 ILE A O 1
ATOM 2111 N N . LEU A 1 279 ? -8.945 -2.377 17.506 1.00 92.00 279 LEU A N 1
ATOM 2112 C CA . LEU A 1 279 ? -8.150 -2.835 18.654 1.00 92.00 279 LEU A CA 1
ATOM 2113 C C . LEU A 1 279 ? -8.781 -2.554 20.025 1.00 92.00 279 LEU A C 1
ATOM 2115 O O . LEU A 1 279 ? -8.195 -2.976 21.017 1.00 92.00 279 LEU A O 1
ATOM 2119 N N . HIS A 1 280 ? -9.938 -1.884 20.103 1.00 93.94 280 HIS A N 1
ATOM 2120 C CA . HIS A 1 280 ? -10.605 -1.536 21.371 1.00 93.94 280 HIS A CA 1
ATOM 2121 C C . HIS A 1 280 ? -10.688 -2.728 22.344 1.00 93.94 280 HIS A C 1
ATOM 2123 O O . HIS A 1 280 ? -10.241 -2.655 23.486 1.00 93.94 280 HIS A O 1
ATOM 2129 N N . ASP A 1 281 ? -11.119 -3.869 21.812 1.00 93.00 281 ASP A N 1
ATOM 2130 C CA . ASP A 1 281 ? -11.392 -5.109 22.532 1.00 93.00 281 ASP A CA 1
ATOM 2131 C C . ASP A 1 281 ? -10.136 -5.965 22.823 1.00 93.00 281 ASP A C 1
ATOM 2133 O O . ASP A 1 281 ? -10.227 -7.039 23.423 1.00 93.00 281 ASP A O 1
ATOM 2137 N N . VAL A 1 282 ? -8.934 -5.541 22.394 1.00 92.31 282 VAL A N 1
ATOM 2138 C CA . VAL A 1 282 ? -7.736 -6.412 22.375 1.00 92.31 282 VAL A CA 1
ATOM 2139 C C . VAL A 1 282 ? -7.322 -6.912 23.762 1.00 92.31 282 VAL A C 1
ATOM 2141 O O . VAL A 1 282 ? -6.811 -8.025 23.903 1.00 92.31 282 VAL A O 1
ATOM 2144 N N . GLY A 1 283 ? -7.623 -6.148 24.813 1.00 92.69 283 GLY A N 1
ATOM 2145 C CA . GLY A 1 283 ? -7.369 -6.544 26.196 1.00 92.69 283 GLY A CA 1
ATOM 2146 C C . GLY A 1 283 ? -8.253 -7.676 26.723 1.00 92.69 283 GLY A C 1
ATOM 2147 O O . GLY A 1 283 ? -7.929 -8.254 27.764 1.00 92.69 283 GLY A O 1
ATOM 2148 N N . LYS A 1 284 ? -9.298 -8.104 25.994 1.00 91.50 284 LYS A N 1
ATOM 2149 C CA . LYS A 1 284 ? -9.990 -9.377 26.274 1.00 91.50 284 LYS A CA 1
ATOM 2150 C C . LYS A 1 284 ? -9.030 -10.568 26.231 1.00 91.50 284 LYS A C 1
ATOM 2152 O O . LYS A 1 284 ? -9.289 -11.589 26.870 1.00 91.50 284 LYS A O 1
ATOM 2157 N N . LEU A 1 285 ? -7.871 -10.442 25.576 1.00 89.19 285 LEU A N 1
ATOM 2158 C CA . LEU A 1 285 ? -6.777 -11.413 25.657 1.00 89.19 285 LEU A CA 1
ATOM 2159 C C . LEU A 1 285 ? -6.215 -11.598 27.084 1.00 89.19 285 LEU A C 1
ATOM 2161 O O . LEU A 1 285 ? -5.766 -12.705 27.382 1.00 89.19 285 LEU A O 1
ATOM 2165 N N . GLY A 1 286 ? -6.360 -10.627 27.994 1.00 88.31 286 GLY A N 1
ATOM 2166 C CA . GLY A 1 286 ? -6.056 -10.774 29.427 1.00 88.31 286 GLY A CA 1
ATOM 2167 C C . GLY A 1 286 ? -7.179 -11.410 30.269 1.00 88.31 286 GLY A C 1
ATOM 2168 O O . GLY A 1 286 ? -6.904 -12.165 31.198 1.00 88.31 286 GLY A O 1
ATOM 2169 N N . VAL A 1 287 ? -8.450 -11.184 29.920 1.00 91.19 287 VAL A N 1
ATOM 2170 C CA . VAL A 1 287 ? -9.621 -11.627 30.715 1.00 91.19 287 VAL A CA 1
ATOM 2171 C C . VAL A 1 287 ? -9.809 -13.159 30.684 1.00 91.19 287 VAL A C 1
ATOM 2173 O O . VAL A 1 287 ? -9.707 -13.757 29.611 1.00 91.19 287 VAL A O 1
ATOM 2176 N N . PRO A 1 288 ? -10.124 -13.857 31.793 1.00 89.88 288 PRO A N 1
ATOM 2177 C CA . PRO A 1 288 ? -10.351 -15.306 31.772 1.00 89.88 288 PRO A CA 1
ATOM 2178 C C . PRO A 1 288 ? -11.503 -15.730 30.843 1.00 89.88 288 PRO A C 1
ATOM 2180 O O . PRO A 1 288 ? -12.638 -15.282 31.001 1.00 89.88 288 PRO A O 1
ATOM 2183 N N . THR A 1 289 ? -11.252 -16.669 29.921 1.00 85.31 289 THR A N 1
ATOM 2184 C CA . THR A 1 289 ? -12.240 -17.116 28.911 1.00 85.31 289 THR A CA 1
ATOM 2185 C C . THR A 1 289 ? -13.542 -17.650 29.525 1.00 85.31 289 THR A C 1
ATOM 2187 O O . THR A 1 289 ? -14.602 -17.498 28.927 1.00 85.31 289 THR A O 1
ATOM 2190 N N . ARG A 1 290 ? -13.489 -18.207 30.747 1.00 87.06 290 ARG A N 1
ATOM 2191 C CA . ARG A 1 290 ? -14.672 -18.661 31.506 1.00 87.06 290 ARG A CA 1
ATOM 2192 C C . ARG A 1 290 ? -15.653 -17.542 31.885 1.00 87.06 290 ARG A C 1
ATOM 2194 O O . ARG A 1 290 ? -16.788 -17.847 32.214 1.00 87.06 290 ARG A O 1
ATOM 2201 N N . LEU A 1 291 ? -15.208 -16.282 31.889 1.00 87.00 291 LEU A N 1
ATOM 2202 C CA . LEU A 1 291 ? -16.056 -15.112 32.146 1.00 87.00 291 LEU A CA 1
ATOM 2203 C C . LEU A 1 291 ? -16.617 -14.553 30.833 1.00 87.00 291 LEU A C 1
ATOM 2205 O O . LEU A 1 291 ? -17.807 -14.279 30.747 1.00 87.00 291 LEU A O 1
ATOM 2209 N N . LEU A 1 292 ? -15.781 -14.477 29.789 1.00 83.81 292 LEU A N 1
ATOM 2210 C CA . LEU A 1 292 ? -16.196 -14.070 28.436 1.00 83.81 292 LEU A CA 1
ATOM 2211 C C . LEU A 1 292 ? -17.254 -15.013 27.831 1.00 83.81 292 LEU A C 1
ATOM 2213 O O . LEU A 1 292 ? -18.085 -14.583 27.041 1.00 83.81 292 LEU A O 1
ATOM 2217 N N . ARG A 1 293 ? -17.221 -16.300 28.199 1.00 81.94 293 ARG A N 1
ATOM 2218 C CA . ARG A 1 293 ? -18.161 -17.340 27.746 1.00 81.94 293 ARG A CA 1
ATOM 2219 C C . ARG A 1 293 ? -19.098 -17.829 28.859 1.00 81.94 293 ARG A C 1
ATOM 2221 O O . ARG A 1 293 ? -19.484 -18.993 28.848 1.00 81.94 293 ARG A O 1
ATOM 2228 N N . LYS A 1 294 ? -19.420 -16.983 29.844 1.00 84.00 294 LYS A N 1
ATOM 2229 C CA . LYS A 1 294 ? -20.391 -17.326 30.892 1.00 84.00 294 LYS A CA 1
ATOM 2230 C C . LYS A 1 294 ? -21.819 -17.179 30.365 1.00 84.00 294 LYS A C 1
ATOM 2232 O O . LYS A 1 294 ? -22.212 -16.090 29.954 1.00 84.00 294 LYS A O 1
ATOM 2237 N N . ASP A 1 295 ? -22.605 -18.247 30.453 1.00 78.06 295 ASP A N 1
ATOM 2238 C CA . ASP A 1 295 ? -24.047 -18.182 30.232 1.00 78.06 295 ASP A CA 1
ATOM 2239 C C . ASP A 1 295 ? -24.745 -17.586 31.466 1.00 78.06 295 ASP A C 1
ATOM 2241 O O . ASP A 1 295 ? -24.671 -18.129 32.571 1.00 78.06 295 ASP A O 1
ATOM 2245 N N . GLY A 1 296 ? -25.421 -16.449 31.280 1.00 82.12 296 GLY A N 1
ATOM 2246 C CA . GLY A 1 296 ? -26.138 -15.730 32.338 1.00 82.12 296 GLY A CA 1
ATOM 2247 C C . GLY A 1 296 ? -25.393 -14.507 32.902 1.00 82.12 296 GLY A C 1
ATOM 2248 O O . GLY A 1 296 ? -24.375 -14.079 32.356 1.00 82.12 296 GLY A O 1
ATOM 2249 N N . PRO A 1 297 ? -25.919 -13.880 33.971 1.00 86.12 297 PRO A N 1
ATOM 2250 C CA . PRO A 1 297 ? -25.353 -12.657 34.529 1.00 86.12 297 PRO A CA 1
ATOM 2251 C C . PRO A 1 297 ? -24.009 -12.889 35.238 1.00 86.12 297 PRO A C 1
ATOM 2253 O O . PRO A 1 297 ? -23.770 -13.916 35.878 1.00 86.12 297 PRO A O 1
ATOM 2256 N N . LEU A 1 298 ? -23.150 -11.874 35.156 1.00 89.56 298 LEU A N 1
ATOM 2257 C CA . LEU A 1 298 ? -21.891 -11.778 35.895 1.00 89.56 298 LEU A CA 1
ATOM 2258 C C . LEU A 1 298 ? -22.152 -11.260 37.316 1.00 89.56 298 LEU A C 1
ATOM 2260 O O . LEU A 1 298 ? -22.971 -10.355 37.498 1.00 89.56 298 LEU A O 1
ATOM 2264 N N . THR A 1 299 ? -21.431 -11.780 38.310 1.00 94.00 299 THR A N 1
ATOM 2265 C CA . THR A 1 299 ? -21.382 -11.167 39.651 1.00 94.00 299 THR A CA 1
ATOM 2266 C C . THR A 1 299 ? -20.610 -9.836 39.603 1.00 94.00 299 THR A C 1
ATOM 2268 O O . THR A 1 299 ? -19.889 -9.595 38.629 1.00 94.00 299 THR A O 1
ATOM 2271 N N . PRO A 1 300 ? -20.708 -8.955 40.620 1.00 92.75 300 PRO A N 1
ATOM 2272 C CA . PRO A 1 300 ? -19.933 -7.710 40.660 1.00 92.75 300 PRO A CA 1
ATOM 2273 C C . PRO A 1 300 ? -18.415 -7.931 40.543 1.00 92.75 300 PRO A C 1
ATOM 2275 O O . PRO A 1 300 ? -17.717 -7.148 39.903 1.00 92.75 300 PRO A O 1
ATOM 2278 N N . GLU A 1 301 ? -17.906 -9.028 41.104 1.00 92.62 301 GLU A N 1
ATOM 2279 C CA . GLU A 1 301 ? -16.488 -9.394 41.091 1.00 92.62 301 GLU A CA 1
ATOM 2280 C C . GLU A 1 301 ? -16.058 -9.903 39.710 1.00 92.62 301 GLU A C 1
ATOM 2282 O O . GLU A 1 301 ? -15.023 -9.490 39.188 1.00 92.62 301 GLU A O 1
ATOM 2287 N N . GLU A 1 302 ? -16.864 -10.767 39.082 1.00 92.81 302 GLU A N 1
ATOM 2288 C CA . GLU A 1 302 ? -16.622 -11.236 37.712 1.00 92.81 302 GLU A CA 1
ATOM 2289 C C . GLU A 1 302 ? -16.683 -10.083 36.706 1.00 92.81 302 GLU A C 1
ATOM 2291 O O . GLU A 1 302 ? -15.819 -9.976 35.836 1.00 92.81 302 GLU A O 1
ATOM 2296 N N . ARG A 1 303 ? -17.679 -9.202 36.855 1.00 92.00 303 ARG A N 1
ATOM 2297 C CA . ARG A 1 303 ? -17.843 -7.967 36.084 1.00 92.00 303 ARG A CA 1
ATOM 2298 C C . ARG A 1 303 ? -16.583 -7.107 36.162 1.00 92.00 303 ARG A C 1
ATOM 2300 O O . ARG A 1 303 ? -16.025 -6.776 35.119 1.00 92.00 303 ARG A O 1
ATOM 2307 N N . ARG A 1 304 ? -16.087 -6.839 37.375 1.00 92.12 304 ARG A N 1
ATOM 2308 C CA . ARG A 1 304 ? -14.884 -6.023 37.590 1.00 92.12 304 ARG A CA 1
ATOM 2309 C C . ARG A 1 304 ? -13.635 -6.615 36.926 1.00 92.12 304 ARG A C 1
ATOM 2311 O O . ARG A 1 304 ? -12.765 -5.865 36.508 1.00 92.12 304 ARG A O 1
ATOM 2318 N N . VAL A 1 305 ? -13.550 -7.941 36.775 1.00 93.31 305 VAL A N 1
ATOM 2319 C CA . VAL A 1 305 ? -12.457 -8.602 36.031 1.00 93.31 305 VAL A CA 1
ATOM 2320 C C . VAL A 1 305 ? -12.586 -8.427 34.510 1.00 93.31 305 VAL A C 1
ATOM 2322 O O . VAL A 1 305 ? -11.567 -8.401 33.821 1.00 93.31 305 VAL A O 1
ATOM 2325 N N . ILE A 1 306 ? -13.800 -8.281 33.964 1.00 91.00 306 ILE A N 1
ATOM 2326 C CA . ILE A 1 306 ? -13.994 -7.927 32.545 1.00 91.00 306 ILE A CA 1
ATOM 2327 C C . ILE A 1 306 ? -13.728 -6.433 32.314 1.00 91.00 306 ILE A C 1
ATOM 2329 O O . ILE A 1 306 ? -13.131 -6.074 31.302 1.00 91.00 306 ILE A O 1
ATOM 2333 N N . GLU A 1 307 ? -14.106 -5.566 33.252 1.00 94.44 307 GLU A N 1
ATOM 2334 C CA . GLU A 1 307 ? -13.931 -4.105 33.160 1.00 94.44 307 GLU A CA 1
ATOM 2335 C C . GLU A 1 307 ? -12.449 -3.657 33.166 1.00 94.44 307 GLU A C 1
ATOM 2337 O O . GLU A 1 307 ? -12.159 -2.535 32.770 1.00 94.44 307 GLU A O 1
ATOM 2342 N N . LEU A 1 308 ? -11.501 -4.553 33.489 1.00 94.81 308 LEU A N 1
ATOM 2343 C CA . LEU A 1 308 ? -10.045 -4.350 33.335 1.00 94.81 308 LEU A CA 1
ATOM 2344 C C . LEU A 1 308 ? -9.529 -4.483 31.887 1.00 94.81 308 LEU A C 1
ATOM 2346 O O . LEU A 1 308 ? -8.361 -4.191 31.615 1.00 94.81 308 LEU A O 1
ATOM 2350 N N . HIS A 1 309 ? -10.342 -4.948 30.933 1.00 95.38 309 HIS A N 1
ATOM 2351 C CA . HIS A 1 309 ? -9.860 -5.151 29.564 1.00 95.38 309 HIS A CA 1
ATOM 2352 C C . HIS A 1 309 ? -9.389 -3.871 28.832 1.00 95.38 309 HIS A C 1
ATOM 2354 O O . HIS A 1 309 ? -8.466 -4.010 28.030 1.00 95.38 309 HIS A O 1
ATOM 2360 N N . PRO A 1 310 ? -9.892 -2.642 29.082 1.00 96.19 310 PRO A N 1
ATOM 2361 C CA . PRO A 1 310 ? -9.340 -1.441 28.451 1.00 96.19 310 PRO A CA 1
ATOM 2362 C C . PRO A 1 310 ? -7.906 -1.158 28.925 1.00 96.19 310 PRO A C 1
ATOM 2364 O O . PRO A 1 310 ? -7.043 -0.807 28.120 1.00 96.19 310 PRO A O 1
ATOM 2367 N N . GLU A 1 311 ? -7.612 -1.405 30.208 1.00 95.94 311 GLU A N 1
ATOM 2368 C CA . GLU A 1 311 ? -6.261 -1.305 30.781 1.00 95.94 311 GLU A CA 1
ATOM 2369 C C . GLU A 1 311 ? -5.320 -2.361 30.188 1.00 95.94 311 GLU A C 1
ATOM 2371 O O . GLU A 1 311 ? -4.229 -2.032 29.717 1.00 95.94 311 GLU A O 1
ATOM 2376 N N . TYR A 1 312 ? -5.759 -3.626 30.124 1.00 94.69 312 TYR A N 1
ATOM 2377 C CA . TYR A 1 312 ? -4.994 -4.688 29.462 1.00 94.69 312 TYR A CA 1
ATOM 2378 C C . TYR A 1 312 ? -4.751 -4.373 27.982 1.00 94.69 312 TYR A C 1
ATOM 2380 O O . TYR A 1 312 ? -3.646 -4.583 27.485 1.00 94.69 312 TYR A O 1
ATOM 2388 N N . GLY A 1 313 ? -5.748 -3.836 27.275 1.00 93.75 313 GLY A N 1
ATOM 2389 C CA . GLY A 1 313 ? -5.623 -3.451 25.873 1.00 93.75 313 GLY A CA 1
ATOM 2390 C C . GLY A 1 313 ? -4.596 -2.339 25.693 1.00 93.75 313 GLY A C 1
ATOM 2391 O O . GLY A 1 313 ? -3.680 -2.467 24.881 1.00 93.75 313 GLY A O 1
ATOM 2392 N N . HIS A 1 314 ? -4.696 -1.289 26.511 1.00 93.94 314 HIS A N 1
ATOM 2393 C CA . HIS A 1 314 ? -3.765 -0.166 26.542 1.00 93.94 314 HIS A CA 1
ATOM 2394 C C . HIS A 1 314 ? -2.318 -0.613 26.798 1.00 93.94 314 HIS A C 1
ATOM 2396 O O . HIS A 1 314 ? -1.405 -0.165 26.100 1.00 93.94 314 HIS A O 1
ATOM 2402 N N . GLU A 1 315 ? -2.104 -1.526 27.748 1.00 93.06 315 GLU A N 1
ATOM 2403 C CA . GLU A 1 315 ? -0.784 -2.077 28.064 1.00 93.06 315 GLU A CA 1
ATOM 2404 C C . GLU A 1 315 ? -0.247 -3.010 26.968 1.00 93.06 315 GLU A C 1
ATOM 2406 O O . GLU A 1 315 ? 0.942 -2.953 26.646 1.00 93.06 315 GLU A O 1
ATOM 2411 N N . MET A 1 316 ? -1.102 -3.812 26.324 1.00 90.25 316 MET A N 1
ATOM 2412 C CA . MET A 1 316 ? -0.708 -4.657 25.189 1.00 90.25 316 MET A CA 1
ATOM 2413 C C . MET A 1 316 ? -0.298 -3.833 23.959 1.00 90.25 316 MET A C 1
ATOM 2415 O O . MET A 1 316 ? 0.625 -4.228 23.245 1.00 90.25 316 MET A O 1
ATOM 2419 N N . VAL A 1 317 ? -0.930 -2.677 23.714 1.00 89.50 317 VAL A N 1
ATOM 2420 C CA . VAL A 1 317 ? -0.600 -1.810 22.565 1.00 89.50 317 VAL A CA 1
ATOM 2421 C C . VAL A 1 317 ? 0.439 -0.723 22.869 1.00 89.50 317 VAL A C 1
ATOM 2423 O O . VAL A 1 317 ? 0.873 -0.027 21.951 1.00 89.50 317 VAL A O 1
ATOM 2426 N N . ARG A 1 318 ? 0.889 -0.570 24.124 1.00 87.62 318 ARG A N 1
ATOM 2427 C CA . ARG A 1 318 ? 1.702 0.582 24.572 1.00 87.62 318 ARG A CA 1
ATOM 2428 C C . ARG A 1 318 ? 3.000 0.826 23.802 1.00 87.62 318 ARG A C 1
ATOM 2430 O O . ARG A 1 318 ? 3.442 1.969 23.721 1.00 87.62 318 ARG A O 1
ATOM 2437 N N . GLY A 1 319 ? 3.607 -0.235 23.267 1.00 83.38 319 GLY A N 1
ATOM 2438 C CA . GLY A 1 319 ? 4.856 -0.186 22.497 1.00 83.38 319 GLY A CA 1
ATOM 2439 C C . GLY A 1 319 ? 4.678 0.088 20.999 1.00 83.38 319 GLY A C 1
ATOM 2440 O O . GLY A 1 319 ? 5.668 0.131 20.272 1.00 83.38 319 GLY A O 1
ATOM 2441 N N . ILE A 1 320 ? 3.442 0.242 20.515 1.00 83.69 320 ILE A N 1
ATOM 2442 C CA . ILE A 1 320 ? 3.128 0.398 19.091 1.00 83.69 320 ILE A CA 1
ATOM 2443 C C . ILE A 1 320 ? 2.992 1.893 18.767 1.00 83.69 320 ILE A C 1
ATOM 2445 O O . ILE A 1 320 ? 1.911 2.473 18.851 1.00 83.69 320 ILE A O 1
ATOM 2449 N N . SER A 1 321 ? 4.111 2.525 18.404 1.00 79.75 321 SER A N 1
ATOM 2450 C CA . SER A 1 321 ? 4.231 3.985 18.249 1.00 79.75 321 SER A CA 1
ATOM 2451 C C . SER A 1 321 ? 3.213 4.622 17.295 1.00 79.75 321 SER A C 1
ATOM 2453 O O . SER A 1 321 ? 2.667 5.674 17.617 1.00 79.75 321 SER A O 1
ATOM 2455 N N . PHE A 1 322 ? 2.911 3.987 16.155 1.00 80.00 322 PHE A N 1
ATOM 2456 C CA . PHE A 1 322 ? 1.996 4.547 15.149 1.00 80.00 322 PHE A CA 1
ATOM 2457 C C . PHE A 1 322 ? 0.524 4.605 15.594 1.00 80.00 322 PHE A C 1
ATOM 2459 O O . PHE A 1 322 ? -0.286 5.206 14.895 1.00 80.00 322 PHE A O 1
ATOM 2466 N N . LEU A 1 323 ? 0.145 3.981 16.719 1.00 82.94 323 LEU A N 1
ATOM 2467 C CA . LEU A 1 323 ? -1.248 4.005 17.172 1.00 82.94 323 LEU A CA 1
ATOM 2468 C C . LEU A 1 323 ? -1.662 5.343 17.792 1.00 82.94 323 LEU A C 1
ATOM 2470 O O . LEU A 1 323 ? -2.849 5.637 17.764 1.00 82.94 323 LEU A O 1
ATOM 2474 N N . GLY A 1 324 ? -0.739 6.154 18.326 1.00 84.94 324 GLY A N 1
ATOM 2475 C CA . GLY A 1 324 ? -1.037 7.512 18.815 1.00 84.94 324 GLY A CA 1
ATOM 2476 C C . GLY A 1 324 ? -2.342 7.618 19.625 1.00 84.94 324 GLY A C 1
ATOM 2477 O O . GLY A 1 324 ? -2.502 6.962 20.656 1.00 84.94 324 GLY A O 1
ATOM 2478 N N . GLU A 1 325 ? -3.297 8.408 19.121 1.00 87.19 325 GLU A N 1
ATOM 2479 C CA . GLU A 1 325 ? -4.636 8.606 19.704 1.00 87.19 325 GLU A CA 1
ATOM 2480 C C . GLU A 1 325 ? -5.444 7.304 19.893 1.00 87.19 325 GLU A C 1
ATOM 2482 O O . GLU A 1 325 ? -6.218 7.188 20.847 1.00 87.19 325 GLU A O 1
ATOM 2487 N N . ALA A 1 326 ? -5.242 6.280 19.056 1.00 92.00 326 ALA A N 1
ATOM 2488 C CA . ALA A 1 326 ? -5.929 4.994 19.193 1.00 92.00 326 ALA A CA 1
ATOM 2489 C C . ALA A 1 326 ? -5.608 4.284 20.516 1.00 92.00 326 ALA A C 1
ATOM 2491 O O . ALA A 1 326 ? -6.472 3.597 21.052 1.00 92.00 326 ALA A O 1
ATOM 2492 N N . ARG A 1 327 ? -4.418 4.481 21.101 1.00 93.38 327 ARG A N 1
ATOM 2493 C CA . ARG A 1 327 ? -4.086 3.920 22.426 1.00 93.38 327 ARG A CA 1
ATOM 2494 C C . ARG A 1 327 ? -4.933 4.536 23.550 1.00 93.38 327 ARG A C 1
ATOM 2496 O O . ARG A 1 327 ? -5.218 3.856 24.537 1.00 93.38 327 ARG A O 1
ATOM 2503 N N . ALA A 1 328 ? -5.342 5.797 23.407 1.00 94.12 328 ALA A N 1
ATOM 2504 C CA . ALA A 1 328 ? -6.274 6.436 24.334 1.00 94.12 328 ALA A CA 1
ATOM 2505 C C . ALA A 1 328 ? -7.710 5.933 24.105 1.00 94.12 328 ALA A C 1
ATOM 2507 O O . ALA A 1 328 ? -8.437 5.694 25.063 1.00 94.12 328 ALA A O 1
ATOM 2508 N N . ALA A 1 329 ? -8.096 5.676 22.851 1.00 96.00 329 ALA A N 1
ATOM 2509 C CA . ALA A 1 329 ? -9.382 5.057 22.529 1.00 96.00 329 ALA A CA 1
ATOM 2510 C C . ALA A 1 329 ? -9.524 3.636 23.097 1.00 96.00 329 ALA A C 1
ATOM 2512 O O . ALA A 1 329 ? -10.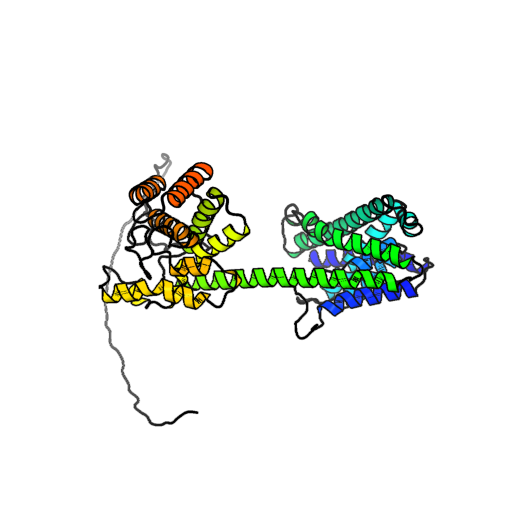537 3.331 23.717 1.00 96.00 329 ALA A O 1
ATOM 2513 N N . VAL A 1 330 ? -8.492 2.792 22.968 1.00 95.62 330 VAL A N 1
ATOM 2514 C CA . VAL A 1 330 ? -8.476 1.445 23.569 1.00 95.62 330 VAL A CA 1
ATOM 2515 C C . VAL A 1 330 ? -8.695 1.508 25.086 1.00 95.62 330 VAL A C 1
ATOM 2517 O O . VAL A 1 330 ? -9.424 0.676 25.609 1.00 95.62 330 VAL A O 1
ATOM 2520 N N . LEU A 1 331 ? -8.159 2.520 25.781 1.00 96.69 331 LEU A N 1
ATOM 2521 C CA . LEU A 1 331 ? -8.363 2.687 27.225 1.00 96.69 331 LEU A CA 1
ATOM 2522 C C . LEU A 1 331 ? -9.745 3.250 27.601 1.00 96.69 331 LEU A C 1
ATOM 2524 O O . LEU A 1 331 ? -10.286 2.858 28.625 1.00 96.69 331 LEU A O 1
ATOM 2528 N N . HIS A 1 332 ? -10.312 4.159 26.801 1.00 97.44 332 HIS A N 1
ATOM 2529 C CA . HIS A 1 332 ? -11.462 4.983 27.206 1.00 97.44 332 HIS A CA 1
ATOM 2530 C C . HIS A 1 332 ? -12.757 4.757 26.401 1.00 97.44 332 HIS A C 1
ATOM 2532 O O . HIS A 1 332 ? -13.720 5.501 26.567 1.00 97.44 332 HIS A O 1
ATOM 2538 N N . HIS A 1 333 ? -12.833 3.749 25.528 1.00 96.88 333 HIS A N 1
ATOM 2539 C CA . HIS A 1 333 ? -14.040 3.464 24.728 1.00 96.88 333 HIS A CA 1
ATOM 2540 C C . HIS A 1 333 ? -15.278 3.022 25.543 1.00 96.88 333 HIS A C 1
ATOM 2542 O O . HIS A 1 333 ? -16.364 2.887 24.980 1.00 96.88 333 HIS A O 1
ATOM 2548 N N . HIS A 1 334 ? -15.131 2.820 26.855 1.00 97.00 334 HIS A N 1
ATOM 2549 C CA . HIS A 1 334 ? -16.221 2.568 27.802 1.00 97.00 334 HIS A CA 1
ATOM 2550 C C . HIS A 1 334 ? -16.460 3.717 28.803 1.00 97.00 334 HIS A C 1
ATOM 2552 O O . HIS A 1 334 ? -17.296 3.593 29.702 1.00 97.00 334 HIS A O 1
ATOM 2558 N N . GLU A 1 335 ? -15.796 4.863 28.622 1.00 97.69 335 GLU A N 1
ATOM 2559 C CA . GLU A 1 335 ? -16.208 6.111 29.267 1.00 97.69 335 GLU A CA 1
ATOM 2560 C C . GLU A 1 335 ? -17.564 6.575 28.696 1.00 97.69 335 GLU A C 1
ATOM 2562 O O . GLU A 1 335 ? -17.931 6.255 27.562 1.00 97.69 335 GLU A O 1
ATOM 2567 N N . ARG A 1 336 ? -18.316 7.353 29.476 1.00 97.44 336 ARG A N 1
ATOM 2568 C CA . ARG A 1 336 ? -19.645 7.877 29.114 1.00 97.44 336 ARG A CA 1
ATOM 2569 C C . ARG A 1 336 ? -19.662 9.380 29.320 1.00 97.44 336 ARG A C 1
ATOM 2571 O O . ARG A 1 336 ? -19.075 9.832 30.295 1.00 97.44 336 ARG A O 1
ATOM 2578 N N . LEU A 1 337 ? -20.353 10.153 28.471 1.00 95.94 337 LEU A N 1
ATOM 2579 C CA . LEU A 1 337 ? -20.393 11.621 28.632 1.00 95.94 337 LEU A CA 1
ATOM 2580 C C . LEU A 1 337 ? -20.822 12.056 30.045 1.00 95.94 337 LEU A C 1
ATOM 2582 O O . LEU A 1 337 ? -20.295 13.044 30.551 1.00 95.94 337 LEU A O 1
ATOM 2586 N N . ASP A 1 338 ? -21.740 11.307 30.662 1.00 95.56 338 ASP A N 1
ATOM 2587 C CA . ASP A 1 338 ? -22.253 11.499 32.024 1.00 95.56 338 ASP A CA 1
ATOM 2588 C C . ASP A 1 338 ? -21.290 11.096 33.165 1.00 95.56 338 ASP A C 1
ATOM 2590 O O . ASP A 1 338 ? -21.646 11.233 34.334 1.00 95.56 338 ASP A O 1
ATOM 2594 N N . GLY A 1 339 ? -20.084 10.605 32.859 1.00 94.94 339 GLY A N 1
ATOM 2595 C CA . GLY A 1 339 ? -19.080 10.181 33.842 1.00 94.94 339 GLY A CA 1
ATOM 2596 C C . GLY A 1 339 ? -19.326 8.813 34.487 1.00 94.94 339 GLY A C 1
ATOM 2597 O O . GLY A 1 339 ? -18.475 8.340 35.233 1.00 94.94 339 GLY A O 1
ATOM 2598 N N . SER A 1 340 ? -20.435 8.125 34.189 1.00 94.88 340 SER A N 1
ATOM 2599 C CA . SER A 1 340 ? -20.745 6.794 34.754 1.00 94.88 340 SER A CA 1
ATOM 2600 C C . SER A 1 340 ? -20.126 5.620 33.972 1.00 94.88 340 SER A C 1
ATOM 2602 O O . SER A 1 340 ? -20.638 4.497 33.994 1.00 94.88 340 SER A O 1
ATOM 2604 N N . GLY A 1 341 ? -19.049 5.896 33.232 1.00 94.44 341 GLY A N 1
ATOM 2605 C CA . GLY A 1 341 ? -18.260 4.918 32.482 1.00 94.44 341 GLY A CA 1
ATOM 2606 C C . GLY A 1 341 ? -17.032 4.413 33.247 1.00 94.44 341 GLY A C 1
ATOM 2607 O O . GLY A 1 341 ? -16.897 4.629 34.450 1.00 94.44 341 GLY A O 1
ATOM 2608 N N . TYR A 1 342 ? -16.145 3.713 32.540 1.00 96.06 342 TYR A N 1
ATOM 2609 C CA . TYR A 1 342 ? -14.910 3.140 33.086 1.00 96.06 342 TYR A CA 1
ATOM 2610 C C . TYR A 1 342 ? -13.785 3.150 32.027 1.00 96.06 342 TYR A C 1
ATOM 2612 O O . TYR A 1 342 ? -14.091 3.168 30.830 1.00 96.06 342 TYR A O 1
ATOM 2620 N N . PRO A 1 343 ? -12.492 3.117 32.418 1.00 94.25 343 PRO A N 1
ATOM 2621 C CA . PRO A 1 343 ? -11.953 2.923 33.772 1.00 94.25 343 PRO A CA 1
ATOM 2622 C C . PRO A 1 343 ? -11.811 4.192 34.630 1.00 94.25 343 PRO A C 1
ATOM 2624 O O . PRO A 1 343 ? -11.642 4.063 35.841 1.00 94.25 343 PRO A O 1
ATOM 2627 N N . CYS A 1 344 ? -11.859 5.399 34.056 1.00 93.81 344 CYS A N 1
ATOM 2628 C CA . CYS A 1 344 ? -11.500 6.629 34.773 1.00 93.81 344 CYS A CA 1
ATOM 2629 C C . CYS A 1 344 ? -12.684 7.537 35.150 1.00 93.81 344 CYS A C 1
ATOM 2631 O O . CY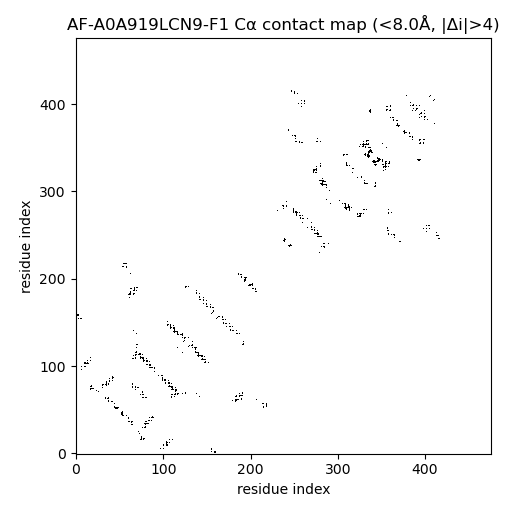S A 1 344 ? -12.484 8.454 35.946 1.00 93.81 344 CYS A O 1
ATOM 2633 N N . GLY A 1 345 ? -13.892 7.303 34.625 1.00 95.12 345 GLY A N 1
ATOM 2634 C CA . GLY A 1 345 ? -15.074 8.124 34.919 1.00 95.12 345 GLY A CA 1
ATOM 2635 C C . GLY A 1 345 ? -15.006 9.509 34.269 1.00 95.12 345 GLY A C 1
ATOM 2636 O O . GLY A 1 345 ? -15.413 10.506 34.866 1.00 95.12 345 GLY A O 1
ATOM 2637 N N . LEU A 1 346 ? -14.425 9.589 33.068 1.00 96.31 346 LEU A N 1
ATOM 2638 C CA . LEU A 1 346 ? -14.173 10.854 32.372 1.00 96.31 346 LEU A CA 1
ATOM 2639 C C . LEU A 1 346 ? -15.479 11.492 31.880 1.00 96.31 346 LEU A C 1
ATOM 2641 O O . LEU A 1 346 ? -16.326 10.818 31.299 1.00 96.31 346 LEU A O 1
ATOM 2645 N N . VAL A 1 347 ? -15.615 12.808 32.059 1.00 96.44 347 VAL A N 1
ATOM 2646 C CA . VAL A 1 347 ? -16.845 13.559 31.752 1.00 96.44 347 VAL A CA 1
ATOM 2647 C C . VAL A 1 347 ? -16.687 14.391 30.480 1.00 96.44 347 VAL A C 1
ATOM 2649 O O . VAL A 1 347 ? -15.694 15.101 30.294 1.00 96.44 347 VAL A O 1
ATOM 2652 N N . GLY A 1 348 ? -17.705 14.381 29.618 1.00 94.06 348 GLY A N 1
ATOM 2653 C CA . GLY A 1 348 ? -17.798 15.315 28.493 1.00 94.06 348 GLY A CA 1
ATOM 2654 C C . GLY A 1 348 ? -16.597 15.264 27.535 1.00 94.06 348 GLY A C 1
ATOM 2655 O O . GLY A 1 348 ? -16.238 14.219 26.995 1.00 94.06 348 GLY A O 1
ATOM 2656 N N . SER A 1 349 ? -15.953 16.418 27.333 1.00 92.38 349 SER A N 1
ATOM 2657 C CA . SER A 1 349 ? -14.775 16.577 26.469 1.00 92.38 349 SER A CA 1
ATOM 2658 C C . SER A 1 349 ? -13.460 16.066 27.071 1.00 92.38 349 SER A C 1
ATOM 2660 O O . SER A 1 349 ? -12.438 16.127 26.392 1.00 92.38 349 SER A O 1
ATOM 2662 N N . GLN A 1 350 ? -13.454 15.573 28.317 1.00 96.44 350 GLN A N 1
ATOM 2663 C CA . GLN A 1 350 ? -12.293 14.876 28.890 1.00 96.44 350 GLN A CA 1
ATOM 2664 C C . GLN A 1 350 ? -12.070 13.520 28.205 1.00 96.44 350 GLN A C 1
ATOM 2666 O O . GLN A 1 350 ? -10.937 13.053 28.109 1.00 96.44 350 GLN A O 1
ATOM 2671 N N . ILE A 1 351 ? -13.145 12.903 27.702 1.00 97.31 351 ILE A N 1
ATOM 2672 C CA . ILE A 1 351 ? -13.084 11.652 26.951 1.00 97.31 351 ILE A CA 1
ATOM 2673 C C . ILE A 1 351 ? -12.407 11.924 25.593 1.00 97.31 351 ILE A C 1
ATOM 2675 O O . ILE A 1 351 ? -12.901 12.769 24.828 1.00 97.31 351 ILE A O 1
ATOM 2679 N N . PRO A 1 352 ? -11.319 11.206 25.240 1.00 96.75 352 PRO A N 1
ATOM 2680 C CA . PRO A 1 352 ? -10.646 11.361 23.953 1.00 96.75 352 PRO A CA 1
ATOM 2681 C C . PRO A 1 352 ? -11.622 11.263 22.777 1.00 96.75 352 PRO A C 1
ATOM 2683 O O . PRO A 1 352 ? -12.529 10.432 22.779 1.00 96.75 352 PRO A O 1
ATOM 2686 N N . GLU A 1 353 ? -11.439 12.085 21.743 1.00 97.06 353 GLU A N 1
ATOM 2687 C CA . GLU A 1 353 ? -12.357 12.117 20.593 1.00 97.06 353 GLU A CA 1
ATOM 2688 C C . GLU A 1 353 ? -12.508 10.737 19.936 1.00 97.06 353 GLU A C 1
ATOM 2690 O O . GLU A 1 353 ? -13.622 10.276 19.694 1.00 97.06 353 GLU A O 1
ATOM 2695 N N . PHE A 1 354 ? -11.397 10.021 19.752 1.00 97.12 354 PHE A N 1
ATOM 2696 C CA . PHE A 1 354 ? -11.414 8.664 19.207 1.00 97.12 354 PHE A CA 1
ATOM 2697 C C . PHE A 1 354 ? -12.162 7.671 20.109 1.00 97.12 354 PHE A C 1
ATOM 2699 O O . PHE A 1 354 ? -12.811 6.765 19.594 1.00 97.12 354 PHE A O 1
ATOM 2706 N N . ALA A 1 355 ? -12.118 7.838 21.435 1.00 97.38 355 ALA A N 1
ATOM 2707 C CA . ALA A 1 355 ? -12.890 7.007 22.359 1.00 97.38 355 ALA A CA 1
ATOM 2708 C C . ALA A 1 355 ? -14.399 7.258 22.196 1.00 97.38 355 ALA A C 1
ATOM 2710 O O . ALA A 1 355 ? -15.163 6.303 22.070 1.00 97.38 355 ALA A O 1
ATOM 2711 N N . ARG A 1 356 ? -14.815 8.532 22.093 1.00 97.88 356 ARG A N 1
ATOM 2712 C CA . ARG A 1 356 ? -16.215 8.929 21.842 1.00 97.88 356 ARG A CA 1
ATOM 2713 C C . ARG A 1 356 ? -16.748 8.389 20.509 1.00 97.88 356 ARG A C 1
ATOM 2715 O O . ARG A 1 356 ? -17.903 7.974 20.446 1.00 97.88 356 ARG A O 1
ATOM 2722 N N . VAL A 1 357 ? -15.915 8.337 19.465 1.00 98.06 357 VAL A N 1
ATOM 2723 C CA . VAL A 1 357 ? -16.273 7.706 18.179 1.00 98.06 357 VAL A CA 1
ATOM 2724 C C . VAL A 1 357 ? -16.380 6.182 18.303 1.00 98.06 357 VAL A C 1
ATOM 2726 O O . VAL A 1 357 ? -17.372 5.606 17.857 1.00 98.06 357 VAL A O 1
ATOM 2729 N N . VAL A 1 358 ? -15.393 5.518 18.917 1.00 97.75 358 VAL A N 1
ATOM 2730 C CA . VAL A 1 358 ? -15.386 4.050 19.055 1.00 97.75 358 VAL A CA 1
ATOM 2731 C C . VAL A 1 358 ? -16.552 3.555 19.916 1.00 97.75 358 VAL A C 1
ATOM 2733 O O . VAL A 1 358 ? -17.178 2.570 19.541 1.00 97.75 358 VAL A O 1
ATOM 2736 N N . ALA A 1 359 ? -16.914 4.262 20.991 1.00 97.44 359 ALA A N 1
ATOM 2737 C CA . ALA A 1 359 ? -18.066 3.925 21.833 1.00 97.44 359 ALA A CA 1
ATOM 2738 C C . ALA A 1 359 ? -19.391 3.887 21.041 1.00 97.44 359 ALA A C 1
ATOM 2740 O O . ALA A 1 359 ? -20.213 2.990 21.229 1.00 97.44 359 ALA A O 1
ATOM 2741 N N . VAL A 1 360 ? -19.590 4.836 20.116 1.00 98.00 360 VAL A N 1
ATOM 2742 C CA . VAL A 1 360 ? -20.758 4.867 19.216 1.00 98.00 360 VAL A CA 1
ATOM 2743 C C . VAL A 1 360 ? -20.688 3.747 18.172 1.00 98.00 360 VAL A C 1
ATOM 2745 O O . VAL A 1 360 ? -21.704 3.117 17.876 1.00 98.00 360 VAL A O 1
ATOM 2748 N N . ALA A 1 361 ? -19.499 3.470 17.631 1.00 97.19 361 ALA A N 1
ATOM 2749 C CA . ALA A 1 361 ? -19.283 2.435 16.622 1.00 97.19 361 ALA A CA 1
ATOM 2750 C C . ALA A 1 361 ? -19.464 0.998 17.164 1.00 97.19 361 ALA A C 1
ATOM 2752 O O . ALA A 1 361 ? -20.086 0.179 16.485 1.00 97.19 361 ALA A O 1
ATOM 2753 N N . ASP A 1 362 ? -18.982 0.697 18.378 1.00 95.38 362 ASP A N 1
ATOM 2754 C CA . ASP A 1 362 ? -19.252 -0.574 19.072 1.00 95.38 362 ASP A CA 1
ATOM 2755 C C . ASP A 1 362 ? -20.748 -0.724 19.351 1.00 95.38 362 ASP A C 1
ATOM 2757 O O . ASP A 1 362 ? -21.367 -1.669 18.865 1.00 95.38 362 ASP A O 1
ATOM 2761 N N . ALA A 1 363 ? -21.367 0.244 20.035 1.00 94.94 363 ALA A N 1
ATOM 2762 C CA . ALA A 1 363 ? -22.787 0.176 20.372 1.00 94.94 363 ALA A CA 1
ATOM 2763 C C . ALA A 1 363 ? -23.688 -0.009 19.133 1.00 94.94 363 ALA A C 1
ATOM 2765 O O . ALA A 1 363 ? -24.694 -0.724 19.192 1.00 94.94 363 ALA A O 1
ATOM 2766 N N . PHE A 1 364 ? -23.312 0.582 17.995 1.00 95.38 364 PHE A N 1
ATOM 2767 C CA . PHE A 1 364 ? -23.977 0.363 16.715 1.00 95.38 364 PHE A CA 1
ATOM 2768 C C . PHE A 1 364 ? -23.823 -1.075 16.193 1.00 95.38 364 PHE A C 1
ATOM 2770 O O . PHE A 1 364 ? -24.829 -1.707 15.849 1.00 95.38 364 PHE A O 1
ATOM 2777 N N . ASP A 1 365 ? -22.607 -1.632 16.151 1.00 92.31 365 ASP A N 1
ATOM 2778 C CA . ASP A 1 365 ? -22.400 -3.012 15.688 1.00 92.31 365 ASP A CA 1
ATOM 2779 C C . ASP A 1 365 ? -22.996 -4.043 16.660 1.00 92.31 365 ASP A C 1
ATOM 2781 O O . ASP A 1 365 ? -23.616 -5.015 16.233 1.00 92.31 365 ASP A O 1
ATOM 2785 N N . ALA A 1 366 ? -22.907 -3.799 17.969 1.00 89.31 366 ALA A N 1
ATOM 2786 C CA . ALA A 1 366 ? -23.508 -4.617 19.020 1.00 89.31 366 ALA A CA 1
ATOM 2787 C C . ALA A 1 366 ? -25.045 -4.676 18.942 1.00 89.31 366 ALA A C 1
ATOM 2789 O O . ALA A 1 366 ? -25.650 -5.644 19.412 1.00 89.31 366 ALA A O 1
ATOM 2790 N N . MET A 1 367 ? -25.687 -3.668 18.339 1.00 91.06 367 MET A N 1
ATOM 2791 C CA . MET A 1 367 ? -27.123 -3.676 18.048 1.00 91.06 367 MET A CA 1
ATOM 2792 C C . MET A 1 367 ? -27.471 -4.246 16.669 1.00 91.06 367 MET A C 1
ATOM 2794 O O . MET A 1 367 ? -28.502 -4.908 16.547 1.00 91.06 367 MET A O 1
ATOM 2798 N N . THR A 1 368 ? -26.662 -3.986 15.640 1.00 89.31 368 THR A N 1
ATOM 2799 C CA . THR A 1 368 ? -26.956 -4.376 14.244 1.00 89.31 368 THR A CA 1
ATOM 2800 C C . THR A 1 368 ? -26.403 -5.746 13.841 1.00 89.31 368 THR A C 1
ATOM 2802 O O . THR A 1 368 ? -26.828 -6.297 12.827 1.00 89.31 368 THR A O 1
ATOM 2805 N N . SER A 1 369 ? -25.523 -6.346 14.643 1.00 82.19 369 SER A N 1
ATOM 2806 C CA . SER A 1 369 ? -25.056 -7.725 14.473 1.00 82.19 369 SER A CA 1
ATOM 2807 C C . SER A 1 369 ? -25.930 -8.729 15.226 1.00 82.19 369 SER A C 1
ATOM 2809 O O . SER A 1 369 ? -26.465 -8.447 16.297 1.00 82.19 369 SER A O 1
ATOM 2811 N N . THR A 1 370 ? -26.055 -9.943 14.683 1.00 71.25 370 THR A N 1
ATOM 2812 C CA . THR A 1 370 ? -26.675 -11.066 15.405 1.00 71.25 370 THR A CA 1
ATOM 2813 C C . THR A 1 370 ? -25.640 -11.710 16.324 1.00 71.25 370 THR A C 1
ATOM 2815 O O . THR A 1 370 ? -24.555 -12.070 15.875 1.00 71.25 370 THR A O 1
ATOM 2818 N N . ARG A 1 371 ? -25.989 -11.873 17.602 1.00 68.88 371 ARG A N 1
ATOM 2819 C CA . ARG A 1 371 ? -25.218 -12.605 18.620 1.00 68.88 371 ARG A CA 1
ATOM 2820 C C . ARG A 1 371 ? -26.053 -13.800 19.100 1.00 68.88 371 ARG A C 1
ATOM 2822 O O . ARG A 1 371 ? -27.273 -13.779 18.955 1.00 68.88 371 ARG A O 1
ATOM 2829 N N . SER A 1 372 ? -25.444 -14.827 19.695 1.00 53.84 372 SER A N 1
ATOM 2830 C CA . SER A 1 372 ? -26.136 -16.089 20.044 1.00 53.84 372 SER A CA 1
ATOM 2831 C C . SER A 1 372 ? -27.382 -15.911 20.928 1.00 53.84 372 SER A C 1
ATOM 2833 O O . SER A 1 372 ? -28.318 -16.697 20.847 1.00 53.84 372 SER A O 1
ATOM 2835 N N . TYR A 1 373 ? -27.414 -14.844 21.730 1.00 58.47 373 TYR A N 1
ATOM 2836 C CA . TYR A 1 373 ? -28.515 -14.461 22.619 1.00 58.47 373 TYR A CA 1
ATOM 2837 C C . TYR A 1 373 ? -29.442 -13.360 22.054 1.00 58.47 373 TYR A C 1
ATOM 2839 O O . TYR A 1 373 ? -30.393 -12.962 22.727 1.00 58.47 373 TYR A O 1
ATOM 2847 N N . ARG A 1 374 ? -29.183 -12.809 20.854 1.00 62.12 374 ARG A N 1
ATOM 2848 C CA . ARG A 1 374 ? -29.976 -11.704 20.277 1.00 62.12 374 ARG A CA 1
ATOM 2849 C C . ARG A 1 374 ? -29.857 -11.606 18.750 1.00 62.12 374 ARG A C 1
ATOM 2851 O O . ARG A 1 374 ? -28.777 -11.357 18.218 1.00 62.12 374 ARG A O 1
ATOM 2858 N N . ARG A 1 375 ? -30.991 -11.686 18.043 1.00 72.69 375 ARG A N 1
ATOM 2859 C CA . ARG A 1 375 ? -31.083 -11.328 16.613 1.00 72.69 375 ARG A CA 1
ATOM 2860 C C . ARG A 1 375 ? -30.790 -9.831 16.417 1.00 72.69 375 ARG A C 1
ATOM 2862 O O . ARG A 1 375 ? -31.218 -9.011 17.229 1.00 72.69 375 ARG A O 1
ATOM 2869 N N . ALA A 1 376 ? -30.097 -9.499 15.328 1.00 81.50 376 ALA A N 1
ATOM 2870 C CA . ALA A 1 376 ? -29.806 -8.129 14.901 1.00 81.50 376 ALA A CA 1
ATOM 2871 C C . ALA A 1 376 ? -31.043 -7.207 14.905 1.00 81.50 376 ALA A C 1
ATOM 2873 O O . ALA A 1 376 ? -32.122 -7.597 14.448 1.00 81.50 376 ALA A O 1
ATOM 2874 N N . ARG A 1 377 ? -30.868 -5.959 15.357 1.00 85.56 377 ARG A N 1
ATOM 2875 C CA . ARG A 1 377 ? -31.838 -4.869 15.162 1.00 85.56 377 ARG A CA 1
ATOM 2876 C C . ARG A 1 377 ? -31.682 -4.253 13.761 1.00 85.56 377 ARG A C 1
ATOM 2878 O O . ARG A 1 377 ? -30.556 -4.140 13.277 1.00 85.56 377 ARG A O 1
ATOM 2885 N N . PRO A 1 378 ? -32.770 -3.770 13.128 1.00 89.81 378 PRO A N 1
ATOM 2886 C CA . PRO A 1 378 ? -32.676 -2.914 11.947 1.00 89.81 378 PRO A CA 1
ATOM 2887 C C . PRO A 1 378 ? -31.840 -1.656 12.223 1.00 89.81 378 PRO A C 1
ATOM 2889 O O . PRO A 1 378 ? -31.939 -1.079 13.305 1.00 89.81 378 PRO A O 1
ATOM 2892 N N . VAL A 1 379 ? -31.082 -1.187 11.226 1.00 91.12 379 VAL A N 1
ATOM 2893 C CA . VAL A 1 379 ? -30.182 -0.017 11.334 1.00 91.12 379 VAL A CA 1
ATOM 2894 C C . VAL A 1 379 ? -30.892 1.221 11.898 1.00 91.12 379 VAL A C 1
ATOM 2896 O O . VAL A 1 379 ? -30.370 1.854 12.810 1.00 91.12 379 VAL A O 1
ATOM 2899 N N . ALA A 1 380 ? -32.113 1.520 11.441 1.00 90.81 380 ALA A N 1
ATOM 2900 C CA . ALA A 1 380 ? -32.904 2.645 11.950 1.00 90.81 380 ALA A CA 1
ATOM 2901 C C . ALA A 1 380 ? -33.259 2.513 13.448 1.00 90.81 380 ALA A C 1
ATOM 2903 O O . ALA A 1 380 ? -33.239 3.498 14.177 1.00 90.81 380 ALA A O 1
ATOM 2904 N N . ALA A 1 381 ? -33.525 1.293 13.929 1.00 92.38 381 ALA A N 1
ATOM 2905 C CA . ALA A 1 381 ? -33.822 1.027 15.339 1.00 92.38 381 ALA A CA 1
ATOM 2906 C C . ALA A 1 381 ? -32.560 1.000 16.224 1.00 92.38 381 ALA A C 1
ATOM 2908 O O . ALA A 1 381 ? -32.659 1.178 17.436 1.00 92.38 381 ALA A O 1
ATOM 2909 N N . ALA A 1 382 ? -31.380 0.771 15.639 1.00 93.69 382 ALA A N 1
ATOM 2910 C CA . ALA A 1 382 ? -30.105 0.980 16.318 1.00 93.69 382 ALA A CA 1
ATOM 2911 C C . ALA A 1 382 ? -29.769 2.479 16.415 1.00 93.69 382 ALA A C 1
ATOM 2913 O O . ALA A 1 382 ? -29.402 2.942 17.490 1.00 93.69 382 ALA A O 1
ATOM 2914 N N . LEU A 1 383 ? -29.958 3.246 15.334 1.00 94.81 383 LEU A N 1
ATOM 2915 C CA . LEU A 1 383 ? -29.696 4.688 15.318 1.00 94.81 383 LEU A CA 1
ATOM 2916 C C . LEU A 1 383 ? -30.617 5.452 16.285 1.00 94.81 383 LEU A C 1
ATOM 2918 O O . LEU A 1 383 ? -30.112 6.210 17.105 1.00 94.81 383 LEU A O 1
ATOM 2922 N N . ALA A 1 384 ? -31.922 5.163 16.292 1.00 95.44 384 ALA A N 1
ATOM 2923 C CA . ALA A 1 384 ? -32.865 5.778 17.234 1.00 95.44 384 ALA A CA 1
ATOM 2924 C C . ALA A 1 384 ? -32.519 5.502 18.715 1.00 95.44 384 ALA A C 1
ATOM 2926 O O . ALA A 1 384 ? -32.779 6.333 19.581 1.00 95.44 384 ALA A O 1
ATOM 2927 N N . GLU A 1 385 ? -31.906 4.354 19.029 1.00 96.25 385 GLU A N 1
ATOM 2928 C CA . GLU A 1 385 ? -31.436 4.045 20.389 1.00 96.25 385 GLU A CA 1
ATOM 2929 C C . GLU A 1 385 ? -30.141 4.802 20.739 1.00 96.25 385 GLU A C 1
ATOM 2931 O O . GLU A 1 385 ? -29.980 5.233 21.880 1.00 96.25 385 GLU A O 1
ATOM 2936 N N . LEU A 1 386 ? -29.241 5.019 19.771 1.00 96.62 386 LEU A N 1
ATOM 2937 C CA . LEU A 1 386 ? -28.069 5.886 19.952 1.00 96.62 386 LEU A CA 1
ATOM 2938 C C . LEU A 1 386 ? -28.491 7.343 20.180 1.00 96.62 386 LEU A C 1
ATOM 2940 O O . LEU A 1 386 ? -27.960 7.993 21.075 1.00 96.62 386 LEU A O 1
ATOM 2944 N N . GLU A 1 387 ? -29.474 7.832 19.419 1.00 96.75 387 GLU A N 1
ATOM 2945 C CA . GLU A 1 387 ? -30.070 9.166 19.573 1.00 96.75 387 GLU A CA 1
ATOM 2946 C C . GLU A 1 387 ? -30.747 9.320 20.944 1.00 96.75 387 GLU A C 1
ATOM 2948 O O . GLU A 1 387 ? -30.506 10.303 21.642 1.00 96.75 387 GLU A O 1
ATOM 2953 N N . ARG A 1 388 ? -31.502 8.308 21.399 1.00 97.19 388 ARG A N 1
ATOM 2954 C CA . ARG A 1 388 ? -32.115 8.264 22.742 1.00 97.19 388 ARG A CA 1
ATOM 2955 C C . ARG A 1 388 ? -31.087 8.250 23.887 1.00 97.19 388 ARG A C 1
ATOM 2957 O O . ARG A 1 388 ? -31.417 8.638 25.007 1.00 97.19 388 ARG A O 1
ATOM 2964 N N . CYS A 1 389 ? -29.867 7.777 23.633 1.00 96.06 389 CYS A N 1
ATOM 2965 C CA . CYS A 1 389 ? -28.762 7.734 24.598 1.00 96.06 389 CYS A CA 1
ATOM 2966 C C . CYS A 1 389 ? -27.726 8.864 24.411 1.00 96.06 389 CYS A C 1
ATOM 2968 O O . CYS A 1 389 ? -26.723 8.902 25.138 1.00 96.06 389 CYS A O 1
ATOM 2970 N N . ALA A 1 390 ? -27.944 9.778 23.463 1.00 95.94 390 ALA A N 1
ATOM 2971 C CA . ALA A 1 390 ? -27.055 10.901 23.203 1.00 95.94 390 ALA A CA 1
ATOM 2972 C C . ALA A 1 390 ? -27.091 11.926 24.353 1.00 95.94 390 ALA A C 1
ATOM 2974 O O . ALA A 1 390 ? -28.121 12.151 24.984 1.00 95.94 390 ALA A O 1
ATOM 2975 N N . GLY A 1 391 ? -25.945 12.536 24.655 1.00 92.62 391 GLY A N 1
ATOM 2976 C CA . GLY A 1 391 ? -25.768 13.488 25.758 1.00 92.62 391 GLY A CA 1
ATOM 2977 C C . GLY A 1 391 ? -25.513 12.843 27.126 1.00 92.62 391 GLY A C 1
ATOM 2978 O O . GLY A 1 391 ? -24.888 13.478 27.968 1.00 92.62 391 GLY A O 1
ATOM 2979 N N . ALA A 1 392 ? -25.924 11.586 27.332 1.00 94.00 392 ALA A N 1
ATOM 2980 C CA . ALA A 1 392 ? -25.660 10.824 28.557 1.00 94.00 392 ALA A CA 1
ATOM 2981 C C . ALA A 1 392 ? -24.587 9.743 28.336 1.00 94.00 392 ALA A C 1
ATOM 2983 O O . ALA A 1 392 ? -23.469 9.848 28.838 1.00 94.00 392 ALA A O 1
ATOM 2984 N N . GLN A 1 393 ? -24.887 8.728 27.520 1.00 94.69 393 GLN A N 1
ATOM 2985 C CA . GLN A 1 393 ? -23.920 7.679 27.195 1.00 94.69 393 GLN A CA 1
ATOM 2986 C C . GLN A 1 393 ? -23.010 8.109 26.039 1.00 94.69 393 GLN A C 1
ATOM 2988 O O . GLN A 1 393 ? -21.790 8.017 26.149 1.00 94.69 393 GLN A O 1
ATOM 2993 N N . PHE A 1 394 ? -23.606 8.597 24.947 1.00 97.69 394 PHE A N 1
ATOM 2994 C CA . PHE A 1 394 ? -22.912 8.869 23.687 1.00 97.69 394 PHE A CA 1
ATOM 2995 C C . PHE A 1 394 ? -22.826 10.357 23.368 1.00 97.69 394 PHE A C 1
ATOM 2997 O O . PHE A 1 394 ? -23.703 11.138 23.732 1.00 97.69 394 PHE A O 1
ATOM 3004 N N . ASP A 1 395 ? -21.804 10.742 22.611 1.00 97.38 395 ASP A N 1
ATOM 3005 C CA . ASP A 1 395 ? -21.661 12.108 22.120 1.00 97.38 395 ASP A CA 1
ATOM 3006 C C . ASP A 1 395 ? -22.638 12.401 20.957 1.00 97.38 395 ASP A C 1
ATOM 3008 O O . ASP A 1 395 ? -22.556 11.727 19.922 1.00 97.38 395 ASP A O 1
ATOM 3012 N N . PRO A 1 396 ? -23.541 13.402 21.080 1.00 96.88 396 PRO A N 1
ATOM 3013 C CA . PRO A 1 396 ? -24.489 13.768 20.025 1.00 96.88 396 PRO A CA 1
ATOM 3014 C C . PRO A 1 396 ? -23.834 14.108 18.681 1.00 96.88 396 PRO A C 1
ATOM 3016 O O . PRO A 1 396 ? -24.421 13.842 17.632 1.00 96.88 396 PRO A O 1
ATOM 3019 N N . VAL A 1 397 ? -22.618 14.665 18.686 1.00 97.38 397 VAL A N 1
ATOM 3020 C CA . VAL A 1 397 ? -21.864 14.992 17.466 1.00 97.38 397 VAL A CA 1
ATOM 3021 C C . VAL A 1 397 ? -21.471 13.711 16.728 1.00 97.38 397 VAL A C 1
ATOM 3023 O O . VAL A 1 397 ? -21.613 13.633 15.506 1.00 97.38 397 VAL A O 1
ATOM 3026 N N . MET A 1 398 ? -21.052 12.685 17.472 1.00 97.62 398 MET A N 1
ATOM 3027 C CA . MET A 1 398 ? -20.601 11.396 16.933 1.00 97.62 398 MET A CA 1
ATOM 3028 C C . MET A 1 398 ? -21.784 10.530 16.476 1.00 97.62 398 MET A C 1
ATOM 3030 O O . MET A 1 398 ? -21.726 9.922 15.408 1.00 97.62 398 MET A O 1
ATOM 3034 N N . VAL A 1 399 ? -22.892 10.534 17.230 1.00 97.62 399 VAL A N 1
ATOM 3035 C CA . VAL A 1 399 ? -24.157 9.886 16.831 1.00 97.62 399 VAL A CA 1
ATOM 3036 C C . VAL A 1 399 ? -24.733 10.547 15.576 1.00 97.62 399 VAL A C 1
ATOM 3038 O O . VAL A 1 399 ? -25.043 9.861 14.602 1.00 97.62 399 VAL A O 1
ATOM 3041 N N . GLY A 1 400 ? -24.805 11.882 15.548 1.00 97.25 400 GLY A N 1
ATOM 3042 C CA . GLY A 1 400 ? -25.276 12.631 14.383 1.00 97.25 400 GLY A CA 1
ATOM 3043 C C . GLY A 1 400 ? -24.385 12.445 13.152 1.00 97.25 400 GLY A C 1
ATOM 3044 O O . GLY A 1 400 ? -24.890 12.410 12.030 1.00 97.25 400 GLY A O 1
ATOM 3045 N N . ALA A 1 401 ? -23.070 12.288 13.336 1.00 97.56 401 ALA A N 1
ATOM 3046 C CA . ALA A 1 401 ? -22.157 11.923 12.256 1.00 97.56 401 ALA A CA 1
ATOM 3047 C C . ALA A 1 401 ? -22.432 10.500 11.735 1.00 97.56 401 ALA A C 1
ATOM 3049 O O . ALA A 1 401 ? -22.586 10.310 10.529 1.00 97.56 401 ALA A O 1
ATOM 3050 N N . LEU A 1 402 ? -22.605 9.503 12.610 1.00 97.25 402 LEU A N 1
ATOM 3051 C CA . LEU A 1 402 ? -22.977 8.157 12.163 1.00 97.25 402 LEU A CA 1
ATOM 3052 C C . LEU A 1 402 ? -24.295 8.171 11.366 1.00 97.25 402 LEU A C 1
ATOM 3054 O O . LEU A 1 402 ? -24.358 7.586 10.285 1.00 97.25 402 LEU A O 1
ATOM 3058 N N . GLY A 1 403 ? -25.313 8.898 11.839 1.00 96.25 403 GLY A N 1
ATOM 3059 C CA . GLY A 1 403 ? -26.595 9.052 11.144 1.00 96.25 403 GLY A CA 1
ATOM 3060 C C . GLY A 1 403 ? -26.461 9.658 9.741 1.00 96.25 403 GLY A C 1
ATOM 3061 O O . GLY A 1 403 ? -26.988 9.098 8.776 1.00 96.25 403 GLY A O 1
ATOM 3062 N N . ARG A 1 404 ? -25.700 10.753 9.587 1.00 97.06 404 ARG A N 1
ATOM 3063 C CA . ARG A 1 404 ? -25.450 11.377 8.270 1.00 97.06 404 ARG A CA 1
ATOM 3064 C C . ARG A 1 404 ? -24.660 10.461 7.331 1.00 97.06 404 ARG A C 1
ATOM 3066 O O . ARG A 1 404 ? -25.022 10.344 6.160 1.00 97.06 404 ARG A O 1
ATOM 3073 N N . ALA A 1 405 ? -23.640 9.766 7.832 1.00 94.62 405 ALA A N 1
ATOM 3074 C CA . ALA A 1 405 ? -22.851 8.839 7.025 1.00 94.62 405 ALA A CA 1
ATOM 3075 C C . ALA A 1 405 ? -23.682 7.626 6.559 1.00 94.62 405 ALA A C 1
ATOM 3077 O O . ALA A 1 405 ? -23.631 7.255 5.386 1.00 94.62 405 ALA A O 1
ATOM 3078 N N . LEU A 1 406 ? -24.503 7.048 7.444 1.00 94.38 406 LEU A N 1
ATOM 3079 C CA . LEU A 1 406 ? -25.442 5.973 7.103 1.00 94.38 406 LEU A CA 1
ATOM 3080 C C . LEU A 1 406 ? -26.488 6.433 6.078 1.00 94.38 406 LEU A C 1
ATOM 3082 O O . LEU A 1 406 ? -26.768 5.701 5.131 1.00 94.38 406 LEU A O 1
ATOM 3086 N N . GLY A 1 407 ? -27.019 7.652 6.218 1.00 90.69 407 GLY A N 1
ATOM 3087 C CA . GLY A 1 407 ? -27.958 8.238 5.257 1.00 90.69 407 GLY A CA 1
ATOM 3088 C C . GLY A 1 407 ? -27.357 8.490 3.868 1.00 90.69 407 GLY A C 1
ATOM 3089 O O . GLY A 1 407 ? -28.079 8.424 2.877 1.00 90.69 407 GLY A O 1
ATOM 3090 N N . ARG A 1 408 ? -26.041 8.742 3.775 1.00 91.50 408 ARG A N 1
ATOM 3091 C CA . ARG A 1 408 ? -25.338 8.974 2.499 1.00 91.50 408 ARG A CA 1
ATOM 3092 C C . ARG A 1 408 ? -24.823 7.706 1.813 1.00 91.50 408 ARG A C 1
ATOM 3094 O O . ARG A 1 408 ? -24.812 7.663 0.586 1.00 91.50 408 ARG A O 1
ATOM 3101 N N . TYR A 1 409 ? -24.386 6.698 2.571 1.00 88.62 409 TYR A N 1
ATOM 3102 C CA . TYR A 1 409 ? -23.660 5.535 2.027 1.00 88.62 409 TYR A CA 1
ATOM 3103 C C . TYR A 1 409 ? -24.316 4.170 2.323 1.00 88.62 409 TYR A C 1
ATOM 3105 O O . TYR A 1 409 ? -23.903 3.148 1.766 1.00 88.62 409 TYR A O 1
ATOM 3113 N N . GLY A 1 410 ? -25.342 4.132 3.178 1.00 88.62 410 GLY A N 1
ATOM 3114 C CA . GLY A 1 410 ? -25.938 2.897 3.691 1.00 88.62 410 GLY A CA 1
ATOM 3115 C C . GLY A 1 410 ? -25.014 2.133 4.650 1.00 88.62 410 GLY A C 1
ATOM 3116 O O . GLY A 1 410 ? -23.908 2.571 4.963 1.00 88.62 410 GLY A O 1
ATOM 3117 N N . TRP A 1 411 ? -25.464 0.962 5.111 1.00 89.19 411 TRP A N 1
ATOM 3118 C CA . TRP A 1 411 ? -24.655 0.048 5.927 1.00 89.19 411 TRP A CA 1
ATOM 3119 C C . TRP A 1 411 ? -24.368 -1.242 5.160 1.00 89.19 411 TRP A C 1
ATOM 3121 O O . TRP A 1 411 ? -25.240 -2.096 5.012 1.00 89.19 411 TRP A O 1
ATOM 3131 N N . HIS A 1 412 ? -23.134 -1.372 4.677 1.00 82.00 412 HIS A N 1
ATOM 3132 C CA . HIS A 1 412 ? -22.670 -2.510 3.883 1.00 82.00 412 HIS A CA 1
ATOM 3133 C C . HIS A 1 412 ? -21.323 -3.016 4.439 1.00 82.00 412 HIS A C 1
ATOM 3135 O O . HIS A 1 412 ? -20.274 -2.753 3.847 1.00 82.00 412 HIS A O 1
ATOM 3141 N N . PRO A 1 413 ? -21.322 -3.684 5.611 1.00 71.31 413 PRO A N 1
ATOM 3142 C CA . PRO A 1 413 ? -20.094 -4.101 6.282 1.00 71.31 413 PRO A CA 1
ATOM 3143 C C . PRO A 1 413 ? -19.309 -5.115 5.443 1.00 71.31 413 PRO A C 1
ATOM 3145 O O . PRO A 1 413 ? -19.800 -6.196 5.119 1.00 71.31 413 PRO A O 1
ATOM 3148 N N . THR A 1 414 ? -18.058 -4.785 5.125 1.00 61.69 414 THR A N 1
ATOM 3149 C CA . THR A 1 414 ? -17.152 -5.672 4.384 1.00 61.69 414 THR A CA 1
ATOM 3150 C C . THR A 1 414 ? -16.373 -6.530 5.378 1.00 61.69 414 THR A C 1
ATOM 3152 O O . THR A 1 414 ? -15.378 -6.073 5.935 1.00 61.69 414 THR A O 1
ATOM 3155 N N . VAL A 1 415 ? -16.828 -7.756 5.639 1.00 59.72 415 VAL A N 1
ATOM 3156 C CA . VAL A 1 415 ? -16.110 -8.707 6.508 1.00 59.72 415 VAL A CA 1
ATOM 3157 C C . VAL A 1 415 ? -15.059 -9.451 5.684 1.00 59.72 415 VAL A C 1
ATOM 3159 O O . VAL A 1 415 ? -15.390 -10.044 4.657 1.00 59.72 415 VAL A O 1
ATOM 3162 N N . THR A 1 416 ? -13.796 -9.425 6.119 1.00 48.97 416 THR A N 1
ATOM 3163 C CA . THR A 1 416 ? -12.673 -10.069 5.410 1.00 48.97 416 THR A CA 1
ATOM 3164 C C . THR A 1 416 ? -12.397 -11.502 5.873 1.00 48.97 416 THR A C 1
ATOM 3166 O O . THR A 1 416 ? -11.623 -12.214 5.233 1.00 48.97 416 THR A O 1
ATOM 3169 N N . ALA A 1 417 ? -13.020 -11.945 6.967 1.00 43.19 417 ALA A N 1
ATOM 3170 C CA . ALA A 1 417 ? -13.008 -13.344 7.382 1.00 43.19 417 ALA A CA 1
ATOM 3171 C C . ALA A 1 417 ? -13.905 -14.192 6.463 1.00 43.19 417 ALA A C 1
ATOM 3173 O O . ALA A 1 417 ? -15.076 -13.866 6.274 1.00 43.19 417 ALA A O 1
ATOM 3174 N N . GLU A 1 418 ? -13.386 -15.311 5.941 1.00 30.52 418 GLU A N 1
ATOM 3175 C CA . GLU A 1 418 ? -14.191 -16.253 5.151 1.00 30.52 418 GLU A CA 1
ATOM 3176 C C . GLU A 1 418 ? -15.433 -16.712 5.944 1.00 30.52 418 GLU A C 1
ATOM 3178 O O . GLU A 1 418 ? -15.335 -16.930 7.165 1.00 30.52 418 GLU A O 1
ATOM 3183 N N . PRO A 1 419 ? -16.600 -16.868 5.288 1.00 32.88 419 PRO A N 1
ATOM 3184 C CA . PRO A 1 419 ? -17.771 -17.442 5.931 1.00 32.88 419 PRO A CA 1
ATOM 3185 C C . PRO A 1 419 ? -17.452 -18.875 6.358 1.00 32.88 419 PRO A C 1
ATOM 3187 O O . PRO A 1 419 ? -16.829 -19.632 5.613 1.00 32.88 419 PRO A O 1
ATOM 3190 N N . SER A 1 420 ? -17.882 -19.256 7.561 1.00 35.03 420 SER A N 1
ATOM 3191 C CA . SER A 1 420 ? -17.804 -20.660 7.961 1.00 35.03 420 SER A CA 1
ATOM 3192 C C . SER A 1 420 ? -18.623 -21.506 6.991 1.00 35.03 420 SER A C 1
ATOM 3194 O O . SER A 1 420 ? -19.718 -21.103 6.590 1.00 35.03 420 SER A O 1
ATOM 3196 N N . LEU A 1 421 ? -18.141 -22.713 6.691 1.00 33.38 421 LEU A N 1
ATOM 3197 C CA . LEU A 1 421 ? -19.050 -23.793 6.318 1.00 33.38 421 LEU A CA 1
ATOM 3198 C C . LEU A 1 421 ? -20.091 -23.892 7.443 1.00 33.38 421 LEU A C 1
ATOM 3200 O O . LEU A 1 421 ? -19.721 -23.961 8.618 1.00 33.38 421 LEU A O 1
ATOM 3204 N N . ALA A 1 422 ? -21.369 -23.777 7.093 1.00 31.25 422 ALA A N 1
ATOM 3205 C CA . ALA A 1 422 ? -22.452 -23.823 8.066 1.00 31.25 422 ALA A CA 1
ATOM 3206 C C . ALA A 1 422 ? -22.633 -25.253 8.590 1.00 31.25 422 ALA A C 1
ATOM 3208 O O . ALA A 1 422 ? -22.419 -26.214 7.846 1.00 31.25 422 ALA A O 1
ATOM 3209 N N . ASP A 1 423 ? -23.074 -25.390 9.842 1.00 31.23 423 ASP A N 1
ATOM 3210 C CA . ASP A 1 423 ? -23.531 -26.679 10.357 1.00 31.23 423 ASP A CA 1
ATOM 3211 C C . ASP A 1 423 ? -24.662 -27.225 9.466 1.00 31.23 423 ASP A C 1
ATOM 3213 O O . ASP A 1 423 ? -25.645 -26.517 9.222 1.00 31.23 423 ASP A O 1
ATOM 3217 N N . PRO A 1 424 ? -24.589 -28.485 8.999 1.00 32.75 424 PRO A N 1
ATOM 3218 C CA . PRO A 1 424 ? -25.576 -29.062 8.082 1.00 32.75 424 PRO A CA 1
ATOM 3219 C C . PRO A 1 424 ? -26.925 -29.400 8.752 1.00 32.75 424 PRO A C 1
ATOM 3221 O O . PRO A 1 424 ? -27.753 -30.084 8.159 1.00 32.75 424 PRO A O 1
ATOM 3224 N N . ALA A 1 425 ? -27.154 -28.942 9.986 1.00 34.56 425 ALA A N 1
ATOM 3225 C CA . ALA A 1 425 ? -28.274 -29.328 10.846 1.00 34.56 425 ALA A CA 1
ATOM 3226 C C . ALA A 1 425 ? -29.498 -28.384 10.784 1.00 34.56 425 ALA A C 1
ATOM 3228 O O . ALA A 1 425 ? -30.427 -28.544 11.571 1.00 34.56 425 ALA A O 1
ATOM 3229 N N . ALA A 1 426 ? -29.511 -27.398 9.877 1.00 33.09 426 ALA A N 1
ATOM 3230 C CA . ALA A 1 426 ? -30.558 -26.371 9.786 1.00 33.09 426 ALA A CA 1
ATOM 3231 C C . ALA A 1 426 ? -31.136 -26.207 8.362 1.00 33.09 426 ALA A C 1
ATOM 3233 O O . ALA A 1 426 ? -31.278 -25.091 7.860 1.00 33.09 426 ALA A O 1
ATOM 3234 N N . ALA A 1 427 ? -31.470 -27.322 7.706 1.00 30.11 427 ALA A N 1
ATOM 3235 C CA . ALA A 1 427 ? -32.224 -27.344 6.451 1.00 30.11 427 ALA A CA 1
ATOM 3236 C C . ALA A 1 427 ? -33.635 -27.911 6.697 1.00 30.11 427 ALA A C 1
ATOM 3238 O O . ALA A 1 427 ? -33.798 -29.115 6.877 1.00 30.11 427 ALA A O 1
ATOM 3239 N N . ASP A 1 428 ? -34.641 -27.034 6.726 1.00 28.95 428 ASP A N 1
ATOM 3240 C CA . ASP A 1 428 ? -36.041 -27.377 7.013 1.00 28.95 428 ASP A CA 1
ATOM 3241 C C . ASP A 1 428 ? -36.746 -27.941 5.751 1.00 28.95 428 ASP A C 1
ATOM 3243 O O . ASP A 1 428 ? -36.865 -27.225 4.748 1.00 28.95 428 ASP A O 1
ATOM 3247 N N . PRO A 1 429 ? -37.168 -29.223 5.721 1.00 38.69 429 PRO A N 1
ATOM 3248 C CA . PRO A 1 429 ? -37.511 -29.926 4.483 1.00 38.69 429 PRO A CA 1
ATOM 3249 C C . PRO A 1 429 ? -38.979 -29.740 4.048 1.00 38.69 429 PRO A C 1
ATOM 3251 O O . PRO A 1 429 ? -39.707 -30.713 3.863 1.00 38.69 429 PRO A O 1
ATOM 3254 N N . CYS A 1 430 ? -39.411 -28.495 3.821 1.00 29.12 430 CYS A N 1
ATOM 3255 C CA . CYS A 1 430 ? -40.777 -28.160 3.376 1.00 29.12 430 CYS A CA 1
ATOM 3256 C C . CYS A 1 430 ? -40.827 -27.304 2.091 1.00 29.12 430 CYS A C 1
ATOM 3258 O O . CYS A 1 430 ? -41.559 -26.317 1.984 1.00 29.12 430 CYS A O 1
ATOM 3260 N N . GLY A 1 431 ? -40.069 -27.710 1.068 1.00 29.33 431 GLY A N 1
ATOM 3261 C CA . GLY A 1 431 ? -40.190 -27.177 -0.294 1.00 29.33 431 GLY A CA 1
ATOM 3262 C C . GLY A 1 431 ? -41.446 -27.700 -1.001 1.00 29.33 431 GLY A C 1
ATOM 3263 O O . GLY A 1 431 ? -41.398 -28.729 -1.668 1.00 29.33 431 GLY A O 1
ATOM 3264 N N . ASN A 1 432 ? -42.574 -27.002 -0.854 1.00 33.44 432 ASN A N 1
ATOM 3265 C CA . ASN A 1 432 ? -43.862 -27.422 -1.413 1.00 33.44 432 ASN A CA 1
ATOM 3266 C C . ASN A 1 432 ? -43.899 -27.270 -2.953 1.00 33.44 432 ASN A C 1
ATOM 3268 O O . ASN A 1 432 ? -44.021 -26.157 -3.466 1.00 33.44 432 ASN A O 1
ATOM 3272 N N . VAL A 1 433 ? -43.799 -28.383 -3.692 1.00 32.47 433 VAL A N 1
ATOM 3273 C CA . VAL A 1 433 ? -43.815 -28.416 -5.167 1.00 32.47 433 VAL A CA 1
ATOM 3274 C C . VAL A 1 433 ? -44.983 -29.268 -5.663 1.00 32.47 433 VAL A C 1
ATOM 3276 O O . VAL A 1 433 ? -45.014 -30.482 -5.476 1.00 32.47 433 VAL A O 1
ATOM 3279 N N . SER A 1 434 ? -45.945 -28.629 -6.331 1.00 29.47 434 SER A N 1
ATOM 3280 C CA . SER A 1 434 ? -47.079 -29.317 -6.960 1.00 29.47 434 SER A CA 1
ATOM 3281 C C . SER A 1 434 ? -46.634 -30.110 -8.203 1.00 29.47 434 SER A C 1
ATOM 3283 O O . SER A 1 434 ? -45.942 -29.543 -9.052 1.00 29.47 434 SER A O 1
ATOM 3285 N N . PRO A 1 435 ? -47.029 -31.388 -8.361 1.00 32.06 435 PRO A N 1
ATOM 3286 C CA . PRO A 1 435 ? -46.605 -32.206 -9.495 1.00 32.06 435 PRO A CA 1
ATOM 3287 C C . PRO A 1 435 ? -47.389 -31.889 -10.787 1.00 32.06 435 PRO A C 1
ATOM 3289 O O . PRO A 1 435 ? -48.590 -31.603 -10.727 1.00 32.06 435 PRO A O 1
ATOM 3292 N N . PRO A 1 436 ? -46.759 -31.997 -11.974 1.00 31.91 436 PRO A N 1
ATOM 3293 C CA . PRO A 1 436 ? -47.472 -32.012 -13.250 1.00 31.91 436 PRO A CA 1
ATOM 3294 C C . PRO A 1 436 ? -48.286 -33.310 -13.416 1.00 31.91 436 PRO A C 1
ATOM 3296 O O . PRO A 1 436 ? -48.008 -34.331 -12.786 1.00 31.91 436 PRO A O 1
ATOM 3299 N N . ARG A 1 437 ? -49.320 -33.281 -14.266 1.00 29.55 437 ARG A N 1
ATOM 3300 C CA . ARG A 1 437 ? -50.307 -34.369 -14.373 1.00 29.55 437 ARG A CA 1
ATOM 3301 C C . ARG A 1 437 ? -49.899 -35.504 -15.328 1.00 29.55 437 ARG A C 1
ATOM 3303 O O . ARG A 1 437 ? -49.595 -35.264 -16.490 1.00 29.55 437 ARG A O 1
ATOM 3310 N N . SER A 1 438 ? -50.060 -36.734 -14.834 1.00 28.84 438 SER A N 1
ATOM 3311 C CA . SER A 1 438 ? -50.562 -37.933 -15.541 1.00 28.84 438 SER A CA 1
ATOM 3312 C C . SER A 1 438 ? -49.986 -38.332 -16.917 1.00 28.84 438 SER A C 1
ATOM 3314 O O . SER A 1 438 ? -50.539 -37.976 -17.955 1.00 28.84 438 SER A O 1
ATOM 3316 N N . SER A 1 439 ? -49.018 -39.253 -16.912 1.00 30.03 439 SER A N 1
ATOM 3317 C CA . SER A 1 439 ? -49.026 -40.513 -17.698 1.00 30.03 439 SER A CA 1
ATOM 3318 C C . SER A 1 439 ? -47.859 -41.397 -17.214 1.00 30.03 439 SER A C 1
ATOM 3320 O O . SER A 1 439 ? -46.817 -40.855 -16.867 1.00 30.03 439 SER A O 1
ATOM 3322 N N . GLY A 1 440 ? -47.948 -42.725 -17.107 1.00 27.84 440 GLY A N 1
ATOM 3323 C CA . GLY A 1 440 ? -49.075 -43.656 -17.246 1.00 27.84 440 GLY A CA 1
ATOM 3324 C C . GLY A 1 440 ? -48.591 -45.108 -17.032 1.00 27.84 440 GLY A C 1
ATOM 3325 O O . GLY A 1 440 ? -47.395 -45.317 -16.874 1.00 27.84 440 GLY A O 1
ATOM 3326 N N . ALA A 1 441 ? -49.512 -46.078 -17.096 1.00 30.17 441 ALA A N 1
ATOM 3327 C CA . ALA A 1 441 ? -49.285 -47.537 -17.090 1.00 30.17 441 ALA A CA 1
ATOM 3328 C C . ALA A 1 441 ? -48.788 -48.239 -15.793 1.00 30.17 441 ALA A C 1
ATOM 3330 O O . ALA A 1 441 ? -47.766 -47.909 -15.209 1.00 30.17 441 ALA A O 1
ATOM 3331 N N . ASP A 1 442 ? -49.552 -49.284 -15.446 1.00 31.05 442 ASP A N 1
ATOM 3332 C CA . ASP A 1 442 ? -49.179 -50.587 -14.864 1.00 31.05 442 ASP A CA 1
ATOM 3333 C C . ASP A 1 442 ? -48.387 -50.746 -13.539 1.00 31.05 442 ASP A C 1
ATOM 3335 O O . ASP A 1 442 ? -47.187 -50.530 -13.476 1.00 31.05 442 ASP A O 1
ATOM 3339 N N . ARG A 1 443 ? -49.090 -51.399 -12.586 1.00 31.00 443 ARG A N 1
ATOM 3340 C CA . ARG A 1 443 ? -48.699 -52.594 -11.784 1.00 31.00 443 ARG A CA 1
ATOM 3341 C C . ARG A 1 443 ? -47.487 -52.531 -10.831 1.00 31.00 443 ARG A C 1
ATOM 3343 O O . ARG A 1 443 ? -46.471 -51.934 -11.132 1.00 31.00 443 ARG A O 1
ATOM 3350 N N . ALA A 1 444 ? -47.429 -53.295 -9.736 1.00 30.03 444 ALA A N 1
ATOM 3351 C CA . ALA A 1 444 ? -48.386 -53.979 -8.837 1.00 30.03 444 ALA A CA 1
ATOM 3352 C C . ALA A 1 444 ? -47.529 -54.806 -7.847 1.00 30.03 444 ALA A C 1
ATOM 3354 O O . ALA A 1 444 ? -46.498 -55.289 -8.303 1.00 30.03 444 ALA A O 1
ATOM 3355 N N . VAL A 1 445 ? -48.015 -55.103 -6.620 1.00 31.41 445 VAL A N 1
ATOM 3356 C CA . VAL A 1 445 ? -47.573 -56.270 -5.789 1.00 31.41 445 VAL A CA 1
ATOM 3357 C C . VAL A 1 445 ? -46.094 -56.230 -5.306 1.00 31.41 445 VAL A C 1
ATOM 3359 O O . VAL A 1 445 ? -45.233 -55.675 -5.971 1.00 31.41 445 VAL A O 1
ATOM 3362 N N . GLU A 1 446 ? -45.646 -56.755 -4.161 1.00 30.73 446 GLU A N 1
ATOM 3363 C CA . GLU A 1 446 ? -46.182 -57.088 -2.820 1.00 30.73 446 GLU A CA 1
ATOM 3364 C C . GLU A 1 446 ? -45.077 -56.601 -1.834 1.00 30.73 446 GLU A C 1
ATOM 3366 O O . GLU A 1 446 ? -43.915 -56.486 -2.215 1.00 30.73 446 GLU A O 1
ATOM 3371 N N . GLN A 1 447 ? -45.355 -56.032 -0.660 1.00 29.42 447 GLN A N 1
ATOM 3372 C CA . GLN A 1 447 ? -45.767 -56.673 0.598 1.00 29.42 447 GLN A CA 1
ATOM 3373 C C . GLN A 1 447 ? -44.714 -57.613 1.242 1.00 29.42 447 GLN A C 1
ATOM 3375 O O . GLN A 1 447 ? -44.314 -58.609 0.656 1.00 29.42 447 GLN A O 1
ATOM 3380 N N . ALA A 1 448 ? -44.405 -57.315 2.517 1.00 32.00 448 ALA A N 1
ATOM 3381 C CA . ALA A 1 448 ? -43.754 -58.165 3.533 1.00 32.00 448 ALA A CA 1
ATOM 3382 C C . ALA A 1 448 ? -42.223 -58.437 3.405 1.00 32.00 448 ALA A C 1
ATOM 3384 O O . ALA A 1 448 ? -41.633 -58.269 2.345 1.00 32.00 448 ALA A O 1
ATOM 3385 N N . ASP A 1 449 ? -41.494 -58.795 4.476 1.00 31.66 449 ASP A N 1
ATOM 3386 C CA . ASP A 1 449 ? -41.893 -58.918 5.895 1.00 31.66 449 ASP A CA 1
ATOM 3387 C C . ASP A 1 449 ? -40.812 -58.393 6.872 1.00 31.66 449 ASP A C 1
ATOM 3389 O O . ASP A 1 449 ? -39.699 -58.036 6.482 1.00 31.66 449 ASP A O 1
ATOM 3393 N N . ALA A 1 450 ? -41.156 -58.323 8.158 1.00 30.47 450 ALA A N 1
ATOM 3394 C CA . ALA A 1 450 ? -40.322 -57.851 9.259 1.00 30.47 450 ALA A CA 1
ATOM 3395 C C . ALA A 1 450 ? -39.375 -58.925 9.840 1.00 30.47 450 ALA A C 1
ATOM 3397 O O . ALA A 1 450 ? -39.525 -60.120 9.596 1.00 30.47 450 ALA A O 1
ATOM 3398 N N . GLY A 1 451 ? -38.498 -58.514 10.771 1.00 27.81 451 GLY A N 1
ATOM 3399 C CA . GLY A 1 451 ? -38.213 -59.375 11.929 1.00 27.81 451 GLY A CA 1
ATOM 3400 C C . GLY A 1 451 ? -36.857 -59.236 12.629 1.00 27.81 451 GLY A C 1
ATOM 3401 O O . GLY A 1 451 ? -35.844 -59.627 12.070 1.00 27.81 451 GLY A O 1
ATOM 3402 N N . ARG A 1 452 ? -36.908 -58.859 13.923 1.00 30.28 452 ARG A N 1
ATOM 3403 C CA . ARG A 1 452 ? -35.898 -59.055 15.002 1.00 30.28 452 ARG A CA 1
ATOM 3404 C C . ARG A 1 452 ? -34.512 -58.395 14.812 1.00 30.28 452 ARG A C 1
ATOM 3406 O O . ARG A 1 452 ? -33.922 -58.458 13.750 1.00 30.28 452 ARG A O 1
ATOM 3413 N N . ALA A 1 453 ? -33.900 -57.689 15.771 1.00 30.44 453 ALA A N 1
ATOM 3414 C CA . ALA A 1 453 ? -33.986 -57.578 17.242 1.00 30.44 453 ALA A CA 1
ATOM 3415 C C . ALA A 1 453 ? -33.239 -58.655 18.067 1.00 30.44 453 ALA A C 1
ATOM 3417 O O . ALA A 1 453 ? -33.544 -59.843 17.994 1.00 30.44 453 ALA A O 1
ATOM 3418 N N . GLY A 1 454 ? -32.312 -58.178 18.912 1.00 29.16 454 GLY A N 1
ATOM 3419 C CA . GLY A 1 454 ? -31.417 -58.934 19.803 1.00 29.16 454 GLY A CA 1
ATOM 3420 C C . GLY A 1 454 ? -29.969 -58.413 19.671 1.00 29.16 454 GLY A C 1
ATOM 3421 O O . GLY A 1 454 ? -29.500 -58.341 18.545 1.00 29.16 454 GLY A O 1
ATOM 3422 N N . SER A 1 455 ? -29.167 -57.986 20.661 1.00 30.92 455 SER A N 1
ATOM 3423 C CA . SER A 1 455 ? -29.185 -57.872 22.142 1.00 30.92 455 SER A CA 1
ATOM 3424 C C . SER A 1 455 ? -27.957 -58.584 22.748 1.00 30.92 455 SER A C 1
ATOM 3426 O O . SER A 1 455 ? -27.796 -59.784 22.561 1.00 30.92 455 SER A O 1
ATOM 3428 N N . GLY A 1 456 ? -27.138 -57.854 23.518 1.00 29.50 456 GLY A N 1
ATOM 3429 C CA . GLY A 1 456 ? -25.919 -58.319 24.215 1.00 29.50 456 GLY A CA 1
ATOM 3430 C C . GLY A 1 456 ? -24.943 -57.143 24.391 1.00 29.50 456 GLY A C 1
ATOM 3431 O O . GLY A 1 456 ? -24.541 -56.546 23.402 1.00 29.50 456 GLY A O 1
ATOM 3432 N N . ARG A 1 457 ? -24.768 -56.579 25.597 1.00 31.08 457 ARG A N 1
ATOM 3433 C CA . ARG A 1 457 ? -23.785 -56.956 26.648 1.00 31.08 457 ARG A CA 1
ATOM 3434 C C . ARG A 1 457 ? -22.340 -57.030 26.111 1.00 31.08 457 ARG A C 1
ATOM 3436 O O . ARG A 1 457 ? -22.091 -57.850 25.243 1.00 31.08 457 ARG A O 1
ATOM 3443 N N . VAL A 1 458 ? -21.393 -56.143 26.459 1.00 34.66 458 VAL A N 1
ATOM 3444 C CA . VAL A 1 458 ? -20.916 -55.625 27.777 1.00 34.66 458 VAL A CA 1
ATOM 3445 C C . VAL A 1 458 ? -20.131 -56.676 28.566 1.00 34.66 458 VAL A C 1
ATOM 3447 O O . VAL A 1 458 ? -20.755 -57.565 29.132 1.00 34.66 458 VAL A O 1
ATOM 3450 N N . GLU A 1 459 ? -18.802 -56.508 28.646 1.00 36.56 459 GLU A N 1
ATOM 3451 C CA . GLU A 1 459 ? -18.036 -56.280 29.896 1.00 36.56 459 GLU A CA 1
ATOM 3452 C C . GLU A 1 459 ? -16.598 -55.749 29.594 1.00 36.56 459 GLU A C 1
ATOM 3454 O O . GLU A 1 459 ? -16.245 -55.668 28.413 1.00 36.56 459 GLU A O 1
ATOM 3459 N N . PRO A 1 460 ? -15.817 -55.268 30.595 1.00 47.81 460 PRO A N 1
ATOM 3460 C CA . PRO A 1 460 ? -14.542 -54.547 30.405 1.00 47.81 460 PRO A CA 1
ATOM 3461 C C . PRO A 1 460 ? -13.281 -55.314 30.882 1.00 47.81 460 PRO A C 1
ATOM 3463 O O . PRO A 1 460 ? -13.386 -56.371 31.494 1.00 47.81 460 PRO A O 1
ATOM 3466 N N . GLU A 1 461 ? -12.090 -54.714 30.723 1.00 33.22 461 GLU A N 1
ATOM 3467 C CA . GLU A 1 461 ? -10.842 -55.134 31.401 1.00 33.22 461 GLU A CA 1
ATOM 3468 C C . GLU A 1 461 ? -10.177 -53.996 32.209 1.00 33.22 461 GLU A C 1
ATOM 3470 O O . GLU A 1 461 ? -10.382 -52.810 31.940 1.00 33.22 461 GLU A O 1
ATOM 3475 N N . GLN A 1 462 ? -9.362 -54.376 33.205 1.00 33.88 462 GLN A N 1
ATOM 3476 C CA . GLN A 1 462 ? -8.527 -53.506 34.050 1.00 33.88 462 GLN A CA 1
ATOM 3477 C C . GLN A 1 462 ? -7.121 -54.110 34.260 1.00 33.88 462 GLN A C 1
ATOM 3479 O O . GLN A 1 462 ? -6.959 -55.326 34.237 1.00 33.88 462 GLN A O 1
ATOM 3484 N N . GLY A 1 463 ? -6.135 -53.257 34.564 1.00 31.06 463 GLY A N 1
ATOM 3485 C CA . GLY A 1 463 ? -4.769 -53.604 35.004 1.00 31.06 463 GLY A CA 1
ATOM 3486 C C . GLY A 1 463 ? -3.839 -52.409 34.755 1.00 31.06 463 GLY A C 1
ATOM 3487 O O . GLY A 1 463 ? -3.596 -52.066 33.604 1.00 31.06 463 GLY A O 1
ATOM 3488 N N . ASP A 1 464 ? -3.553 -51.543 35.734 1.00 36.44 464 ASP A N 1
ATOM 3489 C CA . ASP A 1 464 ? -2.628 -51.672 36.890 1.00 36.44 464 ASP A CA 1
ATOM 3490 C C . ASP A 1 464 ? -1.128 -51.642 36.501 1.00 36.44 464 ASP A C 1
ATOM 3492 O O . ASP A 1 464 ? -0.745 -52.150 35.452 1.00 36.44 464 ASP A O 1
ATOM 3496 N N . GLY A 1 465 ? -0.270 -50.996 37.313 1.00 31.30 465 GLY A N 1
ATOM 3497 C CA . GLY A 1 465 ? 1.153 -50.801 36.955 1.00 31.30 465 GLY A CA 1
ATOM 3498 C C . GLY A 1 465 ? 2.032 -49.772 37.705 1.00 31.30 465 GLY A C 1
ATOM 3499 O O . GLY A 1 465 ? 3.094 -49.444 37.197 1.00 31.30 465 GLY A O 1
ATOM 3500 N N . ARG A 1 466 ? 1.628 -49.246 38.875 1.00 35.00 466 ARG A N 1
ATOM 3501 C CA . ARG A 1 466 ? 2.459 -48.598 39.945 1.00 35.00 466 ARG A CA 1
ATOM 3502 C C . ARG A 1 466 ? 3.859 -47.952 39.658 1.00 35.00 466 ARG A C 1
ATOM 3504 O O . ARG A 1 466 ? 4.816 -48.677 39.425 1.00 35.00 466 ARG A O 1
ATOM 3511 N N . LYS A 1 467 ? 4.020 -46.695 40.146 1.00 32.97 467 LYS A N 1
ATOM 3512 C CA . LYS A 1 467 ? 5.227 -46.093 40.826 1.00 32.97 467 LYS A CA 1
ATOM 3513 C C . LYS A 1 467 ? 6.530 -45.904 39.990 1.00 32.97 467 LYS A C 1
ATOM 3515 O O . LYS A 1 467 ? 6.711 -46.592 39.003 1.00 32.97 467 LYS A O 1
ATOM 3520 N N . ALA A 1 468 ? 7.544 -45.084 40.333 1.00 34.91 468 ALA A N 1
ATOM 3521 C CA . ALA A 1 468 ? 7.755 -43.811 41.085 1.00 34.91 468 ALA A CA 1
ATOM 3522 C C . ALA A 1 468 ? 9.271 -43.403 40.886 1.00 34.91 468 ALA A C 1
ATOM 3524 O O . ALA A 1 468 ? 9.948 -44.115 40.150 1.00 34.91 468 ALA A O 1
ATOM 3525 N N . ASP A 1 469 ? 9.938 -42.361 41.427 1.00 34.38 469 ASP A N 1
ATOM 3526 C CA . ASP A 1 469 ? 9.639 -41.247 42.360 1.00 34.38 469 ASP A CA 1
ATOM 3527 C C . ASP A 1 469 ? 10.732 -40.118 42.276 1.00 34.38 469 ASP A C 1
ATOM 3529 O O . ASP A 1 469 ? 11.779 -40.331 41.671 1.00 34.38 469 ASP A O 1
ATOM 3533 N N . ALA A 1 470 ? 10.522 -38.993 42.983 1.00 35.38 470 ALA A N 1
ATOM 3534 C CA . ALA A 1 470 ? 11.492 -38.038 43.584 1.00 35.38 470 ALA A CA 1
ATOM 3535 C C . ALA A 1 470 ? 12.478 -37.121 42.774 1.00 35.38 470 ALA A C 1
ATOM 3537 O O . ALA A 1 470 ? 13.187 -37.537 41.868 1.00 35.38 470 ALA A O 1
ATOM 3538 N N . ALA A 1 471 ? 12.639 -35.885 43.308 1.00 35.91 471 ALA A N 1
ATOM 3539 C CA . ALA A 1 471 ? 13.726 -34.876 43.149 1.00 35.91 471 ALA A CA 1
ATOM 3540 C C . ALA A 1 471 ? 13.963 -34.174 41.773 1.00 35.91 471 ALA A C 1
ATOM 3542 O O . ALA A 1 471 ? 13.706 -34.734 40.721 1.00 35.91 471 ALA A O 1
ATOM 3543 N N . GLY A 1 472 ? 14.489 -32.931 41.690 1.00 33.22 472 GLY A N 1
ATOM 3544 C CA . GLY A 1 472 ? 14.665 -31.882 42.720 1.00 33.22 472 GLY A CA 1
ATOM 3545 C C . GLY A 1 472 ? 15.739 -30.793 42.423 1.00 33.22 472 GLY A C 1
ATOM 3546 O O . GLY A 1 472 ? 16.844 -31.131 42.024 1.00 33.22 472 GLY A O 1
ATOM 3547 N N . ARG A 1 473 ? 15.447 -29.520 42.793 1.00 38.00 473 ARG A N 1
ATOM 3548 C CA . ARG A 1 473 ? 16.320 -28.300 42.928 1.00 38.00 473 ARG A CA 1
ATOM 3549 C C . ARG A 1 473 ? 16.531 -27.317 41.735 1.00 38.00 473 ARG A C 1
ATOM 3551 O O . ARG A 1 473 ? 17.138 -27.668 40.738 1.00 38.00 473 ARG A O 1
ATOM 3558 N N . ARG A 1 474 ? 16.136 -26.046 41.988 1.00 45.38 474 ARG A N 1
ATOM 3559 C CA . ARG A 1 474 ? 16.832 -24.722 41.829 1.00 45.38 474 ARG A CA 1
ATOM 3560 C C . ARG A 1 474 ? 17.724 -24.479 40.578 1.00 45.38 474 ARG A C 1
ATOM 3562 O O . ARG A 1 474 ? 18.691 -25.201 40.396 1.00 45.38 474 ARG A O 1
ATOM 3569 N N . VAL A 1 475 ? 17.472 -23.474 39.717 1.00 41.72 475 VAL A N 1
ATOM 3570 C CA . VAL A 1 475 ? 17.728 -22.007 39.903 1.00 41.72 475 VAL A CA 1
ATOM 3571 C C . VAL A 1 475 ? 19.165 -21.743 40.406 1.00 41.72 475 VAL A C 1
ATOM 3573 O O . VAL A 1 475 ? 19.491 -22.246 41.486 1.00 41.72 475 VAL A O 1
ATOM 3576 N N . PRO A 1 476 ? 20.044 -21.012 39.682 1.00 57.06 476 PRO A N 1
ATOM 3577 C CA . PRO A 1 476 ? 19.810 -19.675 39.093 1.00 57.06 476 PRO A CA 1
ATOM 3578 C C . PRO A 1 476 ? 18.984 -19.609 37.807 1.00 57.06 476 PRO A C 1
ATOM 3580 O O . PRO A 1 476 ? 19.146 -20.512 36.960 1.00 57.06 476 PRO A O 1
#